Protein AF-0000000078835071 (afdb_homodimer)

Solvent-accessible surface area (backbone atoms only — not comparable to full-atom values): 35313 Å² total; per-residue (Å²): 102,64,73,74,51,55,56,71,63,41,28,41,23,29,45,36,22,46,55,59,24,26,50,36,29,52,35,33,34,38,57,11,30,38,27,34,25,37,20,60,59,74,89,27,37,14,36,37,34,20,53,32,68,43,72,27,51,78,72,34,66,69,48,48,51,53,48,50,72,63,23,49,33,32,34,51,47,59,63,83,61,56,66,65,33,55,52,50,34,43,73,72,41,24,51,54,36,50,36,69,60,42,39,58,29,61,46,23,52,58,52,32,53,52,51,32,44,74,48,70,31,44,52,68,58,68,37,68,23,67,44,43,70,39,30,29,53,34,34,62,70,64,33,61,53,22,39,37,27,42,28,51,91,49,53,81,66,43,52,52,47,76,28,69,43,51,87,43,24,36,58,53,38,51,72,65,68,57,52,51,27,28,38,27,36,71,78,80,50,77,43,41,33,32,38,40,34,35,22,21,73,85,64,51,70,46,63,37,63,44,21,33,49,42,66,57,94,68,36,76,40,36,32,36,29,61,37,94,65,54,72,67,48,50,48,50,52,49,51,34,49,50,35,52,41,58,73,42,66,41,26,19,27,33,25,36,35,29,30,30,32,85,87,59,48,70,28,47,72,50,62,40,73,17,76,42,79,84,40,55,42,26,67,78,14,22,82,42,19,55,43,42,37,24,47,26,10,61,37,40,37,59,70,58,60,40,61,71,68,23,31,23,43,25,36,54,22,40,11,71,52,53,75,46,47,66,63,49,55,58,36,80,57,42,46,69,38,31,38,48,64,89,73,73,39,88,80,36,77,42,27,36,33,33,39,53,41,74,63,128,101,64,74,75,52,55,57,70,64,42,27,40,22,28,44,36,22,45,54,58,26,26,51,35,31,52,36,34,35,40,58,10,30,38,27,34,24,39,20,60,59,72,89,27,37,14,36,36,35,19,53,32,66,44,71,29,54,76,72,33,65,68,48,46,49,54,46,49,72,63,23,48,34,31,34,50,47,60,63,83,62,56,66,64,34,55,52,50,35,45,73,72,40,23,51,52,36,48,36,69,59,40,40,58,30,60,47,23,51,56,52,32,52,51,51,32,45,75,46,70,32,45,52,66,60,67,38,69,21,67,43,43,68,39,30,29,51,33,33,63,71,63,34,60,55,22,38,37,27,41,28,52,92,48,53,80,64,44,50,52,47,76,30,70,44,51,88,43,25,36,59,53,38,52,73,66,67,56,53,52,26,29,37,28,35,70,76,81,52,75,42,41,33,32,36,38,33,33,23,22,72,86,64,51,70,45,64,38,63,45,22,33,49,42,65,56,93,67,36,74,39,36,33,35,29,61,39,94,66,54,70,65,48,51,49,50,52,48,51,35,48,51,33,51,41,59,73,44,66,40,27,20,27,32,25,35,35,30,31,30,32,84,87,58,50,70,29,46,72,51,64,40,74,18,76,42,79,85,40,57,44,26,67,78,13,22,84,42,20,54,43,43,38,24,48,24,10,60,36,40,38,58,69,56,60,38,60,73,68,22,30,23,44,25,37,55,23,40,11,71,52,54,76,46,47,68,63,50,55,60,36,80,55,43,47,68,40,31,40,50,65,90,72,73,39,87,80,35,77,40,28,37,34,33,39,52,40,74,65,127

Radius of gyration: 28.59 Å; Cα contacts (8 Å, |Δi|>4): 1853; chains: 2; bounding box: 47×95×67 Å

InterPro domains:
  IPR003135 ATP-grasp fold, ATP-dependent carboxylate-amine ligase-type [PF02222] (115-291)
  IPR005875 Phosphoribosylaminoimidazole carboxylase, ATPase subunit [MF_01928] (11-360)
  IPR005875 Phosphoribosylaminoimidazole carboxylase, ATPase subunit [TIGR01161] (12-357)
  IPR011054 Rudiment single hybrid motif [SSF51246] (312-356)
  IPR011761 ATP-grasp fold [PS50975] (113-299)
  IPR013815 ATP-grasp fold, subdomain 1 [G3DSA:3.30.1490.20] (113-186)
  IPR016185 Pre-ATP-grasp domain superfamily [SSF52440] (5-105)
  IPR040686 Phosphoribosylaminoimidazole carboxylase, C-terminal domain [PF17769] (314-356)
  IPR054350 PurT/PurK-like, preATP-grasp domain [PF22660] (12-107)

Organism: Phenylobacterium zucineum (strain HLK1) (NCBI:txid450851)

pLDDT: mean 96.42, std 4.7, range [59.44, 98.94]

Structure (mmCIF, N/CA/C/O backbone):
data_AF-0000000078835071-model_v1
#
loop_
_entity.id
_entity.type
_entity.pdbx_description
1 polymer 'N5-carboxyaminoimidazole ribonucleotide synthase'
#
loop_
_atom_site.group_PDB
_atom_site.id
_atom_site.type_symbol
_atom_site.label_atom_id
_atom_site.label_alt_id
_atom_site.label_comp_id
_atom_site.label_asym_id
_atom_site.label_entity_id
_atom_site.label_seq_id
_atom_site.pdbx_PDB_ins_code
_atom_site.Cartn_x
_atom_site.Cartn_y
_atom_site.Cartn_z
_atom_site.occupancy
_atom_site.B_iso_or_equiv
_atom_site.auth_seq_id
_atom_site.auth_comp_id
_atom_site.auth_asym_id
_atom_site.auth_atom_id
_atom_site.pdbx_PDB_model_num
ATOM 1 N N . MET A 1 1 ? 26.078 -9.898 -11.57 1 76.88 1 MET A N 1
ATOM 2 C CA . MET A 1 1 ? 24.969 -10.117 -10.648 1 76.88 1 MET A CA 1
ATOM 3 C C . MET A 1 1 ? 25.031 -9.125 -9.484 1 76.88 1 MET A C 1
ATOM 5 O O . MET A 1 1 ? 26.109 -8.781 -9.016 1 76.88 1 MET A O 1
ATOM 9 N N . ALA A 1 2 ? 23.812 -8.672 -9.203 1 83.5 2 ALA A N 1
ATOM 10 C CA . ALA A 1 2 ? 23.781 -7.656 -8.156 1 83.5 2 ALA A CA 1
ATOM 11 C C . ALA A 1 2 ? 24.156 -8.25 -6.805 1 83.5 2 ALA A C 1
ATOM 13 O O . ALA A 1 2 ? 23.938 -9.438 -6.551 1 83.5 2 ALA A O 1
ATOM 14 N N . GLU A 1 3 ? 24.766 -7.445 -6.008 1 91.94 3 GLU A N 1
ATOM 15 C CA . GLU A 1 3 ? 25.078 -7.848 -4.637 1 91.94 3 GLU A CA 1
ATOM 16 C C . GLU A 1 3 ? 23.812 -7.859 -3.771 1 91.94 3 GLU A C 1
ATOM 18 O O . GLU A 1 3 ? 23.094 -6.867 -3.717 1 91.94 3 GLU A O 1
ATOM 23 N N . LEU A 1 4 ? 23.547 -8.977 -3.072 1 94.94 4 LEU A N 1
ATOM 24 C CA . LEU A 1 4 ? 22.359 -9.148 -2.234 1 94.94 4 LEU A CA 1
ATOM 25 C C . LEU A 1 4 ? 22.734 -9.086 -0.756 1 94.94 4 LEU A C 1
ATOM 27 O O . LEU A 1 4 ? 23.844 -9.453 -0.374 1 94.94 4 LEU A O 1
ATOM 31 N N . PRO A 1 5 ? 21.828 -8.648 0.104 1 97.62 5 PRO A N 1
ATOM 32 C CA . PRO A 1 5 ? 20.484 -8.172 -0.227 1 97.62 5 PRO A CA 1
ATOM 33 C C . PRO A 1 5 ? 20.484 -6.797 -0.888 1 97.62 5 PRO A C 1
ATOM 35 O O . PRO A 1 5 ? 21.359 -5.977 -0.607 1 97.62 5 PRO A O 1
ATOM 38 N N . LEU A 1 6 ? 19.562 -6.531 -1.785 1 98.19 6 LEU A N 1
ATOM 39 C CA . LEU A 1 6 ? 19.453 -5.242 -2.465 1 98.19 6 LEU A CA 1
ATOM 40 C C . LEU A 1 6 ? 19.094 -4.137 -1.476 1 98.19 6 LEU A C 1
ATOM 42 O O . LEU A 1 6 ? 18.188 -4.285 -0.664 1 98.19 6 LEU A O 1
ATOM 46 N N . PRO A 1 7 ? 19.797 -3.076 -1.473 1 97.25 7 PRO A N 1
ATOM 47 C CA . PRO A 1 7 ? 19.406 -1.94 -0.637 1 97.25 7 PRO A CA 1
ATOM 48 C C . PRO A 1 7 ? 18.188 -1.199 -1.185 1 97.25 7 PRO A C 1
ATOM 50 O O . PRO A 1 7 ? 17.906 -1.261 -2.385 1 97.25 7 PRO A O 1
ATOM 53 N N . PRO A 1 8 ? 17.469 -0.457 -0.294 1 96.25 8 PRO A N 1
ATOM 54 C CA . PRO A 1 8 ? 16.438 0.452 -0.814 1 96.25 8 PRO A CA 1
ATOM 55 C C . PRO A 1 8 ? 16.969 1.383 -1.9 1 96.25 8 PRO A C 1
ATOM 57 O O . PRO A 1 8 ? 18.141 1.805 -1.844 1 96.25 8 PRO A O 1
ATOM 60 N N . GLY A 1 9 ? 16.125 1.683 -2.85 1 96.81 9 GLY A N 1
ATOM 61 C CA . GLY A 1 9 ? 16.547 2.49 -3.982 1 96.81 9 GLY A CA 1
ATOM 62 C C . GLY A 1 9 ? 16.891 1.664 -5.207 1 96.81 9 GLY A C 1
ATOM 63 O O . GLY A 1 9 ? 16.953 2.191 -6.316 1 96.81 9 GLY A O 1
ATOM 64 N N . SER A 1 10 ? 17.172 0.379 -5 1 98.19 10 SER A N 1
ATOM 65 C CA . SER A 1 10 ? 17.406 -0.513 -6.129 1 98.19 10 SER A CA 1
ATOM 66 C C . SER A 1 10 ? 16.156 -0.666 -6.984 1 98.19 10 SER A C 1
ATOM 68 O O . SER A 1 10 ? 15.047 -0.385 -6.523 1 98.19 10 SER A O 1
ATOM 70 N N . VAL A 1 11 ? 16.359 -1.074 -8.242 1 98.75 11 VAL A N 1
ATOM 71 C CA . VAL A 1 11 ? 15.258 -1.257 -9.172 1 98.75 11 VAL A CA 1
ATOM 72 C C . VAL A 1 11 ? 14.977 -2.746 -9.359 1 98.75 11 VAL A C 1
ATOM 74 O O . VAL A 1 11 ? 15.883 -3.52 -9.672 1 98.75 11 VAL A O 1
ATOM 77 N N . ILE A 1 12 ? 13.797 -3.148 -9.148 1 98.88 12 ILE A N 1
ATOM 78 C CA . ILE A 1 12 ? 13.328 -4.5 -9.43 1 98.88 12 ILE A CA 1
ATOM 79 C C . ILE A 1 12 ? 12.531 -4.508 -10.734 1 98.88 12 ILE A C 1
ATOM 81 O O . ILE A 1 12 ? 11.57 -3.746 -10.883 1 98.88 12 ILE A O 1
ATOM 85 N N . GLY A 1 13 ? 12.961 -5.293 -11.68 1 98.88 13 GLY A N 1
ATOM 86 C CA . GLY A 1 13 ? 12.227 -5.457 -12.922 1 98.88 13 GLY A CA 1
ATOM 87 C C . GLY A 1 13 ? 11.102 -6.473 -12.82 1 98.88 13 GLY A C 1
ATOM 88 O O . GLY A 1 13 ? 11.234 -7.484 -12.125 1 98.88 13 GLY A O 1
ATOM 89 N N . VAL A 1 14 ? 10.023 -6.223 -13.523 1 98.88 14 VAL A N 1
ATOM 90 C CA . VAL A 1 14 ? 8.898 -7.152 -13.578 1 98.88 14 VAL A CA 1
ATOM 91 C C . VAL A 1 14 ? 8.5 -7.395 -15.031 1 98.88 14 VAL A C 1
ATOM 93 O O . VAL A 1 14 ? 8.195 -6.453 -15.766 1 98.88 14 VAL A O 1
ATOM 96 N N . LEU A 1 15 ? 8.594 -8.625 -15.492 1 98.56 15 LEU A N 1
ATOM 97 C CA . LEU A 1 15 ? 7.965 -9.016 -16.75 1 98.56 15 LEU A CA 1
ATOM 98 C C . LEU A 1 15 ? 6.461 -9.195 -16.578 1 98.56 15 LEU A C 1
ATOM 100 O O . LEU A 1 15 ? 6.016 -10.094 -15.852 1 98.56 15 LEU A O 1
ATOM 104 N N . GLY A 1 16 ? 5.688 -8.367 -17.25 1 98 16 GLY A N 1
ATOM 105 C CA . GLY A 1 16 ? 4.242 -8.367 -17.078 1 98 16 GLY A CA 1
ATOM 106 C C . GLY A 1 16 ? 3.721 -7.125 -16.375 1 98 16 GLY A C 1
ATOM 107 O O . GLY A 1 16 ? 4.227 -6.742 -15.328 1 98 16 GLY A O 1
ATOM 108 N N . GLY A 1 17 ? 2.75 -6.484 -16.953 1 98.12 17 GLY A N 1
ATOM 109 C CA . GLY A 1 17 ? 2.221 -5.23 -16.453 1 98.12 17 GLY A CA 1
ATOM 110 C C . GLY A 1 17 ? 0.78 -5.332 -15.984 1 98.12 17 GLY A C 1
ATOM 111 O O . GLY A 1 17 ? 0.068 -4.328 -15.93 1 98.12 17 GLY A O 1
ATOM 112 N N . GLY A 1 18 ? 0.286 -6.555 -15.672 1 97.5 18 GLY A N 1
ATOM 113 C CA . GLY A 1 18 ? -1.085 -6.77 -15.234 1 97.5 18 GLY A CA 1
ATOM 114 C C . GLY A 1 18 ? -1.287 -6.516 -13.758 1 97.5 18 GLY A C 1
ATOM 115 O O . GLY A 1 18 ? -0.564 -5.719 -13.156 1 97.5 18 GLY A O 1
ATOM 116 N N . GLN A 1 19 ? -2.363 -7.168 -13.172 1 97.94 19 GLN A N 1
ATOM 117 C CA . GLN A 1 19 ? -2.773 -6.91 -11.797 1 97.94 19 GLN A CA 1
ATOM 118 C C . GLN A 1 19 ? -1.708 -7.379 -10.805 1 97.94 19 GLN A C 1
ATOM 120 O O . GLN A 1 19 ? -1.478 -6.73 -9.781 1 97.94 19 GLN A O 1
ATOM 125 N N . LEU A 1 20 ? -1.124 -8.531 -11.055 1 98.56 20 LEU A N 1
ATOM 126 C CA . LEU A 1 20 ? -0.13 -9.031 -10.117 1 98.56 20 LEU A CA 1
ATOM 127 C C . LEU A 1 20 ? 1.126 -8.172 -10.133 1 98.56 20 LEU A C 1
ATOM 129 O O . LEU A 1 20 ? 1.708 -7.887 -9.086 1 98.56 20 LEU A O 1
ATOM 133 N N . GLY A 1 21 ? 1.541 -7.754 -11.398 1 98.69 21 GLY A N 1
ATOM 134 C CA . GLY A 1 21 ? 2.631 -6.793 -11.492 1 98.69 21 GLY A CA 1
ATOM 135 C C . GLY A 1 21 ? 2.361 -5.508 -10.734 1 98.69 21 GLY A C 1
ATOM 136 O O . GLY A 1 21 ? 3.256 -4.969 -10.078 1 98.69 21 GLY A O 1
ATOM 137 N N . ARG A 1 22 ? 1.139 -5.051 -10.836 1 98.81 22 ARG A N 1
ATOM 138 C CA . ARG A 1 22 ? 0.72 -3.84 -10.133 1 98.81 22 ARG A CA 1
ATOM 139 C C . ARG A 1 22 ? 0.863 -4 -8.625 1 98.81 22 ARG A C 1
ATOM 141 O O . ARG A 1 22 ? 1.429 -3.135 -7.953 1 98.81 22 ARG A O 1
ATOM 148 N N . MET A 1 23 ? 0.367 -5.098 -8.047 1 98.81 23 MET A N 1
ATOM 149 C CA . MET A 1 23 ? 0.412 -5.32 -6.605 1 98.81 23 MET A CA 1
ATOM 150 C C . MET A 1 23 ? 1.845 -5.551 -6.137 1 98.81 23 MET A C 1
ATOM 152 O O . MET A 1 23 ? 2.213 -5.141 -5.035 1 98.81 23 MET A O 1
ATOM 156 N N . LEU A 1 24 ? 2.703 -6.156 -7.008 1 98.94 24 LEU A N 1
ATOM 157 C CA . LEU A 1 24 ? 4.129 -6.273 -6.711 1 98.94 24 LEU A CA 1
ATOM 158 C C . LEU A 1 24 ? 4.789 -4.898 -6.668 1 98.94 24 LEU A C 1
ATOM 160 O O . LEU A 1 24 ? 5.594 -4.621 -5.777 1 98.94 24 LEU A O 1
ATOM 164 N N . ALA A 1 25 ? 4.449 -4.066 -7.637 1 98.94 25 ALA A N 1
ATOM 165 C CA . ALA A 1 25 ? 5.027 -2.727 -7.695 1 98.94 25 ALA A CA 1
ATOM 166 C C . ALA A 1 25 ? 4.668 -1.922 -6.449 1 98.94 25 ALA A C 1
ATOM 168 O O . ALA A 1 25 ? 5.516 -1.223 -5.891 1 98.94 25 ALA A O 1
ATOM 169 N N . LEU A 1 26 ? 3.445 -2.02 -6.035 1 98.88 26 LEU A N 1
ATOM 170 C CA . LEU A 1 26 ? 2.998 -1.293 -4.852 1 98.88 26 LEU A CA 1
ATOM 171 C C . LEU A 1 26 ? 3.732 -1.777 -3.607 1 98.88 26 LEU A C 1
ATOM 173 O O . LEU A 1 26 ? 4.152 -0.97 -2.775 1 98.88 26 LEU A O 1
ATOM 177 N N . ALA A 1 27 ? 3.885 -3.094 -3.443 1 98.81 27 ALA A N 1
ATOM 178 C CA . ALA A 1 27 ? 4.609 -3.654 -2.307 1 98.81 27 ALA A CA 1
ATOM 179 C C . ALA A 1 27 ? 6.074 -3.225 -2.326 1 98.81 27 ALA A C 1
ATOM 181 O O . ALA A 1 27 ? 6.633 -2.852 -1.291 1 98.81 27 ALA A O 1
ATOM 182 N N . ALA A 1 28 ? 6.695 -3.268 -3.512 1 98.88 28 ALA A N 1
ATOM 183 C CA . ALA A 1 28 ? 8.094 -2.863 -3.662 1 98.88 28 ALA A CA 1
ATOM 184 C C . ALA A 1 28 ? 8.281 -1.397 -3.287 1 98.88 28 ALA A C 1
ATOM 186 O O . ALA A 1 28 ? 9.25 -1.045 -2.607 1 98.88 28 ALA A O 1
ATOM 187 N N . ALA A 1 29 ? 7.355 -0.582 -3.73 1 98.81 29 ALA A N 1
ATOM 188 C CA . ALA A 1 29 ? 7.434 0.851 -3.461 1 98.81 29 ALA A CA 1
ATOM 189 C C . ALA A 1 29 ? 7.422 1.127 -1.96 1 98.81 29 ALA A C 1
ATOM 191 O O . ALA A 1 29 ? 8.172 1.98 -1.475 1 98.81 29 ALA A O 1
ATOM 192 N N . ARG A 1 30 ? 6.594 0.456 -1.236 1 98.38 30 ARG A N 1
ATOM 193 C CA . ARG A 1 30 ? 6.516 0.64 0.209 1 98.38 30 ARG A CA 1
ATOM 194 C C . ARG A 1 30 ? 7.855 0.337 0.874 1 98.38 30 ARG A C 1
ATOM 196 O O . ARG A 1 30 ? 8.219 0.972 1.866 1 98.38 30 ARG A O 1
ATOM 203 N N . LEU A 1 31 ? 8.617 -0.591 0.312 1 98.38 31 LEU A N 1
ATOM 204 C CA . LEU A 1 31 ? 9.898 -1.013 0.874 1 98.38 31 LEU A CA 1
ATOM 205 C C . LEU A 1 31 ? 11.031 -0.134 0.358 1 98.38 31 LEU A C 1
ATOM 207 O O . LEU A 1 31 ? 12.195 -0.353 0.701 1 98.38 31 LEU A O 1
ATOM 211 N N . GLY A 1 32 ? 10.711 0.806 -0.501 1 98.19 32 GLY A N 1
ATOM 212 C CA . GLY A 1 32 ? 11.703 1.772 -0.954 1 98.19 32 GLY A CA 1
ATOM 213 C C . GLY A 1 32 ? 12.352 1.39 -2.27 1 98.19 32 GLY A C 1
ATOM 214 O O . GLY A 1 32 ? 13.32 2.023 -2.697 1 98.19 32 GLY A O 1
ATOM 215 N N . PHE A 1 33 ? 11.828 0.346 -2.943 1 98.75 33 PHE A N 1
ATOM 216 C CA . PHE A 1 33 ? 12.359 -0.049 -4.242 1 98.75 33 PHE A CA 1
ATOM 217 C C . PHE A 1 33 ? 11.648 0.701 -5.367 1 98.75 33 PHE A C 1
ATOM 219 O O . PHE A 1 33 ? 10.492 1.103 -5.223 1 98.75 33 PHE A O 1
ATOM 226 N N . ASP A 1 34 ? 12.367 0.908 -6.398 1 98.81 34 ASP A N 1
ATOM 227 C CA . ASP A 1 34 ? 11.742 1.272 -7.664 1 98.81 34 ASP A CA 1
ATOM 228 C C . ASP A 1 34 ? 11.43 0.033 -8.5 1 98.81 34 ASP A C 1
ATOM 230 O O . ASP A 1 34 ? 12.031 -1.024 -8.297 1 98.81 34 ASP A O 1
ATOM 234 N N . VAL A 1 35 ? 10.469 0.168 -9.383 1 98.88 35 VAL A N 1
ATOM 235 C CA . VAL A 1 35 ? 10.078 -0.964 -10.219 1 98.88 35 VAL A CA 1
ATOM 236 C C . VAL A 1 35 ? 10.117 -0.559 -11.688 1 98.88 35 VAL A C 1
ATOM 238 O O . VAL A 1 35 ? 9.719 0.552 -12.047 1 98.88 35 VAL A O 1
ATOM 241 N N . ALA A 1 36 ? 10.633 -1.41 -12.531 1 98.94 36 ALA A N 1
ATOM 242 C CA . ALA A 1 36 ? 10.586 -1.285 -13.984 1 98.94 36 ALA A CA 1
ATOM 243 C C . ALA A 1 36 ? 9.703 -2.369 -14.602 1 98.94 36 ALA A C 1
ATOM 245 O O . ALA A 1 36 ? 9.984 -3.562 -14.453 1 98.94 36 ALA A O 1
ATOM 246 N N . ILE A 1 37 ? 8.688 -1.948 -15.336 1 98.88 37 ILE A N 1
ATOM 247 C CA . ILE A 1 37 ? 7.73 -2.877 -15.93 1 98.88 37 ILE A CA 1
ATOM 248 C C . ILE A 1 37 ? 8.039 -3.061 -17.406 1 98.88 37 ILE A C 1
ATOM 250 O O . ILE A 1 37 ? 8.172 -2.082 -18.156 1 98.88 37 ILE A O 1
ATOM 254 N N . LEU A 1 38 ? 8.211 -4.246 -17.828 1 98.81 38 LEU A N 1
ATOM 255 C CA . LEU A 1 38 ? 8.203 -4.566 -19.25 1 98.81 38 LEU A CA 1
ATOM 256 C C . LEU A 1 38 ? 6.875 -5.199 -19.656 1 98.81 38 LEU A C 1
ATOM 258 O O . LEU A 1 38 ? 6.504 -6.254 -19.141 1 98.81 38 LEU A O 1
ATOM 262 N N . GLU A 1 39 ? 6.191 -4.594 -20.516 1 98.38 39 GLU A N 1
ATOM 263 C CA . GLU A 1 39 ? 4.859 -4.996 -20.953 1 98.38 39 GLU A CA 1
ATOM 264 C C . GLU A 1 39 ? 4.582 -4.531 -22.375 1 98.38 39 GLU A C 1
ATOM 266 O O . GLU A 1 39 ? 4.887 -3.395 -22.734 1 98.38 39 GLU A O 1
ATOM 271 N N . PRO A 1 40 ? 4.09 -5.5 -23.219 1 97.75 40 PRO A N 1
ATOM 272 C CA . PRO A 1 40 ? 3.811 -5.125 -24.609 1 97.75 40 PRO A CA 1
ATOM 273 C C . PRO A 1 40 ? 2.764 -4.02 -24.719 1 97.75 40 PRO A C 1
ATOM 275 O O . PRO A 1 40 ? 2.854 -3.166 -25.609 1 97.75 40 PRO A O 1
ATOM 278 N N . GLU A 1 41 ? 1.784 -4.016 -23.906 1 96 41 GLU A N 1
ATOM 279 C CA . GLU A 1 41 ? 0.702 -3.037 -23.984 1 96 41 GLU A CA 1
ATOM 280 C C . GLU A 1 41 ? 1.045 -1.773 -23.188 1 96 41 GLU A C 1
ATOM 282 O O . GLU A 1 41 ? 1.447 -1.847 -22.031 1 96 41 GLU A O 1
ATOM 287 N N . PRO A 1 42 ? 0.86 -0.63 -23.875 1 97 42 PRO A N 1
ATOM 288 C CA . PRO A 1 42 ? 1.062 0.613 -23.125 1 97 42 PRO A CA 1
ATOM 289 C C . PRO A 1 42 ? -0.026 0.856 -22.078 1 97 42 PRO A C 1
ATOM 291 O O . PRO A 1 42 ? -1.094 0.241 -22.141 1 97 42 PRO A O 1
ATOM 294 N N . ASP A 1 43 ? 0.172 1.688 -21.125 1 96.94 43 ASP A N 1
ATOM 295 C CA . ASP A 1 43 ? -0.804 2.117 -20.125 1 96.94 43 ASP A CA 1
ATOM 296 C C . ASP A 1 43 ? -1.333 0.928 -19.328 1 96.94 43 ASP A C 1
ATOM 298 O O . ASP A 1 43 ? -2.521 0.868 -19 1 96.94 43 ASP A O 1
ATOM 302 N N . SER A 1 44 ? -0.429 -0.028 -19.109 1 97.94 44 SER A N 1
ATOM 303 C CA . SER A 1 44 ? -0.83 -1.208 -18.359 1 97.94 44 SER A CA 1
ATOM 304 C C . SER A 1 44 ? -1.083 -0.864 -16.891 1 97.94 44 SER A C 1
ATOM 306 O O . SER A 1 44 ? -0.602 0.157 -16.391 1 97.94 44 SER A O 1
ATOM 308 N N . PRO A 1 45 ? -1.864 -1.677 -16.156 1 98.44 45 PRO A N 1
ATOM 309 C CA . PRO A 1 45 ? -2.146 -1.441 -14.742 1 98.44 45 PRO A CA 1
ATOM 310 C C . PRO A 1 45 ? -0.88 -1.248 -13.914 1 98.44 45 PRO A C 1
ATOM 312 O O . PRO A 1 45 ? -0.806 -0.325 -13.094 1 98.44 45 PRO A O 1
ATOM 315 N N . ALA A 1 46 ? 0.118 -2.008 -14.117 1 98.75 46 ALA A N 1
ATOM 316 C CA . ALA A 1 46 ? 1.342 -1.951 -13.328 1 98.75 46 ALA A CA 1
ATOM 317 C C . ALA A 1 46 ? 2.189 -0.741 -13.703 1 98.75 46 ALA A C 1
ATOM 319 O O . ALA A 1 46 ? 2.805 -0.109 -12.844 1 98.75 46 ALA A O 1
ATOM 320 N N . ALA A 1 47 ? 2.227 -0.383 -15 1 98.62 47 ALA A N 1
ATOM 321 C CA . ALA A 1 47 ? 3.049 0.725 -15.477 1 98.62 47 ALA A CA 1
ATOM 322 C C . ALA A 1 47 ? 2.629 2.041 -14.828 1 98.62 47 ALA A C 1
ATOM 324 O O . ALA A 1 47 ? 3.461 2.924 -14.609 1 98.62 47 ALA A O 1
ATOM 325 N N . ARG A 1 48 ? 1.392 2.146 -14.438 1 98.81 48 ARG A N 1
ATOM 326 C CA . ARG A 1 48 ? 0.833 3.404 -13.953 1 98.81 48 ARG A CA 1
ATOM 327 C C . ARG A 1 48 ? 1.172 3.621 -12.484 1 98.81 48 ARG A C 1
ATOM 329 O O . ARG A 1 48 ? 0.825 4.656 -11.906 1 98.81 48 ARG A O 1
ATOM 336 N N . VAL A 1 49 ? 1.874 2.664 -11.828 1 98.81 49 VAL A N 1
ATOM 337 C CA . VAL A 1 49 ? 2.271 2.811 -10.438 1 98.81 49 VAL A CA 1
ATOM 338 C C . VAL A 1 49 ? 3.746 2.445 -10.273 1 98.81 49 VAL A C 1
ATOM 340 O O . VAL A 1 49 ? 4.184 2.057 -9.188 1 98.81 49 VAL A O 1
ATOM 343 N N . ALA A 1 50 ? 4.512 2.434 -11.359 1 98.81 50 ALA A N 1
ATOM 344 C CA . ALA A 1 50 ? 5.918 2.039 -11.352 1 98.81 50 ALA A CA 1
ATOM 345 C C . ALA A 1 50 ? 6.809 3.182 -11.828 1 98.81 50 ALA A C 1
ATOM 347 O O . ALA A 1 50 ? 6.367 4.043 -12.594 1 98.81 50 ALA A O 1
ATOM 348 N N . ALA A 1 51 ? 8.078 3.133 -11.43 1 98.69 51 ALA A N 1
ATOM 349 C CA . ALA A 1 51 ? 9.039 4.191 -11.742 1 98.69 51 ALA A CA 1
ATOM 350 C C . ALA A 1 51 ? 9.391 4.191 -13.227 1 98.69 51 ALA A C 1
ATOM 352 O O . ALA A 1 51 ? 9.656 5.246 -13.805 1 98.69 51 ALA A O 1
ATOM 353 N N . HIS A 1 52 ? 9.453 3.008 -13.781 1 98.56 52 HIS A N 1
ATOM 354 C CA . HIS A 1 52 ? 9.812 2.848 -15.188 1 98.56 52 HIS A CA 1
ATOM 355 C C . HIS A 1 52 ? 8.844 1.914 -15.898 1 98.56 52 HIS A C 1
ATOM 357 O O . HIS A 1 52 ? 8.336 0.959 -15.305 1 98.56 52 HIS A O 1
ATOM 363 N N . ALA A 1 53 ? 8.555 2.242 -17.156 1 98.62 53 ALA A N 1
ATOM 364 C CA . ALA A 1 53 ? 7.738 1.395 -18.016 1 98.62 53 ALA A CA 1
ATOM 365 C C . ALA A 1 53 ? 8.375 1.24 -19.406 1 98.62 53 ALA A C 1
ATOM 367 O O . ALA A 1 53 ? 8.688 2.232 -20.062 1 98.62 53 ALA A O 1
ATOM 368 N N . ILE A 1 54 ? 8.656 0.072 -19.766 1 98.75 54 ILE A N 1
ATOM 369 C CA . ILE A 1 54 ? 9.18 -0.287 -21.078 1 98.75 54 ILE A CA 1
ATOM 370 C C . ILE A 1 54 ? 8.086 -0.983 -21.891 1 98.75 54 ILE A C 1
ATOM 372 O O . ILE A 1 54 ? 7.594 -2.043 -21.5 1 98.75 54 ILE A O 1
ATOM 376 N N . VAL A 1 55 ? 7.68 -0.393 -23.016 1 98.69 55 VAL A N 1
ATOM 377 C CA . VAL A 1 55 ? 6.676 -1.002 -23.875 1 98.69 55 VAL A CA 1
A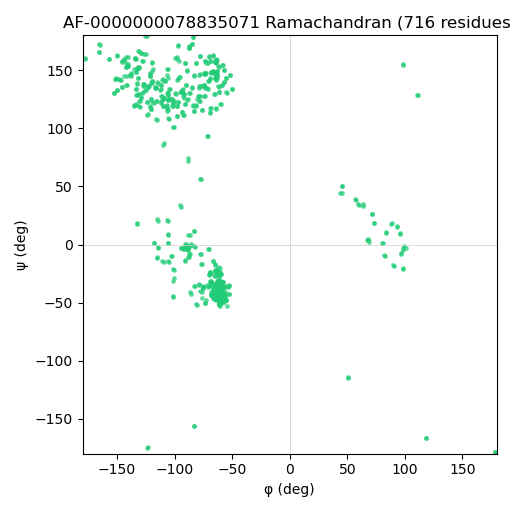TOM 378 C C . VAL A 1 55 ? 7.363 -1.847 -24.953 1 98.69 55 VAL A C 1
ATOM 380 O O . VAL A 1 55 ? 8.086 -1.318 -25.797 1 98.69 55 VAL A O 1
ATOM 383 N N . GLY A 1 56 ? 7.203 -3.16 -24.875 1 98.19 56 GLY A N 1
ATOM 384 C CA . GLY A 1 56 ? 7.809 -4.094 -25.812 1 98.19 56 GLY A CA 1
ATOM 385 C C . GLY A 1 56 ? 7.434 -5.539 -25.547 1 98.19 56 GLY A C 1
ATOM 386 O O . GLY A 1 56 ? 6.969 -5.867 -24.453 1 98.19 56 GLY A O 1
ATOM 387 N N . ALA A 1 57 ? 7.613 -6.328 -26.578 1 97.5 57 ALA A N 1
ATOM 388 C CA . ALA A 1 57 ? 7.379 -7.762 -26.422 1 97.5 57 ALA A CA 1
ATOM 389 C C . ALA A 1 57 ? 8.344 -8.367 -25.391 1 97.5 57 ALA A C 1
ATOM 391 O O . ALA A 1 57 ? 9.461 -7.879 -25.234 1 97.5 57 ALA A O 1
ATOM 392 N N . TYR A 1 58 ? 7.965 -9.422 -24.766 1 96.56 58 TYR A N 1
ATOM 393 C CA . TYR A 1 58 ? 8.742 -10.031 -23.688 1 96.56 58 TYR A CA 1
ATOM 394 C C . TYR A 1 58 ? 10.023 -10.648 -24.234 1 96.56 58 TYR A C 1
ATOM 396 O O . TYR A 1 58 ? 10.977 -10.883 -23.484 1 96.56 58 TYR A O 1
ATOM 404 N N . ASP A 1 59 ? 10.008 -10.977 -25.516 1 94.62 59 ASP A N 1
ATOM 405 C CA . ASP A 1 59 ? 11.211 -11.57 -26.094 1 94.62 59 ASP A CA 1
ATOM 406 C C . ASP A 1 59 ? 11.945 -10.562 -26.969 1 94.62 59 ASP A C 1
ATOM 408 O O . ASP A 1 59 ? 12.836 -10.938 -27.734 1 94.62 59 ASP A O 1
ATOM 412 N N . ASP A 1 60 ? 11.539 -9.289 -26.969 1 97.12 60 ASP A N 1
ATOM 413 C CA . ASP A 1 60 ? 12.219 -8.242 -27.719 1 97.12 60 ASP A CA 1
ATOM 414 C C . ASP A 1 60 ? 13.594 -7.941 -27.125 1 97.12 60 ASP A C 1
ATOM 416 O O . ASP A 1 60 ? 13.688 -7.445 -26 1 97.12 60 ASP A O 1
ATOM 420 N N . PRO A 1 61 ? 14.633 -8.188 -27.938 1 97.12 61 PRO A N 1
ATOM 421 C CA . PRO A 1 61 ? 15.984 -8.023 -27.406 1 97.12 61 PRO A CA 1
ATOM 422 C C . PRO A 1 61 ? 16.25 -6.602 -26.906 1 97.12 61 PRO A C 1
ATOM 424 O O . PRO A 1 61 ? 16.922 -6.414 -25.891 1 97.12 61 PRO A O 1
ATOM 427 N N . ALA A 1 62 ? 15.773 -5.664 -27.609 1 98.12 62 ALA A N 1
ATOM 428 C CA . ALA A 1 62 ? 16 -4.273 -27.219 1 98.12 62 ALA A CA 1
ATOM 429 C C . ALA A 1 62 ? 15.297 -3.947 -25.906 1 98.12 62 ALA A C 1
ATOM 431 O O . ALA A 1 62 ? 15.859 -3.26 -25.047 1 98.12 62 ALA A O 1
ATOM 432 N N . ALA A 1 63 ? 14.055 -4.375 -25.781 1 98.5 63 ALA A N 1
ATOM 433 C CA . ALA A 1 63 ? 13.289 -4.16 -24.562 1 98.5 63 ALA A CA 1
ATOM 434 C C . ALA A 1 63 ? 13.953 -4.852 -23.375 1 98.5 63 ALA A C 1
ATOM 436 O O . ALA A 1 63 ? 14.055 -4.273 -22.281 1 98.5 63 ALA A O 1
ATOM 437 N N . LEU A 1 64 ? 14.398 -6.035 -23.594 1 98.62 64 LEU A N 1
ATOM 438 C CA . LEU A 1 64 ? 15.062 -6.793 -22.547 1 98.62 64 LEU A CA 1
ATOM 439 C C . LEU A 1 64 ? 16.375 -6.129 -22.141 1 98.62 64 LEU A C 1
ATOM 441 O O . LEU A 1 64 ? 16.734 -6.109 -20.953 1 98.62 64 LEU A O 1
ATOM 445 N N . ALA A 1 65 ? 17.078 -5.625 -23.094 1 98.56 65 ALA A N 1
ATOM 446 C CA . ALA A 1 65 ? 18.328 -4.922 -22.797 1 98.56 65 ALA A CA 1
ATOM 447 C C . ALA A 1 65 ? 18.062 -3.682 -21.953 1 98.56 65 ALA A C 1
ATOM 449 O O . ALA A 1 65 ? 18.828 -3.383 -21.031 1 98.56 65 ALA A O 1
ATOM 450 N N . GLU A 1 66 ? 17.047 -2.982 -22.297 1 98.75 66 GLU A N 1
ATOM 451 C CA . GLU A 1 66 ? 16.672 -1.811 -21.516 1 98.75 66 GLU A CA 1
ATOM 452 C C . GLU A 1 66 ? 16.312 -2.197 -20.078 1 98.75 66 GLU A C 1
ATOM 454 O O . GLU A 1 66 ? 16.734 -1.54 -19.125 1 98.75 66 GLU A O 1
ATOM 459 N N . LEU A 1 67 ? 15.555 -3.219 -19.938 1 98.75 67 LEU A N 1
ATOM 460 C CA . LEU A 1 67 ? 15.188 -3.713 -18.609 1 98.75 67 LEU A CA 1
ATOM 461 C C . LEU A 1 67 ? 16.422 -4.121 -17.812 1 98.75 67 LEU A C 1
ATOM 463 O O . LEU A 1 67 ? 16.531 -3.797 -16.641 1 98.75 67 LEU A O 1
ATOM 467 N N . ALA A 1 68 ? 17.297 -4.805 -18.484 1 98.44 68 ALA A N 1
ATOM 468 C CA . ALA A 1 68 ? 18.516 -5.297 -17.828 1 98.44 68 ALA A CA 1
ATOM 469 C C . ALA A 1 68 ? 19.375 -4.141 -17.359 1 98.44 68 ALA A C 1
ATOM 471 O O . ALA A 1 68 ? 20.062 -4.25 -16.328 1 98.44 68 ALA A O 1
ATOM 472 N N . LYS A 1 69 ? 19.391 -3.076 -18.078 1 98.25 69 LYS A N 1
ATOM 473 C CA . LYS A 1 69 ? 20.172 -1.897 -17.703 1 98.25 69 LYS A CA 1
ATOM 474 C C . LYS A 1 69 ? 19.609 -1.234 -16.453 1 98.25 69 LYS A C 1
ATOM 476 O O . LYS A 1 69 ? 20.359 -0.678 -15.648 1 98.25 69 LYS A O 1
ATOM 481 N N . LEU A 1 70 ? 18.344 -1.289 -16.281 1 98.38 70 LEU A N 1
ATOM 482 C CA . LEU A 1 70 ? 17.672 -0.6 -15.188 1 98.38 70 LEU A CA 1
ATOM 483 C C . LEU A 1 70 ? 17.656 -1.459 -13.93 1 98.38 70 LEU A C 1
ATOM 485 O O . LEU A 1 70 ? 17.859 -0.952 -12.828 1 98.38 70 LEU A O 1
ATOM 489 N N . ALA A 1 71 ? 17.422 -2.725 -14.031 1 98.62 71 ALA A N 1
ATOM 490 C CA . ALA A 1 71 ? 16.984 -3.568 -12.922 1 98.62 71 ALA A CA 1
ATOM 491 C C . ALA A 1 71 ? 18.172 -4.316 -12.305 1 98.62 71 ALA A C 1
ATOM 493 O O . ALA A 1 71 ? 19.062 -4.785 -13.023 1 98.62 71 ALA A O 1
ATOM 494 N N . SER A 1 72 ? 18.109 -4.414 -11.008 1 98.56 72 SER A N 1
ATOM 495 C CA . SER A 1 72 ? 19.094 -5.215 -10.289 1 98.56 72 SER A CA 1
ATOM 496 C C . SER A 1 72 ? 18.719 -6.691 -10.305 1 98.56 72 SER A C 1
ATOM 498 O O . SER A 1 72 ? 19.594 -7.562 -10.297 1 98.56 72 SER A O 1
ATOM 500 N N . VAL A 1 73 ? 17.469 -7.023 -10.234 1 98.62 73 VAL A N 1
ATOM 501 C CA . VAL A 1 73 ? 16.859 -8.344 -10.375 1 98.62 73 VAL A CA 1
ATOM 502 C C . VAL A 1 73 ? 15.555 -8.234 -11.156 1 98.62 73 VAL A C 1
ATOM 504 O O . VAL A 1 73 ? 14.953 -7.16 -11.219 1 98.62 73 VAL A O 1
ATOM 507 N N . VAL A 1 74 ? 15.203 -9.281 -11.781 1 98.69 74 VAL A N 1
ATOM 508 C CA . VAL A 1 74 ? 13.953 -9.297 -12.531 1 98.69 74 VAL A CA 1
ATOM 509 C C . VAL A 1 74 ? 13.062 -10.43 -12.039 1 98.69 74 VAL A C 1
ATOM 511 O O . VAL A 1 74 ? 13.555 -11.516 -11.711 1 98.69 74 VAL A O 1
ATOM 514 N N . THR A 1 75 ? 11.867 -10.172 -11.859 1 98.69 75 THR A N 1
ATOM 515 C CA . THR A 1 75 ? 10.844 -11.172 -11.586 1 98.69 75 THR A CA 1
ATOM 516 C C . THR A 1 75 ? 9.719 -11.102 -12.609 1 98.69 75 THR A C 1
ATOM 518 O O . THR A 1 75 ? 9.867 -10.453 -13.648 1 98.69 75 THR A O 1
ATOM 521 N N . TYR A 1 76 ? 8.648 -11.883 -12.422 1 97.94 76 TYR A N 1
ATOM 522 C CA . TYR A 1 76 ? 7.555 -11.883 -13.391 1 97.94 76 TYR A CA 1
ATOM 523 C C . TYR A 1 76 ? 6.211 -12.094 -12.695 1 97.94 76 TYR A C 1
ATOM 525 O O . TYR A 1 76 ? 6.156 -12.648 -11.602 1 97.94 76 TYR A O 1
ATOM 533 N N . GLU A 1 77 ? 5.164 -11.656 -13.383 1 95.12 77 GLU A N 1
ATOM 534 C CA . GLU A 1 77 ? 3.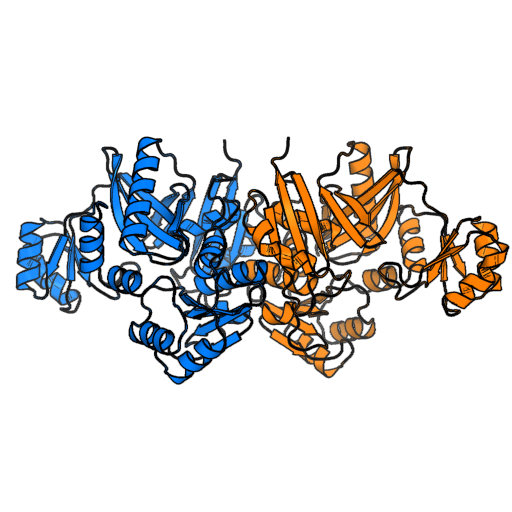848 -11.797 -12.766 1 95.12 77 GLU A CA 1
ATOM 535 C C . GLU A 1 77 ? 3.078 -12.969 -13.375 1 95.12 77 GLU A C 1
ATOM 537 O O . GLU A 1 77 ? 2 -13.32 -12.898 1 95.12 77 GLU A O 1
ATOM 542 N N . PHE A 1 78 ? 3.58 -13.57 -14.492 1 90.5 78 PHE A N 1
ATOM 543 C CA . PHE A 1 78 ? 2.893 -14.672 -15.148 1 90.5 78 PHE A CA 1
ATOM 544 C C . PHE A 1 78 ? 3.867 -15.797 -15.477 1 90.5 78 PHE A C 1
ATOM 546 O O . PHE A 1 78 ? 5.074 -15.562 -15.602 1 90.5 78 PHE A O 1
ATOM 553 N N . GLU A 1 79 ? 3.357 -17 -15.68 1 88.25 79 GLU A N 1
ATOM 554 C CA . GLU A 1 79 ? 4.199 -18.188 -15.758 1 88.25 79 GLU A CA 1
ATOM 555 C C . GLU A 1 79 ? 4.621 -18.453 -17.203 1 88.25 79 GLU A C 1
ATOM 557 O O . GLU A 1 79 ? 5.52 -19.266 -17.438 1 88.25 79 GLU A O 1
ATOM 562 N N . ASN A 1 80 ? 4.02 -17.844 -18.188 1 87.31 80 ASN A N 1
ATOM 563 C CA . ASN A 1 80 ? 4.34 -18.156 -19.578 1 87.31 80 ASN A CA 1
ATOM 564 C C . ASN A 1 80 ? 5.387 -17.188 -20.141 1 87.31 80 ASN A C 1
ATOM 566 O O . ASN A 1 80 ? 5.332 -16.812 -21.312 1 87.31 80 ASN A O 1
ATOM 570 N N . VAL A 1 81 ? 6.293 -16.766 -19.281 1 90.5 81 VAL A N 1
ATOM 571 C CA . VAL A 1 81 ? 7.441 -15.977 -19.688 1 90.5 81 VAL A CA 1
ATOM 572 C C . VAL A 1 81 ? 8.305 -16.781 -20.656 1 90.5 81 VAL A C 1
ATOM 574 O O . VAL A 1 81 ? 8.648 -17.922 -20.375 1 90.5 81 VAL A O 1
ATOM 577 N N . PRO A 1 82 ? 8.672 -16.219 -21.75 1 91.94 82 PRO A N 1
ATOM 578 C CA . PRO A 1 82 ? 9.516 -16.953 -22.688 1 91.94 82 PRO A CA 1
ATOM 579 C C . PRO A 1 82 ? 10.875 -17.328 -22.094 1 91.94 82 PRO A C 1
ATOM 581 O O . PRO A 1 82 ? 11.539 -16.484 -21.484 1 91.94 82 PRO A O 1
ATOM 584 N N . ALA A 1 83 ? 11.211 -18.516 -22.359 1 90 83 ALA A N 1
ATOM 585 C CA . ALA A 1 83 ? 12.508 -19 -21.875 1 90 83 ALA A CA 1
ATOM 586 C C . ALA A 1 83 ? 13.648 -18.141 -22.422 1 90 83 ALA A C 1
ATOM 588 O O . ALA A 1 83 ? 14.641 -17.906 -21.734 1 90 83 ALA A O 1
ATOM 589 N N . ALA A 1 84 ? 13.469 -17.719 -23.594 1 91.25 84 ALA A N 1
ATOM 590 C CA . ALA A 1 84 ? 14.484 -16.891 -24.234 1 91.25 84 ALA A CA 1
ATOM 591 C C . ALA A 1 84 ? 14.695 -15.586 -23.469 1 91.25 84 ALA A C 1
ATOM 593 O O . ALA A 1 84 ? 15.812 -15.07 -23.422 1 91.25 84 ALA A O 1
ATOM 594 N N . ALA A 1 85 ? 13.625 -15.031 -22.938 1 95.31 85 ALA A N 1
ATOM 595 C CA . ALA A 1 85 ? 13.719 -13.797 -22.172 1 95.31 85 ALA A CA 1
ATOM 596 C C . ALA A 1 85 ? 14.586 -14 -20.922 1 95.31 85 ALA A C 1
ATOM 598 O O . ALA A 1 85 ? 15.477 -13.188 -20.641 1 95.31 85 ALA A O 1
ATOM 599 N N . VAL A 1 86 ? 14.359 -15.086 -20.25 1 94.44 86 VAL A N 1
ATOM 600 C CA . VAL A 1 86 ? 15.102 -15.406 -19.031 1 94.44 86 VAL A CA 1
ATOM 601 C C . VAL A 1 86 ? 16.578 -15.633 -19.375 1 94.44 86 VAL A C 1
ATOM 603 O O . VAL A 1 86 ? 17.453 -15.117 -18.688 1 94.44 86 VAL A O 1
ATOM 606 N N . ALA A 1 87 ? 16.812 -16.406 -20.406 1 93.81 87 ALA A N 1
ATOM 607 C CA . ALA A 1 87 ? 18.172 -16.688 -20.828 1 93.81 87 ALA A CA 1
ATOM 608 C C . ALA A 1 87 ? 18.922 -15.414 -21.203 1 93.81 87 ALA A C 1
ATOM 610 O O . ALA A 1 87 ? 20.078 -15.227 -20.828 1 93.81 87 ALA A O 1
ATOM 611 N N . ARG A 1 88 ? 18.266 -14.578 -21.938 1 96 88 ARG A N 1
ATOM 612 C CA . ARG A 1 88 ? 18.875 -13.328 -22.391 1 96 88 ARG A CA 1
ATOM 613 C C . ARG A 1 88 ? 19.203 -12.438 -21.203 1 96 88 ARG A C 1
ATOM 615 O O . ARG A 1 88 ? 20.281 -11.828 -21.156 1 96 88 ARG A O 1
ATOM 622 N N . LEU A 1 89 ? 18.297 -12.281 -20.266 1 97.44 89 LEU A N 1
ATOM 623 C CA . LEU A 1 89 ? 18.531 -11.477 -19.078 1 97.44 89 LEU A CA 1
ATOM 624 C C . LEU A 1 89 ? 19.719 -12.023 -18.281 1 97.44 89 LEU A C 1
ATOM 626 O O . LEU A 1 89 ? 20.578 -11.258 -17.828 1 97.44 89 LEU A O 1
ATOM 630 N N . ALA A 1 90 ? 19.797 -13.336 -18.188 1 94.44 90 ALA A N 1
ATOM 631 C CA . ALA A 1 90 ? 20.922 -13.969 -17.5 1 94.44 90 ALA A CA 1
ATOM 632 C C . ALA A 1 90 ? 22.234 -13.648 -18.188 1 94.44 90 ALA A C 1
ATOM 634 O O . ALA A 1 90 ? 23.25 -13.383 -17.531 1 94.44 90 ALA A O 1
ATOM 635 N N . GLU A 1 91 ? 22.172 -13.766 -19.469 1 95.81 91 GLU A N 1
ATOM 636 C CA . GLU A 1 91 ? 23.359 -13.453 -20.25 1 95.81 91 GLU A CA 1
ATOM 637 C C . GLU A 1 91 ? 23.828 -12.023 -20.016 1 95.81 91 GLU A C 1
ATOM 639 O O . GLU A 1 91 ? 25.031 -11.742 -20.062 1 95.81 91 GLU A O 1
ATOM 644 N N . MET A 1 92 ? 22.938 -11.172 -19.781 1 97 92 MET A N 1
ATOM 645 C CA . MET A 1 92 ? 23.25 -9.766 -19.547 1 97 92 MET A CA 1
ATOM 646 C C . MET A 1 92 ? 23.594 -9.516 -18.078 1 97 92 MET A C 1
ATOM 648 O O . MET A 1 92 ? 23.828 -8.375 -17.688 1 97 92 MET A O 1
ATOM 652 N N . GLY A 1 93 ? 23.578 -10.531 -17.297 1 96.06 93 GLY A N 1
ATOM 653 C CA . GLY A 1 93 ? 24.047 -10.438 -15.93 1 96.06 93 GLY A CA 1
ATOM 654 C C . GLY A 1 93 ? 22.938 -10.125 -14.938 1 96.06 93 GLY A C 1
ATOM 655 O O . GLY A 1 93 ? 23.203 -9.688 -13.812 1 96.06 93 GLY A O 1
ATOM 656 N N . VAL A 1 94 ? 21.719 -10.266 -15.328 1 97.44 94 VAL A N 1
ATOM 657 C CA . VAL A 1 94 ? 20.609 -9.977 -14.438 1 97.44 94 VAL A CA 1
ATOM 658 C C . VAL A 1 94 ? 19.922 -11.281 -14.023 1 97.44 94 VAL A C 1
ATOM 660 O O . VAL A 1 94 ? 19.531 -12.086 -14.875 1 97.44 94 VAL A O 1
ATOM 663 N N . ASP A 1 95 ? 19.812 -11.438 -12.734 1 95.62 95 ASP A N 1
ATOM 664 C CA . ASP A 1 95 ? 19.156 -12.633 -12.188 1 95.62 95 ASP A CA 1
ATOM 665 C C . ASP A 1 95 ? 17.641 -12.531 -12.305 1 95.62 95 ASP A C 1
ATOM 667 O O . ASP A 1 95 ? 17.062 -11.469 -12.062 1 95.62 95 ASP A O 1
ATOM 671 N N . VAL A 1 96 ? 17.062 -13.609 -12.711 1 97.25 96 VAL A N 1
ATOM 672 C CA . VAL A 1 96 ? 15.609 -13.688 -12.75 1 97.25 96 VAL A CA 1
ATOM 673 C C . VAL A 1 96 ? 15.117 -14.672 -11.695 1 97.25 96 VAL A C 1
ATOM 675 O O . VAL A 1 96 ? 15.633 -15.789 -11.586 1 97.25 96 VAL A O 1
ATOM 678 N N . ALA A 1 97 ? 14.211 -14.289 -10.875 1 97.38 97 ALA A N 1
ATOM 679 C CA . ALA A 1 97 ? 13.594 -15.133 -9.859 1 97.38 97 ALA A CA 1
ATOM 680 C C . ALA A 1 97 ? 12.078 -14.969 -9.867 1 97.38 97 ALA A C 1
ATOM 682 O O . ALA A 1 97 ? 11.562 -13.852 -9.938 1 97.38 97 ALA A O 1
ATOM 683 N N . PRO A 1 98 ? 11.398 -16.047 -9.828 1 96.94 98 PRO A N 1
ATOM 684 C CA . PRO A 1 98 ? 11.836 -17.438 -9.727 1 96.94 98 PRO A CA 1
ATOM 685 C C . PRO A 1 98 ? 12.656 -17.891 -10.93 1 96.94 98 PRO A C 1
ATOM 687 O O . PRO A 1 98 ? 12.539 -17.312 -12.016 1 96.94 98 PRO A O 1
ATOM 690 N N . GLY A 1 99 ? 13.422 -18.891 -10.828 1 94.69 99 GLY A N 1
ATOM 691 C CA . GLY A 1 99 ? 14.43 -19.281 -11.797 1 94.69 99 GLY A CA 1
ATOM 692 C C . GLY A 1 99 ? 13.875 -20.109 -12.938 1 94.69 99 GLY A C 1
ATOM 693 O O . GLY A 1 99 ? 12.68 -20.422 -12.969 1 94.69 99 GLY A O 1
ATOM 694 N N . PRO A 1 100 ? 14.75 -20.469 -13.883 1 93.38 100 PRO A N 1
ATOM 695 C CA . PRO A 1 100 ? 14.312 -21.141 -15.109 1 93.38 100 PRO A CA 1
ATOM 696 C C . PRO A 1 100 ? 13.695 -22.516 -14.844 1 93.38 100 PRO A C 1
ATOM 698 O O . PRO A 1 100 ? 12.797 -22.938 -15.578 1 93.38 100 PRO A O 1
ATOM 701 N N . LEU A 1 101 ? 14.164 -23.219 -13.852 1 94.81 101 LEU A N 1
ATOM 702 C CA . LEU A 1 101 ? 13.594 -24.531 -13.555 1 94.81 101 LEU A CA 1
ATOM 703 C C . LEU A 1 101 ? 12.117 -24.406 -13.188 1 94.81 101 LEU A C 1
ATOM 705 O O . LEU A 1 101 ? 11.289 -25.203 -13.656 1 94.81 101 LEU A O 1
ATOM 709 N N . ALA A 1 102 ? 11.812 -23.453 -12.336 1 95.69 102 ALA A N 1
ATOM 710 C CA . ALA A 1 102 ? 10.43 -23.219 -11.938 1 95.69 102 ALA A CA 1
ATOM 711 C C . ALA A 1 102 ? 9.547 -22.953 -13.148 1 95.69 102 ALA A C 1
ATOM 713 O O . ALA A 1 102 ? 8.438 -23.469 -13.25 1 95.69 102 ALA A O 1
ATOM 714 N N . LEU A 1 103 ? 10.039 -22.125 -14.094 1 93.44 103 LEU A N 1
ATOM 715 C CA . LEU A 1 103 ? 9.297 -21.797 -15.305 1 93.44 103 LEU A CA 1
ATOM 716 C C . LEU A 1 103 ? 9.109 -23.016 -16.188 1 93.44 103 LEU A C 1
ATOM 718 O O . LEU A 1 103 ? 8.008 -23.281 -16.672 1 93.44 103 LEU A O 1
ATOM 722 N N . ALA A 1 104 ? 10.164 -23.75 -16.391 1 93.56 104 ALA A N 1
ATOM 723 C CA . ALA A 1 104 ? 10.125 -24.938 -17.234 1 93.56 104 ALA A CA 1
ATOM 724 C C . ALA A 1 104 ? 9.117 -25.953 -16.719 1 93.56 104 ALA A C 1
ATOM 726 O O . ALA A 1 104 ? 8.328 -26.516 -17.484 1 93.56 104 ALA A O 1
ATOM 727 N N . VAL A 1 105 ? 9.141 -26.156 -15.477 1 95.56 105 VAL A N 1
ATOM 728 C CA . VAL A 1 105 ? 8.281 -27.156 -14.844 1 95.56 105 VAL A CA 1
ATOM 729 C C . VAL A 1 105 ? 6.824 -26.703 -14.922 1 95.56 105 VAL A C 1
ATOM 731 O O . VAL A 1 105 ? 5.945 -27.484 -15.289 1 95.56 105 VAL A O 1
ATOM 734 N N . ALA A 1 106 ? 6.594 -25.453 -14.656 1 93.38 106 ALA A N 1
ATOM 735 C CA . ALA A 1 106 ? 5.227 -24.953 -14.539 1 93.38 106 ALA A CA 1
ATOM 736 C C . ALA A 1 106 ? 4.59 -24.781 -15.914 1 93.38 106 ALA A C 1
ATOM 738 O O . ALA A 1 106 ? 3.363 -24.719 -16.031 1 93.38 106 ALA A O 1
ATOM 739 N N . GLN A 1 107 ? 5.383 -24.75 -17 1 94.19 107 GLN A N 1
ATOM 740 C CA . GLN A 1 107 ? 4.863 -24.422 -18.328 1 94.19 107 GLN A CA 1
ATOM 741 C C . GLN A 1 107 ? 4.418 -25.688 -19.062 1 94.19 107 GLN A C 1
ATOM 743 O O . GLN A 1 107 ? 3.871 -25.594 -20.172 1 94.19 107 GLN A O 1
ATOM 748 N N . ASP A 1 108 ? 4.598 -26.844 -18.516 1 95.19 108 ASP A N 1
ATOM 749 C CA . ASP A 1 108 ? 4.168 -28.125 -19.078 1 95.19 108 ASP A CA 1
ATOM 750 C C . ASP A 1 108 ? 3.51 -29 -18.016 1 95.19 108 ASP A C 1
ATOM 752 O O . ASP A 1 108 ? 4.18 -29.484 -17.109 1 95.19 108 ASP A O 1
ATOM 756 N N . ARG A 1 109 ? 2.256 -29.328 -18.266 1 96.5 109 ARG A N 1
ATOM 757 C CA . ARG A 1 109 ? 1.471 -30 -17.25 1 96.5 109 ARG A CA 1
ATOM 758 C C . ARG A 1 109 ? 2.039 -31.391 -16.938 1 96.5 109 ARG A C 1
ATOM 760 O O . ARG A 1 109 ? 1.971 -31.859 -15.805 1 96.5 109 ARG A O 1
ATOM 767 N N . PHE A 1 110 ? 2.533 -32.031 -18 1 97.19 110 PHE A N 1
ATOM 768 C CA . PHE A 1 110 ? 3.119 -33.344 -17.781 1 97.19 110 PHE A CA 1
ATOM 769 C C . PHE A 1 110 ? 4.406 -33.25 -16.969 1 97.19 110 PHE A C 1
ATOM 771 O O . PHE A 1 110 ? 4.621 -34 -16.031 1 97.19 110 PHE A O 1
ATOM 778 N N . GLU A 1 111 ? 5.277 -32.281 -17.281 1 97.12 111 GLU A N 1
ATOM 779 C CA . GLU A 1 111 ? 6.516 -32.062 -16.547 1 97.12 111 GLU A CA 1
ATOM 780 C C . GLU A 1 111 ? 6.227 -31.641 -15.102 1 97.12 111 GLU A C 1
ATOM 782 O O . GLU A 1 111 ? 6.93 -32.031 -14.18 1 97.12 111 GLU A O 1
ATOM 787 N N . GLU A 1 112 ? 5.219 -30.828 -14.945 1 97.81 112 GLU A N 1
ATOM 788 C CA . GLU A 1 112 ? 4.836 -30.344 -13.617 1 97.81 112 GLU A CA 1
ATOM 789 C C . GLU A 1 112 ? 4.434 -31.5 -12.703 1 97.81 112 GLU A C 1
ATOM 791 O O . GLU A 1 112 ? 4.957 -31.625 -11.594 1 97.81 112 GLU A O 1
ATOM 796 N N . LYS A 1 113 ? 3.553 -32.344 -13.195 1 98.25 113 LYS A N 1
ATOM 797 C CA . LYS A 1 113 ? 3.066 -33.438 -12.352 1 98.25 113 LYS A CA 1
ATOM 798 C C . LYS A 1 113 ? 4.148 -34.5 -12.141 1 98.25 113 LYS A C 1
ATOM 800 O O . LYS A 1 113 ? 4.223 -35.094 -11.07 1 98.25 113 LYS A O 1
ATOM 805 N N . THR A 1 114 ? 4.961 -34.719 -13.18 1 98.44 114 THR A N 1
ATOM 806 C CA . THR A 1 114 ? 6.102 -35.625 -13.023 1 98.44 114 THR A CA 1
ATOM 807 C C . THR A 1 114 ? 7.051 -35.125 -11.945 1 98.44 114 THR A C 1
ATOM 809 O O . THR A 1 114 ? 7.457 -35.875 -11.055 1 98.44 114 THR A O 1
ATOM 812 N N . PHE A 1 115 ? 7.418 -33.875 -12.016 1 98.44 115 PHE A N 1
ATOM 813 C CA . PHE A 1 115 ? 8.273 -33.219 -11.023 1 98.44 115 PHE A CA 1
ATOM 814 C C . PHE A 1 115 ? 7.676 -33.375 -9.625 1 98.44 115 PHE A C 1
ATOM 816 O O . PHE A 1 115 ? 8.375 -33.719 -8.672 1 98.44 115 PHE A O 1
ATOM 823 N N . LEU A 1 116 ? 6.367 -32.969 -9.516 1 98.81 116 LEU A N 1
ATOM 824 C CA . LEU A 1 116 ? 5.68 -33 -8.234 1 98.81 116 LEU A CA 1
ATOM 825 C C . LEU A 1 116 ? 5.742 -34.406 -7.609 1 98.81 116 LEU A C 1
ATOM 827 O O . LEU A 1 116 ? 6.133 -34.562 -6.449 1 98.81 116 LEU A O 1
ATOM 831 N N . ASN A 1 117 ? 5.43 -35.406 -8.406 1 98.56 117 ASN A N 1
ATOM 832 C CA . ASN A 1 117 ? 5.469 -36.781 -7.898 1 98.56 117 ASN A CA 1
ATOM 833 C C . ASN A 1 117 ? 6.883 -37.188 -7.5 1 98.56 117 ASN A C 1
ATOM 835 O O . ASN A 1 117 ? 7.078 -37.844 -6.477 1 98.56 117 ASN A O 1
ATOM 839 N N . ALA A 1 118 ? 7.824 -36.75 -8.266 1 98.38 118 ALA A N 1
ATOM 840 C CA . ALA A 1 118 ? 9.219 -37.062 -7.965 1 98.38 118 ALA A CA 1
ATOM 841 C C . ALA A 1 118 ? 9.656 -36.438 -6.652 1 98.38 118 ALA A C 1
ATOM 843 O O . ALA A 1 118 ? 10.609 -36.875 -6.016 1 98.38 118 ALA A O 1
ATOM 844 N N . ASN A 1 119 ? 9.023 -35.406 -6.242 1 98.12 119 ASN A N 1
ATOM 845 C CA . ASN A 1 119 ? 9.367 -34.688 -5.016 1 98.12 119 ASN A CA 1
ATOM 846 C C . ASN A 1 119 ? 8.352 -34.938 -3.91 1 98.12 119 ASN A C 1
ATOM 848 O O . ASN A 1 119 ? 8.164 -34.125 -3.018 1 98.12 119 ASN A O 1
ATOM 852 N N . GLN A 1 120 ? 7.648 -35.969 -4.004 1 97.38 120 GLN A N 1
ATOM 853 C CA . GLN A 1 120 ? 6.738 -36.469 -2.979 1 97.38 120 GLN A CA 1
ATOM 854 C C . GLN A 1 120 ? 5.605 -35.5 -2.715 1 97.38 120 GLN A C 1
ATOM 856 O O . GLN A 1 120 ? 5.227 -35.25 -1.562 1 97.38 120 GLN A O 1
ATOM 861 N N . ALA A 1 121 ? 5.199 -34.844 -3.641 1 98.5 121 ALA A N 1
ATOM 862 C CA . ALA A 1 121 ? 3.969 -34.062 -3.699 1 98.5 121 ALA A CA 1
ATOM 863 C C . ALA A 1 121 ? 2.947 -34.719 -4.625 1 98.5 121 ALA A C 1
ATOM 865 O O . ALA A 1 121 ? 2.852 -34.375 -5.801 1 98.5 121 ALA A O 1
ATOM 866 N N . PRO A 1 122 ? 2.191 -35.594 -4.074 1 98.06 122 PRO A N 1
ATOM 867 C CA . PRO A 1 122 ? 1.378 -36.5 -4.914 1 98.06 122 PRO A CA 1
ATOM 868 C C . PRO A 1 122 ? 0.314 -35.75 -5.707 1 98.06 122 PRO A C 1
ATOM 870 O O . PRO A 1 122 ? -0.254 -34.75 -5.215 1 98.06 122 PRO A O 1
ATOM 873 N N . THR A 1 123 ? 0.017 -36.219 -6.887 1 98.5 123 THR A N 1
ATOM 874 C CA . THR A 1 123 ? -1.027 -35.719 -7.773 1 98.5 123 THR A CA 1
ATOM 875 C C . THR A 1 123 ? -1.995 -36.844 -8.156 1 98.5 123 THR A C 1
ATOM 877 O O . THR A 1 123 ? -1.86 -37.969 -7.691 1 98.5 123 THR A O 1
ATOM 880 N N . VAL A 1 124 ? -2.977 -36.5 -8.945 1 98.06 124 VAL A N 1
ATOM 881 C CA . VAL A 1 124 ? -3.814 -37.562 -9.539 1 98.06 124 VAL A CA 1
ATOM 882 C C . VAL A 1 124 ? -2.988 -38.375 -10.516 1 98.06 124 VAL A C 1
ATOM 884 O O . VAL A 1 124 ? -1.91 -37.969 -10.945 1 98.06 124 VAL A O 1
ATOM 887 N N . ALA A 1 125 ? -3.537 -39.531 -10.812 1 98.06 125 ALA A N 1
ATOM 888 C CA . ALA A 1 125 ? -2.908 -40.312 -11.875 1 98.06 125 ALA A CA 1
ATOM 889 C C . ALA A 1 125 ? -2.994 -39.594 -13.211 1 98.06 125 ALA A C 1
ATOM 891 O O . ALA A 1 125 ? -4 -38.938 -13.516 1 98.06 125 ALA A O 1
ATOM 892 N N . PHE A 1 126 ? -1.96 -39.688 -14.008 1 98.38 126 PHE A N 1
ATOM 893 C CA . PHE A 1 126 ? -1.946 -39 -15.289 1 98.38 126 PHE A CA 1
ATOM 894 C C . PHE A 1 126 ? -1.1 -39.781 -16.312 1 98.38 126 PHE A C 1
ATOM 896 O O . PHE A 1 126 ? -0.326 -40.656 -15.938 1 98.38 126 PHE A O 1
ATOM 903 N N . ALA A 1 127 ? -1.312 -39.438 -17.578 1 98.19 127 ALA A N 1
ATOM 904 C CA . ALA A 1 127 ? -0.535 -40.031 -18.688 1 98.19 127 ALA A CA 1
ATOM 905 C C . ALA A 1 127 ? -0.441 -39.031 -19.844 1 98.19 127 ALA A C 1
ATOM 907 O O . ALA A 1 127 ? -1.394 -38.312 -20.141 1 98.19 127 ALA A O 1
ATOM 908 N N . PRO A 1 128 ? 0.715 -39 -20.516 1 97.94 128 PRO A N 1
ATOM 909 C CA . PRO A 1 128 ? 0.854 -38.156 -21.703 1 97.94 128 PRO A CA 1
ATOM 910 C C . PRO A 1 128 ? 0.287 -38.781 -22.969 1 97.94 128 PRO A C 1
ATOM 912 O O . PRO A 1 128 ? 0.11 -40 -23.016 1 97.94 128 PRO A O 1
ATOM 915 N N . ALA A 1 129 ? -0.073 -38 -23.938 1 98.25 129 ALA A N 1
ATOM 916 C CA . ALA A 1 129 ? -0.457 -38.469 -25.266 1 98.25 129 ALA A CA 1
ATOM 917 C C . ALA A 1 129 ? -0.111 -37.438 -26.328 1 98.25 129 ALA A C 1
ATOM 919 O O . ALA A 1 129 ? -0.432 -36.25 -26.188 1 98.25 129 ALA A O 1
ATOM 920 N N . ASP A 1 130 ? 0.496 -37.906 -27.375 1 97.81 130 ASP A N 1
ATOM 921 C CA . ASP A 1 130 ? 0.868 -37 -28.469 1 97.81 130 ASP A CA 1
ATOM 922 C C . ASP A 1 130 ? 0.022 -37.281 -29.719 1 97.81 130 ASP A C 1
ATOM 924 O O . ASP A 1 130 ? 0.027 -36.469 -30.656 1 97.81 130 ASP A O 1
ATOM 928 N N . THR A 1 131 ? -0.652 -38.438 -29.688 1 97.5 131 THR A N 1
ATOM 929 C CA . THR A 1 131 ? -1.516 -38.812 -30.797 1 97.5 131 THR A CA 1
ATOM 930 C C . THR A 1 131 ? -2.883 -39.25 -30.297 1 97.5 131 THR A C 1
ATOM 932 O O . THR A 1 131 ? -3.057 -39.5 -29.094 1 97.5 131 THR A O 1
ATOM 935 N N . ALA A 1 132 ? -3.738 -39.312 -31.25 1 97.38 132 ALA A N 1
ATOM 936 C CA . ALA A 1 132 ? -5.074 -39.812 -30.906 1 97.38 132 ALA A CA 1
ATOM 937 C C . ALA A 1 132 ? -5.016 -41.219 -30.328 1 97.38 132 ALA A C 1
ATOM 939 O O . ALA A 1 132 ? -5.715 -41.531 -29.359 1 97.38 132 ALA A O 1
ATOM 940 N N . ALA A 1 133 ? -4.195 -42.031 -30.922 1 97.5 133 ALA A N 1
ATOM 941 C CA . ALA A 1 133 ? -4.059 -43.406 -30.469 1 97.5 133 ALA A CA 1
ATOM 942 C C . ALA A 1 133 ? -3.49 -43.469 -29.047 1 97.5 133 ALA A C 1
ATOM 944 O O . ALA A 1 133 ? -3.936 -44.25 -28.219 1 97.5 133 ALA A O 1
ATOM 945 N N . GLU A 1 134 ? -2.568 -42.656 -28.797 1 97.88 134 GLU A N 1
ATOM 946 C CA . GLU A 1 134 ? -1.984 -42.562 -27.453 1 97.88 134 GLU A CA 1
ATOM 947 C C . GLU A 1 134 ? -2.994 -42.031 -26.438 1 97.88 134 GLU A C 1
ATOM 949 O O . GLU A 1 134 ? -2.994 -42.469 -25.281 1 97.88 134 GLU A O 1
ATOM 954 N N . ALA A 1 135 ? -3.771 -41.094 -26.891 1 98.12 135 ALA A N 1
ATOM 955 C CA . ALA A 1 135 ? -4.82 -40.562 -26.016 1 98.12 135 ALA A CA 1
ATOM 956 C C . ALA A 1 135 ? -5.809 -41.656 -25.625 1 98.12 135 ALA A C 1
ATOM 958 O O . ALA A 1 135 ? -6.227 -41.75 -24.469 1 98.12 135 ALA A O 1
ATOM 959 N N . GLU A 1 136 ? -6.164 -42.406 -26.594 1 97.56 136 GLU A N 1
ATOM 960 C CA . GLU A 1 136 ? -7.059 -43.531 -26.344 1 97.56 136 GLU A CA 1
ATOM 961 C C . GLU A 1 136 ? -6.445 -44.5 -25.344 1 97.56 136 GLU A C 1
ATOM 963 O O . GLU A 1 136 ? -7.109 -44.969 -24.406 1 97.56 136 GLU A O 1
ATOM 968 N N . ALA A 1 137 ? -5.211 -44.844 -25.594 1 97.69 137 ALA A N 1
ATOM 969 C CA . ALA A 1 137 ? -4.504 -45.75 -24.688 1 97.69 137 ALA A CA 1
ATOM 970 C C . ALA A 1 137 ? -4.414 -45.156 -23.281 1 97.69 137 ALA A C 1
ATOM 972 O O . ALA A 1 137 ? -4.551 -45.875 -22.297 1 97.69 137 ALA A O 1
ATOM 973 N N . ALA A 1 138 ? -4.125 -43.906 -23.203 1 97.94 138 ALA A N 1
ATOM 974 C CA . ALA A 1 138 ? -4.012 -43.219 -21.922 1 97.94 138 ALA A CA 1
ATOM 975 C C . ALA A 1 138 ? -5.332 -43.281 -21.156 1 97.94 138 ALA A C 1
ATOM 977 O O . ALA A 1 138 ? -5.352 -43.562 -19.953 1 97.94 138 ALA A O 1
ATOM 978 N N . VAL A 1 139 ? -6.391 -42.969 -21.781 1 98.06 139 VAL A N 1
ATOM 979 C CA . VAL A 1 139 ? -7.703 -42.969 -21.156 1 98.06 139 VAL A CA 1
ATOM 980 C C . VAL A 1 139 ? -8.047 -44.406 -20.719 1 98.06 139 VAL A C 1
ATOM 982 O O . VAL A 1 139 ? -8.664 -44.625 -19.672 1 98.06 139 VAL A O 1
ATOM 985 N N . ALA A 1 140 ? -7.676 -45.344 -21.578 1 96.44 140 ALA A N 1
ATOM 986 C CA . ALA A 1 140 ? -7.91 -46.719 -21.234 1 96.44 140 ALA A CA 1
ATOM 987 C C . ALA A 1 140 ? -7.172 -47.125 -19.953 1 96.44 140 ALA A C 1
ATOM 989 O O . ALA A 1 140 ? -7.672 -47.906 -19.141 1 96.44 140 ALA A O 1
ATOM 990 N N . ARG A 1 141 ? -6.051 -46.625 -19.797 1 96.12 141 ARG A N 1
ATOM 991 C CA . ARG A 1 141 ? -5.219 -46.938 -18.625 1 96.12 141 ARG A CA 1
ATOM 992 C C . ARG A 1 141 ? -5.738 -46.188 -17.391 1 96.12 141 ARG A C 1
ATOM 994 O O . ARG A 1 141 ? -5.809 -46.781 -16.312 1 96.12 141 ARG A O 1
ATOM 1001 N N . ILE A 1 142 ? -6.039 -44.938 -17.5 1 97.19 142 ILE A N 1
ATOM 1002 C CA . ILE A 1 142 ? -6.438 -44.062 -16.406 1 97.19 142 ILE A CA 1
ATOM 1003 C C . ILE A 1 142 ? -7.879 -44.375 -16 1 97.19 142 ILE A C 1
ATOM 1005 O O . ILE A 1 142 ? -8.227 -44.312 -14.82 1 97.19 142 ILE A O 1
ATOM 1009 N N . GLY A 1 143 ? -8.633 -44.688 -17 1 96.12 143 GLY A N 1
ATOM 1010 C CA . GLY A 1 143 ? -10.062 -44.875 -16.812 1 96.12 143 GLY A CA 1
ATOM 1011 C C . GLY A 1 143 ? -10.883 -43.656 -17.188 1 96.12 143 GLY A C 1
ATOM 1012 O O . GLY A 1 143 ? -10.383 -42.531 -17.141 1 96.12 143 GLY A O 1
ATOM 1013 N N . ALA A 1 144 ? -12.18 -43.875 -17.547 1 96.31 144 ALA A N 1
ATOM 1014 C CA . ALA A 1 144 ? -13.133 -42.781 -17.812 1 96.31 144 ALA A CA 1
ATOM 1015 C C . ALA A 1 144 ? -14.141 -42.656 -16.688 1 96.31 144 ALA A C 1
ATOM 1017 O O . ALA A 1 144 ? -14.531 -43.656 -16.062 1 96.31 144 ALA A O 1
ATOM 1018 N N . PRO A 1 145 ? -14.609 -41.594 -16.328 1 96.88 145 PRO A N 1
ATOM 1019 C CA . PRO A 1 145 ? -14.281 -40.312 -16.984 1 96.88 145 PRO A CA 1
ATOM 1020 C C . PRO A 1 145 ? -12.867 -39.844 -16.656 1 96.88 145 PRO A C 1
ATOM 1022 O O . PRO A 1 145 ? -12.32 -40.156 -15.609 1 96.88 145 PRO A O 1
ATOM 1025 N N . ALA A 1 146 ? -12.219 -39.156 -17.594 1 97.75 146 ALA A N 1
ATOM 1026 C CA . ALA A 1 146 ? -10.891 -38.594 -17.438 1 97.75 146 ALA A CA 1
ATOM 1027 C C . ALA A 1 146 ? -10.859 -37.156 -17.984 1 97.75 146 ALA A C 1
ATOM 1029 O O . ALA A 1 146 ? -11.711 -36.781 -18.781 1 97.75 146 ALA A O 1
ATOM 1030 N N . LEU A 1 147 ? -10.008 -36.406 -17.422 1 96.31 147 LEU A N 1
ATOM 1031 C CA . LEU A 1 147 ? -9.836 -35.031 -17.891 1 96.31 147 LEU A CA 1
ATOM 1032 C C . LEU A 1 147 ? -8.641 -34.938 -18.844 1 96.31 147 LEU A C 1
ATOM 1034 O O . LEU A 1 147 ? -7.523 -35.281 -18.469 1 96.31 147 LEU A O 1
ATOM 1038 N N . MET A 1 148 ? -8.883 -34.531 -20.062 1 97.38 148 MET A N 1
ATOM 1039 C CA . MET A 1 148 ? -7.832 -34.312 -21.047 1 97.38 148 MET A CA 1
ATOM 1040 C C . MET A 1 148 ? -7.512 -32.812 -21.188 1 97.38 148 MET A C 1
ATOM 1042 O O . MET A 1 148 ? -8.414 -32 -21.391 1 97.38 148 MET A O 1
ATOM 1046 N N . LYS A 1 149 ? -6.215 -32.469 -20.969 1 96.31 149 LYS A N 1
ATOM 1047 C CA . LYS A 1 149 ? -5.754 -31.078 -21.031 1 96.31 149 LYS A CA 1
ATOM 1048 C C . LYS A 1 149 ? -4.566 -30.922 -21.984 1 96.31 149 LYS A C 1
ATOM 1050 O O . LYS A 1 149 ? -3.707 -31.812 -22.047 1 96.31 149 LYS A O 1
ATOM 1055 N N . THR A 1 150 ? -4.609 -29.859 -22.75 1 96 150 THR A N 1
ATOM 1056 C CA . THR A 1 150 ? -3.365 -29.562 -23.453 1 96 150 THR A CA 1
ATOM 1057 C C . THR A 1 150 ? -2.207 -29.438 -22.469 1 96 150 THR A C 1
ATOM 1059 O O . THR A 1 150 ? -2.379 -28.938 -21.359 1 96 150 THR A O 1
ATOM 1062 N N . ARG A 1 151 ? -1.063 -29.891 -22.859 1 95.19 151 ARG A N 1
ATOM 1063 C CA . ARG A 1 151 ? 0.076 -29.891 -21.938 1 95.19 151 ARG A CA 1
ATOM 1064 C C . ARG A 1 151 ? 0.549 -28.469 -21.656 1 95.19 151 ARG A C 1
ATOM 1066 O O . ARG A 1 151 ? 1.028 -28.172 -20.562 1 95.19 151 ARG A O 1
ATOM 1073 N N . ARG A 1 152 ? 0.406 -27.562 -22.672 1 91.19 152 ARG A N 1
ATOM 1074 C CA . ARG A 1 152 ? 0.885 -26.203 -22.531 1 91.19 152 ARG A CA 1
ATOM 1075 C C . ARG A 1 152 ? -0.21 -25.203 -22.891 1 91.19 152 ARG A C 1
ATOM 1077 O O . ARG A 1 152 ? -1.17 -25.531 -23.594 1 91.19 152 ARG A O 1
ATOM 1084 N N . GLU A 1 153 ? -0.076 -23.891 -22.359 1 78.88 153 GLU A N 1
ATOM 1085 C CA . GLU A 1 153 ? -0.84 -22.703 -22.719 1 78.88 153 GLU A CA 1
ATOM 1086 C C . GLU A 1 153 ? -2.293 -22.812 -22.266 1 78.88 153 GLU A C 1
ATOM 1088 O O . GLU A 1 153 ? -3.115 -21.953 -22.562 1 78.88 153 GLU A O 1
ATOM 1093 N N . GLY A 1 154 ? -2.686 -23.844 -21.609 1 70.44 154 GLY A N 1
ATOM 1094 C CA . GLY A 1 154 ? -4.043 -23.922 -21.109 1 70.44 154 GLY A CA 1
ATOM 1095 C C . GLY A 1 154 ? -4.254 -23.141 -19.828 1 70.44 154 GLY A C 1
ATOM 1096 O O . GLY A 1 154 ? -3.367 -23.078 -18.969 1 70.44 154 GLY A O 1
ATOM 1097 N N . TYR A 1 155 ? -5.297 -22.25 -19.828 1 65.31 155 TYR A N 1
ATOM 1098 C CA . TYR A 1 155 ? -5.652 -21.516 -18.625 1 65.31 155 TYR A CA 1
ATOM 1099 C C . TYR A 1 155 ? -7.164 -21.375 -18.5 1 65.31 155 TYR A C 1
ATOM 1101 O O . TYR A 1 155 ? -7.887 -21.453 -19.5 1 65.31 155 TYR A O 1
ATOM 1109 N N . ASP A 1 156 ? -7.625 -21.188 -17.266 1 59.81 156 ASP A N 1
ATOM 1110 C CA . ASP A 1 156 ? -9.008 -20.891 -16.922 1 59.81 156 ASP A CA 1
ATOM 1111 C C . ASP A 1 156 ? -9.984 -21.766 -17.703 1 59.81 156 ASP A C 1
ATOM 1113 O O . ASP A 1 156 ? -10.938 -21.266 -18.297 1 59.81 156 ASP A O 1
ATOM 1117 N N . GLY A 1 157 ? -9.648 -23.062 -17.766 1 65.94 157 GLY A N 1
ATOM 1118 C CA . GLY A 1 157 ? -10.555 -24.016 -18.375 1 65.94 157 GLY A CA 1
ATOM 1119 C C . GLY A 1 157 ? -10.32 -24.188 -19.859 1 65.94 157 GLY A C 1
ATOM 1120 O O . GLY A 1 157 ? -10.812 -25.156 -20.469 1 65.94 157 GLY A O 1
ATOM 1121 N N . LYS A 1 158 ? -9.617 -23.219 -20.391 1 76.75 158 LYS A N 1
ATOM 1122 C CA . LYS A 1 158 ? -9.281 -23.359 -21.797 1 76.75 158 LYS A CA 1
ATOM 1123 C C . LYS A 1 158 ? -8.234 -24.453 -22.016 1 76.75 158 LYS A C 1
ATOM 1125 O O . LYS A 1 158 ? -7.305 -24.594 -21.219 1 76.75 158 LYS A O 1
ATOM 1130 N N . GLY A 1 159 ? -8.469 -25.297 -23 1 86.81 159 GLY A N 1
ATOM 1131 C CA . GLY A 1 159 ? -7.527 -26.359 -23.328 1 86.81 159 GLY A CA 1
ATOM 1132 C C . GLY A 1 159 ? -7.762 -27.641 -22.547 1 86.81 159 GLY A C 1
ATOM 1133 O O . GLY A 1 159 ? -6.828 -28.406 -22.312 1 86.81 159 GLY A O 1
ATOM 1134 N N . GLN A 1 160 ? -8.961 -27.75 -21.984 1 92.19 160 GLN A N 1
ATOM 1135 C CA . GLN A 1 160 ? -9.25 -28.984 -21.25 1 92.19 160 GLN A CA 1
ATOM 1136 C C . GLN A 1 160 ? -10.656 -29.484 -21.547 1 92.19 160 GLN A C 1
ATOM 1138 O O . GLN A 1 160 ? -11.562 -28.688 -21.812 1 92.19 160 GLN A O 1
ATOM 1143 N N . ARG A 1 161 ? -10.867 -30.766 -21.594 1 94.38 161 ARG A N 1
ATOM 1144 C CA . ARG A 1 161 ? -12.148 -31.422 -21.875 1 94.38 161 ARG A CA 1
ATOM 1145 C C . ARG A 1 161 ? -12.258 -32.75 -21.141 1 94.38 161 ARG A C 1
ATOM 1147 O O . ARG A 1 161 ? -11.281 -33.5 -21.078 1 94.38 161 ARG A O 1
ATOM 1154 N N . TRP A 1 162 ? -13.43 -33 -20.703 1 95.88 162 TRP A N 1
ATOM 1155 C CA . TRP A 1 162 ? -13.695 -34.281 -20.094 1 95.88 162 TRP A CA 1
ATOM 1156 C C . TRP A 1 162 ? -13.898 -35.375 -21.172 1 95.88 162 TRP A C 1
ATOM 1158 O O . TRP A 1 162 ? -14.555 -35.125 -22.188 1 95.88 162 TRP A O 1
ATOM 1168 N N . VAL A 1 163 ? -13.289 -36.438 -20.953 1 97.62 163 VAL A N 1
ATOM 1169 C CA . VAL A 1 163 ? -13.555 -37.656 -21.734 1 97.62 163 VAL A CA 1
ATOM 1170 C C . VAL A 1 163 ? -14.461 -38.594 -20.938 1 97.62 163 VAL A C 1
ATOM 1172 O O . VAL A 1 163 ? -13.984 -39.406 -20.125 1 97.62 163 VAL A O 1
ATOM 1175 N N . GLU A 1 164 ? -15.648 -38.594 -21.25 1 96.62 164 GLU A N 1
ATOM 1176 C CA . GLU A 1 164 ? -16.625 -39.344 -20.484 1 96.62 164 GLU A CA 1
ATOM 1177 C C . GLU A 1 164 ? -16.547 -40.844 -20.797 1 96.62 164 GLU A C 1
ATOM 1179 O O . GLU A 1 164 ? -16.75 -41.688 -19.906 1 96.62 164 GLU A O 1
ATOM 1184 N N . HIS A 1 165 ? -16.359 -41.094 -22.094 1 95.12 165 HIS A N 1
ATOM 1185 C CA . HIS A 1 165 ? -16.234 -42.469 -22.562 1 95.12 165 HIS A CA 1
ATOM 1186 C C . HIS A 1 165 ? -14.906 -42.688 -23.281 1 95.12 165 HIS A C 1
ATOM 1188 O O . HIS A 1 165 ? -14.484 -41.844 -24.078 1 95.12 165 HIS A O 1
ATOM 1194 N N . ALA A 1 166 ? -14.32 -43.781 -22.953 1 94.06 166 ALA A N 1
ATOM 1195 C CA . ALA A 1 166 ? -13 -44.094 -23.5 1 94.06 166 ALA A CA 1
ATOM 1196 C C . ALA A 1 166 ? -13.016 -44 -25.031 1 94.06 166 ALA A C 1
ATOM 1198 O O . ALA A 1 166 ? -12.031 -43.562 -25.641 1 94.06 166 ALA A O 1
ATOM 1199 N N . ALA A 1 167 ? -14.086 -44.375 -25.594 1 94.44 167 ALA A N 1
ATOM 1200 C CA . ALA A 1 167 ? -14.219 -44.406 -27.047 1 94.44 167 ALA A CA 1
ATOM 1201 C C . ALA A 1 167 ? -14.141 -43 -27.641 1 94.44 167 ALA A C 1
ATOM 1203 O O . ALA A 1 167 ? -13.875 -42.812 -28.828 1 94.44 167 ALA A O 1
ATOM 1204 N N . ASP A 1 168 ? -14.32 -42.031 -26.812 1 97.06 168 ASP A N 1
ATOM 1205 C CA . ASP A 1 168 ? -14.359 -40.656 -27.281 1 97.06 168 ASP A CA 1
ATOM 1206 C C . ASP A 1 168 ? -12.984 -40 -27.219 1 97.06 168 ASP A C 1
ATOM 1208 O O . ASP A 1 168 ? -12.805 -38.875 -27.656 1 97.06 168 ASP A O 1
ATOM 1212 N N . ALA A 1 169 ? -11.984 -40.656 -26.719 1 97.69 169 ALA A N 1
ATOM 1213 C CA . ALA A 1 169 ? -10.68 -40.062 -26.406 1 97.69 169 ALA A CA 1
ATOM 1214 C C . ALA A 1 169 ? -10.031 -39.5 -27.672 1 97.69 169 ALA A C 1
ATOM 1216 O O . ALA A 1 169 ? -9.477 -38.406 -27.641 1 97.69 169 ALA A O 1
ATOM 1217 N N . GLY A 1 170 ? -10.086 -40.25 -28.703 1 97.31 170 GLY A N 1
ATOM 1218 C CA . GLY A 1 170 ? -9.516 -39.781 -29.953 1 97.31 170 GLY A CA 1
ATOM 1219 C C . GLY A 1 170 ? -10.18 -38.5 -30.469 1 97.31 170 GLY A C 1
ATOM 1220 O O . GLY A 1 170 ? -9.508 -37.594 -30.922 1 97.31 170 GLY A O 1
ATOM 1221 N N . ARG A 1 171 ? -11.445 -38.469 -30.422 1 97.38 171 ARG A N 1
ATOM 1222 C CA . ARG A 1 171 ? -12.211 -37.312 -30.859 1 97.38 171 ARG A CA 1
ATOM 1223 C C . ARG A 1 171 ? -11.883 -36.094 -30 1 97.38 171 ARG A C 1
ATOM 1225 O O . ARG A 1 171 ? -11.68 -34.969 -30.531 1 97.38 171 ARG A O 1
ATOM 1232 N N . VAL A 1 172 ? -11.852 -36.281 -28.719 1 97.5 172 VAL A N 1
ATOM 1233 C CA . VAL A 1 172 ? -11.562 -35.188 -27.781 1 97.5 172 VAL A CA 1
ATOM 1234 C C . VAL A 1 172 ? -10.156 -34.656 -28.031 1 97.5 172 VAL A C 1
ATOM 1236 O O . VAL A 1 172 ? -9.93 -33.438 -28.016 1 97.5 172 VAL A O 1
ATOM 1239 N N . PHE A 1 173 ? -9.234 -35.531 -28.297 1 97.69 173 PHE A N 1
ATOM 1240 C CA . PHE A 1 173 ? -7.867 -35.156 -28.625 1 97.69 173 PHE A CA 1
ATOM 1241 C C . PHE A 1 173 ? -7.844 -34.25 -29.844 1 97.69 173 PHE A C 1
ATOM 1243 O O . PHE A 1 173 ? -7.184 -33.188 -29.812 1 97.69 173 PHE A O 1
ATOM 1250 N N . ALA A 1 174 ? -8.602 -34.594 -30.828 1 96.88 174 ALA A N 1
ATOM 1251 C CA . ALA A 1 174 ? -8.672 -33.812 -32.062 1 96.88 174 ALA A CA 1
ATOM 1252 C C . ALA A 1 174 ? -9.328 -32.469 -31.781 1 96.88 174 ALA A C 1
ATOM 1254 O O . ALA A 1 174 ? -8.914 -31.438 -32.344 1 96.88 174 ALA A O 1
ATOM 1255 N N . GLU A 1 175 ? -10.25 -32.469 -30.922 1 96.19 175 GLU A N 1
ATOM 1256 C CA . GLU A 1 175 ? -10.969 -31.266 -30.594 1 96.19 175 GLU A CA 1
ATOM 1257 C C . GLU A 1 175 ? -10.062 -30.281 -29.844 1 96.19 175 GLU A C 1
ATOM 1259 O O . GLU A 1 175 ? -10.273 -29.062 -29.906 1 96.19 175 GLU A O 1
ATOM 1264 N N . LEU A 1 176 ? -9.055 -30.797 -29.203 1 96 176 LEU A N 1
ATOM 1265 C CA . LEU A 1 176 ? -8.117 -29.969 -28.469 1 96 176 LEU A CA 1
ATOM 1266 C C . LEU A 1 176 ? -6.98 -29.5 -29.359 1 96 176 LEU A C 1
ATOM 1268 O O . LEU A 1 176 ? -5.992 -28.938 -28.891 1 96 176 LEU A O 1
ATOM 1272 N N . GLY A 1 177 ? -7.125 -29.781 -30.688 1 94.31 177 GLY A N 1
ATOM 1273 C CA . GLY A 1 177 ? -6.199 -29.25 -31.672 1 94.31 177 GLY A CA 1
ATOM 1274 C C . GLY A 1 177 ? -5.145 -30.25 -32.094 1 94.31 177 GLY A C 1
ATOM 1275 O O . GLY A 1 177 ? -4.27 -29.938 -32.906 1 94.31 177 GLY A O 1
ATOM 1276 N N . GLY A 1 178 ? -5.191 -31.422 -31.5 1 94.56 178 GLY A N 1
ATOM 1277 C CA . GLY A 1 178 ? -4.223 -32.438 -31.891 1 94.56 178 GLY A CA 1
ATOM 1278 C C . GLY A 1 178 ? -2.814 -32.125 -31.406 1 94.56 178 GLY A C 1
ATOM 1279 O O . GLY A 1 178 ? -1.838 -32.438 -32.094 1 94.56 178 GLY A O 1
ATOM 1280 N N . VAL A 1 179 ? -2.721 -31.391 -30.344 1 95.25 179 VAL A N 1
ATOM 1281 C CA . VAL A 1 179 ? -1.443 -31.062 -29.719 1 95.25 179 VAL A CA 1
ATOM 1282 C C . VAL A 1 179 ? -1.199 -31.984 -28.516 1 95.25 179 VAL A C 1
ATOM 1284 O O . VAL A 1 179 ? -2.113 -32.656 -28.062 1 95.25 179 VAL A O 1
ATOM 1287 N N . PRO A 1 180 ? 0.055 -32.094 -28.078 1 96.81 180 PRO A N 1
ATOM 1288 C CA . PRO A 1 180 ? 0.332 -32.938 -26.938 1 96.81 180 PRO A CA 1
ATOM 1289 C C . PRO A 1 180 ? -0.59 -32.656 -25.75 1 96.81 180 PRO A C 1
ATOM 1291 O O . PRO A 1 180 ? -0.83 -31.5 -25.422 1 96.81 180 PRO A O 1
ATOM 1294 N N . VAL A 1 181 ? -1.097 -33.688 -25.172 1 97.81 181 VAL A N 1
ATOM 1295 C CA . VAL A 1 181 ? -2.061 -33.531 -24.078 1 97.81 181 VAL A CA 1
ATOM 1296 C C . VAL A 1 181 ? -1.615 -34.375 -22.891 1 97.81 181 VAL A C 1
ATOM 1298 O O . VAL A 1 181 ? -0.691 -35.188 -23 1 97.81 181 VAL A O 1
ATOM 1301 N N . ILE A 1 182 ? -2.16 -34.125 -21.797 1 97.88 182 ILE A N 1
ATOM 1302 C CA . ILE A 1 182 ? -2.111 -34.938 -20.594 1 97.88 182 ILE A CA 1
ATOM 1303 C C . ILE A 1 182 ? -3.516 -35.438 -20.25 1 97.88 182 ILE A C 1
ATOM 1305 O O . ILE A 1 182 ? -4.488 -34.688 -20.375 1 97.88 182 ILE A O 1
ATOM 1309 N N . VAL A 1 183 ? -3.635 -36.656 -19.938 1 98 183 VAL A N 1
ATOM 1310 C CA . VAL A 1 183 ? -4.883 -37.25 -19.469 1 98 183 VAL A CA 1
ATOM 1311 C C . VAL A 1 183 ? -4.805 -37.5 -17.953 1 98 183 VAL A C 1
ATOM 1313 O O . VAL A 1 183 ? -3.885 -38.156 -17.469 1 98 183 VAL A O 1
ATOM 1316 N N . GLU A 1 184 ? -5.742 -36.969 -17.234 1 97.88 184 GLU A N 1
ATOM 1317 C CA . GLU A 1 184 ? -5.711 -37.031 -15.781 1 97.88 184 GLU A CA 1
ATOM 1318 C C . GLU A 1 184 ? -6.938 -37.75 -15.234 1 97.88 184 GLU A C 1
ATOM 1320 O O . GLU A 1 184 ? -8.047 -37.562 -15.75 1 97.88 184 GLU A O 1
ATOM 1325 N N . ALA A 1 185 ? -6.711 -38.562 -14.234 1 97.56 185 ALA A N 1
ATOM 1326 C CA . ALA A 1 185 ? -7.836 -39.094 -13.477 1 97.56 185 ALA A CA 1
ATOM 1327 C C . ALA A 1 185 ? -8.586 -37.969 -12.742 1 97.56 185 ALA A C 1
ATOM 1329 O O . ALA A 1 185 ? -8 -36.969 -12.391 1 97.56 185 ALA A O 1
ATOM 1330 N N . PRO A 1 186 ? -9.914 -38.188 -12.609 1 95.25 186 PRO A N 1
ATOM 1331 C CA . PRO A 1 186 ? -10.625 -37.219 -11.773 1 95.25 186 PRO A CA 1
ATOM 1332 C C . PRO A 1 186 ? -10.195 -37.25 -10.312 1 95.25 186 PRO A C 1
ATOM 1334 O O . PRO A 1 186 ? -9.844 -38.344 -9.812 1 95.25 186 PRO A O 1
ATOM 1337 N N . ALA A 1 187 ? -10.164 -36.156 -9.742 1 92.69 187 ALA A N 1
ATOM 1338 C CA . ALA A 1 187 ? -9.938 -36.094 -8.297 1 92.69 187 ALA A CA 1
ATOM 1339 C C . ALA A 1 187 ? -11.266 -36.125 -7.539 1 92.69 187 ALA A C 1
ATOM 1341 O O . ALA A 1 187 ? -12.117 -35.25 -7.758 1 92.69 187 ALA A O 1
ATOM 1342 N N . GLU A 1 188 ? -11.578 -37.031 -6.664 1 93.44 188 GLU A N 1
ATOM 1343 C CA . GLU A 1 188 ? -12.75 -37.062 -5.793 1 93.44 188 GLU A CA 1
ATOM 1344 C C . GLU A 1 188 ? -12.469 -36.312 -4.484 1 93.44 188 GLU A C 1
ATOM 1346 O O . GLU A 1 188 ? -12.453 -36.938 -3.416 1 93.44 188 GLU A O 1
ATOM 1351 N N . PHE A 1 189 ? -12.398 -35.031 -4.613 1 96.56 189 PHE A N 1
ATOM 1352 C CA . PHE A 1 189 ? -11.992 -34.219 -3.459 1 96.56 189 PHE A CA 1
ATOM 1353 C C . PHE A 1 189 ? -13.203 -33.688 -2.725 1 96.56 189 PHE A C 1
ATOM 1355 O O . PHE A 1 189 ? -14.297 -33.594 -3.295 1 96.56 189 PHE A O 1
ATOM 1362 N N . VAL A 1 190 ? -13.086 -33.312 -1.446 1 97.06 190 VAL A N 1
ATOM 1363 C CA . VAL A 1 190 ? -14.148 -32.75 -0.623 1 97.06 190 VAL A CA 1
ATOM 1364 C C . VAL A 1 190 ? -13.992 -31.219 -0.542 1 97.06 190 VAL A C 1
ATOM 1366 O O . VAL A 1 190 ? -14.977 -30.5 -0.33 1 97.06 190 VAL A O 1
ATOM 1369 N N . ARG A 1 191 ? -12.734 -30.734 -0.648 1 97.25 191 ARG A N 1
ATOM 1370 C CA . ARG A 1 191 ? -12.438 -29.312 -0.647 1 97.25 191 ARG A CA 1
ATOM 1371 C C . ARG A 1 191 ? -11.281 -28.984 -1.593 1 97.25 191 ARG A C 1
ATOM 1373 O O . ARG A 1 191 ? -10.391 -29.812 -1.788 1 97.25 191 ARG A O 1
ATOM 1380 N N . GLU A 1 192 ? -11.352 -27.859 -2.203 1 98.19 192 GLU A N 1
ATOM 1381 C CA . GLU A 1 192 ? -10.188 -27.25 -2.848 1 98.19 192 GLU A CA 1
ATOM 1382 C C . GLU A 1 192 ? -9.461 -26.312 -1.899 1 98.19 192 GLU A C 1
ATOM 1384 O O . GLU A 1 192 ? -10.07 -25.438 -1.288 1 98.19 192 GLU A O 1
ATOM 1389 N N . LEU A 1 193 ? -8.203 -26.516 -1.736 1 98.81 193 LEU A N 1
ATOM 1390 C CA . LEU A 1 193 ? -7.355 -25.719 -0.851 1 98.81 193 LEU A CA 1
ATOM 1391 C C . LEU A 1 193 ? -6.164 -25.141 -1.609 1 98.81 193 LEU A C 1
ATOM 1393 O O . LEU A 1 193 ? -5.922 -25.5 -2.762 1 98.81 193 LEU A O 1
ATOM 1397 N N . SER A 1 194 ? -5.559 -24.234 -1.065 1 98.81 194 SER A N 1
ATOM 1398 C CA . SER A 1 194 ? -4.277 -23.734 -1.562 1 98.81 194 SER A CA 1
ATOM 1399 C C . SER A 1 194 ? -3.342 -23.375 -0.414 1 98.81 194 SER A C 1
ATOM 1401 O O . SER A 1 194 ? -3.797 -23.109 0.703 1 98.81 194 SER A O 1
ATOM 1403 N N . VAL A 1 195 ? -2.137 -23.453 -0.656 1 98.88 195 VAL A N 1
ATOM 1404 C CA . VAL A 1 195 ? -1.108 -22.969 0.256 1 98.88 195 VAL A CA 1
ATOM 1405 C C . VAL A 1 195 ? -0.136 -22.062 -0.499 1 98.88 195 VAL A C 1
ATOM 1407 O O . VAL A 1 195 ? 0.296 -22.391 -1.605 1 98.88 195 VAL A O 1
ATOM 1410 N N . ILE A 1 196 ? 0.035 -20.859 0.033 1 98.94 196 ILE A N 1
ATOM 1411 C CA . ILE A 1 196 ? 1.038 -19.922 -0.46 1 98.94 196 ILE A CA 1
ATOM 1412 C C . ILE A 1 196 ? 2.332 -20.094 0.334 1 98.94 196 ILE A C 1
ATOM 1414 O O . ILE A 1 196 ? 2.305 -20.188 1.563 1 98.94 196 ILE A O 1
ATOM 1418 N N . ALA A 1 197 ? 3.428 -20.156 -0.338 1 98.94 197 ALA A N 1
ATOM 1419 C CA . ALA A 1 197 ? 4.719 -20.328 0.327 1 98.94 197 ALA A CA 1
ATOM 1420 C C . ALA A 1 197 ? 5.801 -19.5 -0.366 1 98.94 197 ALA A C 1
ATOM 1422 O O . ALA A 1 197 ? 5.609 -19.031 -1.493 1 98.94 197 ALA A O 1
ATOM 1423 N N . ALA A 1 198 ? 6.863 -19.281 0.334 1 98.94 198 ALA A N 1
ATOM 1424 C CA . ALA A 1 198 ? 7.984 -18.5 -0.185 1 98.94 198 ALA A CA 1
ATOM 1425 C C . ALA A 1 198 ? 9.32 -19.125 0.197 1 98.94 198 ALA A C 1
ATOM 1427 O O . ALA A 1 198 ? 9.422 -19.797 1.233 1 98.94 198 ALA A O 1
ATOM 1428 N N . ARG A 1 199 ? 10.242 -19.016 -0.618 1 98.88 199 ARG A N 1
ATOM 1429 C CA . ARG A 1 199 ? 11.633 -19.359 -0.345 1 98.88 199 ARG A CA 1
ATOM 1430 C C . ARG A 1 199 ? 12.562 -18.203 -0.685 1 98.88 199 ARG A C 1
ATOM 1432 O O . ARG A 1 199 ? 12.43 -17.578 -1.736 1 98.88 199 ARG A O 1
ATOM 1439 N N . GLY A 1 200 ? 13.422 -17.906 0.261 1 98.44 200 GLY A N 1
ATOM 1440 C CA . GLY A 1 200 ? 14.383 -16.828 0.064 1 98.44 200 GLY A CA 1
ATOM 1441 C C . GLY A 1 200 ? 15.664 -17.281 -0.603 1 98.44 200 GLY A C 1
ATOM 1442 O O . GLY A 1 200 ? 15.859 -18.484 -0.823 1 98.44 200 GLY A O 1
ATOM 1443 N N . ARG A 1 201 ? 16.5 -16.328 -0.98 1 97.12 201 ARG A N 1
ATOM 1444 C CA . ARG A 1 201 ? 17.797 -16.594 -1.605 1 97.12 201 ARG A CA 1
ATOM 1445 C C . ARG A 1 201 ? 18.703 -17.391 -0.676 1 97.12 201 ARG A C 1
ATOM 1447 O O . ARG A 1 201 ? 19.578 -18.125 -1.136 1 97.12 201 ARG A O 1
ATOM 1454 N N . ASP A 1 202 ? 18.469 -17.312 0.574 1 96.31 202 ASP A N 1
ATOM 1455 C CA . ASP A 1 202 ? 19.266 -18.016 1.557 1 96.31 202 ASP A CA 1
ATOM 1456 C C . ASP A 1 202 ? 18.703 -19.422 1.812 1 96.31 202 ASP A C 1
ATOM 1458 O O . ASP A 1 202 ? 19.25 -20.172 2.633 1 96.31 202 ASP A O 1
ATOM 1462 N N . GLY A 1 203 ? 17.609 -19.75 1.228 1 97.44 203 GLY A N 1
ATOM 1463 C CA . GLY A 1 203 ? 17.031 -21.078 1.368 1 97.44 203 GLY A CA 1
ATOM 1464 C C . GLY A 1 203 ? 15.961 -21.156 2.436 1 97.44 203 GLY A C 1
ATOM 1465 O O . GLY A 1 203 ? 15.266 -22.156 2.553 1 97.44 203 GLY A O 1
ATOM 1466 N N . ALA A 1 204 ? 15.812 -20.078 3.193 1 97.81 204 ALA A N 1
ATOM 1467 C CA . ALA A 1 204 ? 14.734 -20.062 4.184 1 97.81 204 ALA A CA 1
ATOM 1468 C C . ALA A 1 204 ? 13.367 -20.141 3.516 1 97.81 204 ALA A C 1
ATOM 1470 O O . ALA A 1 204 ? 13.172 -19.609 2.418 1 97.81 204 ALA A O 1
ATOM 1471 N N . THR A 1 205 ? 12.469 -20.812 4.195 1 98.56 205 THR A N 1
ATOM 1472 C CA . THR A 1 205 ? 11.117 -20.953 3.654 1 98.56 205 THR A CA 1
ATOM 1473 C C . THR A 1 205 ? 10.094 -20.375 4.625 1 98.56 205 THR A C 1
ATOM 1475 O O . THR A 1 205 ? 10.352 -20.281 5.828 1 98.56 205 THR A O 1
ATOM 1478 N N . ALA A 1 206 ? 9.039 -19.844 4.152 1 98.62 206 ALA A N 1
ATOM 1479 C CA . ALA A 1 206 ? 7.879 -19.359 4.891 1 98.62 206 ALA A CA 1
ATOM 1480 C C . ALA A 1 206 ? 6.582 -19.844 4.25 1 98.62 206 ALA A C 1
ATOM 1482 O O . ALA A 1 206 ? 6.395 -19.703 3.039 1 98.62 206 ALA A O 1
ATOM 1483 N N . VAL A 1 207 ? 5.719 -20.422 5.039 1 98.88 207 VAL A N 1
ATOM 1484 C CA . VAL A 1 207 ? 4.484 -21.016 4.527 1 98.88 207 VAL A CA 1
ATOM 1485 C C . VAL A 1 207 ? 3.281 -20.344 5.188 1 98.88 207 VAL A C 1
ATOM 1487 O O . VAL A 1 207 ? 3.221 -20.234 6.418 1 98.88 207 VAL A O 1
ATOM 1490 N N . TYR A 1 208 ? 2.359 -19.812 4.391 1 98.88 208 TYR A N 1
ATOM 1491 C CA . TYR A 1 208 ? 1.122 -19.234 4.898 1 98.88 208 TYR A CA 1
ATOM 1492 C C . TYR A 1 208 ? 0.118 -20.312 5.266 1 98.88 208 TYR A C 1
ATOM 1494 O O . TYR A 1 208 ? 0.222 -21.453 4.793 1 98.88 208 TYR A O 1
ATOM 1502 N N . PRO A 1 209 ? -0.893 -19.969 6.07 1 98.31 209 PRO A N 1
ATOM 1503 C CA . PRO A 1 209 ? -1.959 -20.938 6.363 1 98.31 209 PRO A CA 1
ATOM 1504 C C . PRO A 1 209 ? -2.754 -21.328 5.121 1 98.31 209 PRO A C 1
ATOM 1506 O O . PRO A 1 209 ? -2.814 -20.562 4.152 1 98.31 209 PRO A O 1
ATOM 1509 N N . LEU A 1 210 ? -3.377 -22.469 5.238 1 98.81 210 LEU A N 1
ATOM 1510 C CA . LEU A 1 210 ? -4.215 -22.969 4.152 1 98.81 210 LEU A CA 1
ATOM 1511 C C . LEU A 1 210 ? -5.398 -22.031 3.91 1 98.81 210 LEU A C 1
ATOM 1513 O O . LEU A 1 210 ? -5.965 -21.484 4.859 1 98.81 210 LEU A O 1
ATOM 1517 N N . ALA A 1 211 ? -5.727 -21.906 2.691 1 98.88 211 ALA A N 1
ATOM 1518 C CA . ALA A 1 211 ? -6.969 -21.234 2.293 1 98.88 211 ALA A CA 1
ATOM 1519 C C . ALA A 1 211 ? -7.914 -22.219 1.607 1 98.88 211 ALA A C 1
ATOM 1521 O O . ALA A 1 211 ? -7.477 -23.094 0.842 1 98.88 211 ALA A O 1
ATOM 1522 N N . GLU A 1 212 ? -9.172 -22.109 1.915 1 98.88 212 GLU A N 1
ATOM 1523 C CA . GLU A 1 212 ? -10.203 -22.859 1.207 1 98.88 212 GLU A CA 1
ATOM 1524 C C . GLU A 1 212 ? -10.766 -22.062 0.036 1 98.88 212 GLU A C 1
ATOM 1526 O O . GLU A 1 212 ? -11.148 -20.906 0.202 1 98.88 212 GLU A O 1
ATOM 1531 N N . ASN A 1 213 ? -10.805 -22.688 -1.111 1 98.62 213 ASN A N 1
ATOM 1532 C CA . ASN A 1 213 ? -11.141 -21.969 -2.334 1 98.62 213 ASN A CA 1
ATOM 1533 C C . ASN A 1 213 ? -12.422 -22.5 -2.967 1 98.62 213 ASN A C 1
ATOM 1535 O O . ASN A 1 213 ? -12.633 -23.719 -3.025 1 98.62 213 ASN A O 1
ATOM 1539 N N . HIS A 1 214 ? -13.227 -21.578 -3.348 1 98 214 HIS A N 1
ATOM 1540 C CA . HIS A 1 214 ? -14.453 -21.875 -4.07 1 98 214 HIS A CA 1
ATOM 1541 C C . HIS A 1 214 ? -14.422 -21.297 -5.48 1 98 214 HIS A C 1
ATOM 1543 O O . HIS A 1 214 ? -14.25 -20.094 -5.66 1 98 214 HIS A O 1
ATOM 1549 N N . HIS A 1 215 ? -14.602 -22.188 -6.426 1 93.88 215 HIS A N 1
ATOM 1550 C CA . HIS A 1 215 ? -14.578 -21.797 -7.832 1 93.88 215 HIS A CA 1
ATOM 1551 C C . HIS A 1 215 ? -15.969 -21.844 -8.438 1 93.88 215 HIS A C 1
ATOM 1553 O O . HIS A 1 215 ? -16.797 -22.672 -8.055 1 93.88 215 HIS A O 1
ATOM 1559 N N . GLU A 1 216 ? -16.266 -20.875 -9.281 1 90.88 216 GLU A N 1
ATOM 1560 C CA . GLU A 1 216 ? -17.469 -20.844 -10.117 1 90.88 216 GLU A CA 1
ATOM 1561 C C . GLU A 1 216 ? -17.109 -20.766 -11.602 1 90.88 216 GLU A C 1
ATOM 1563 O O . GLU A 1 216 ? -16.453 -19.812 -12.031 1 90.88 216 GLU A O 1
ATOM 1568 N N . ASN A 1 217 ? -17.5 -21.766 -12.359 1 84.12 217 ASN A N 1
ATOM 1569 C CA . ASN A 1 217 ? -17.203 -21.828 -13.789 1 84.12 217 ASN A CA 1
ATOM 1570 C C . ASN A 1 217 ? -15.695 -21.766 -14.047 1 84.12 217 ASN A C 1
ATOM 1572 O O . ASN A 1 217 ? -15.242 -21.031 -14.914 1 84.12 217 ASN A O 1
ATOM 1576 N N . GLY A 1 218 ? -14.977 -22.422 -13.195 1 83.62 218 GLY A N 1
ATOM 1577 C CA . GLY A 1 218 ? -13.539 -22.547 -13.391 1 83.62 218 GLY A CA 1
ATOM 1578 C C . GLY A 1 218 ? -12.766 -21.328 -12.93 1 83.62 218 GLY A C 1
ATOM 1579 O O . GLY A 1 218 ? -11.539 -21.281 -13.055 1 83.62 218 GLY A O 1
ATOM 1580 N N . ILE A 1 219 ? -13.469 -20.344 -12.391 1 90.38 219 ILE A N 1
ATOM 1581 C CA . ILE A 1 219 ? -12.828 -19.109 -11.938 1 90.38 219 ILE A CA 1
ATOM 1582 C C . ILE A 1 219 ? -12.906 -19 -10.422 1 90.38 219 ILE A C 1
ATOM 1584 O O . ILE A 1 219 ? -13.953 -19.281 -9.828 1 90.38 219 ILE A O 1
ATOM 1588 N N . LEU A 1 220 ? -11.844 -18.688 -9.781 1 95.25 220 LEU A N 1
ATOM 1589 C CA . LEU A 1 220 ? -11.844 -18.5 -8.328 1 95.25 220 LEU A CA 1
ATOM 1590 C C . LEU A 1 220 ? -12.797 -17.391 -7.918 1 95.25 220 LEU A C 1
ATOM 1592 O O . LEU A 1 220 ? -12.609 -16.234 -8.312 1 95.25 220 LEU A O 1
ATOM 1596 N N . ARG A 1 221 ? -13.734 -17.703 -7.125 1 96.88 221 ARG A N 1
ATOM 1597 C CA . ARG A 1 221 ? -14.727 -16.734 -6.676 1 96.88 221 ARG A CA 1
ATOM 1598 C C . ARG A 1 221 ? -14.414 -16.25 -5.266 1 96.88 221 ARG A C 1
ATOM 1600 O O . ARG A 1 221 ? -14.477 -15.047 -4.992 1 96.88 221 ARG A O 1
ATOM 1607 N N . ARG A 1 222 ? -14.086 -17.188 -4.469 1 97.94 222 ARG A N 1
ATOM 1608 C CA . ARG A 1 222 ? -13.945 -16.875 -3.055 1 97.94 222 ARG A CA 1
ATOM 1609 C C . ARG A 1 222 ? -12.867 -17.734 -2.402 1 97.94 222 ARG A C 1
ATOM 1611 O O . ARG A 1 222 ? -12.711 -18.906 -2.748 1 97.94 222 ARG A O 1
ATOM 1618 N N . SER A 1 223 ? -12.125 -17.141 -1.514 1 98.75 223 SER A N 1
ATOM 1619 C CA . SER A 1 223 ? -11.211 -17.859 -0.635 1 98.75 223 SER A CA 1
ATOM 1620 C C . SER A 1 223 ? -11.484 -17.547 0.831 1 98.75 223 SER A C 1
ATOM 1622 O O . SER A 1 223 ? -11.727 -16.391 1.188 1 98.75 223 SER A O 1
ATOM 1624 N N . LEU A 1 224 ? -11.555 -18.547 1.694 1 98.69 224 LEU A N 1
ATOM 1625 C CA . LEU A 1 224 ? -11.641 -18.406 3.145 1 98.69 224 LEU A CA 1
ATOM 1626 C C . LEU A 1 224 ? -10.32 -18.781 3.807 1 98.69 224 LEU A C 1
ATOM 1628 O O . LEU A 1 224 ? -9.836 -19.906 3.643 1 98.69 224 LEU A O 1
ATOM 1632 N N . ALA A 1 225 ? -9.742 -17.922 4.473 1 98.62 225 ALA A N 1
ATOM 1633 C CA . ALA A 1 225 ? -8.414 -18.156 5.039 1 98.62 225 ALA A CA 1
ATOM 1634 C C . ALA A 1 225 ? -8.297 -17.531 6.426 1 98.62 225 ALA A C 1
ATOM 1636 O O . ALA A 1 225 ? -8.836 -16.438 6.672 1 98.62 225 ALA A O 1
ATOM 1637 N N . PRO A 1 226 ? -7.707 -18.172 7.422 1 98.31 226 PRO A N 1
ATOM 1638 C CA . PRO A 1 226 ? -7.23 -19.562 7.301 1 98.31 226 PRO A CA 1
ATOM 1639 C C . PRO A 1 226 ? -8.375 -20.562 7.188 1 98.31 226 PRO A C 1
ATOM 1641 O O . PRO A 1 226 ? -9.43 -20.375 7.789 1 98.31 226 PRO A O 1
ATOM 1644 N N . ALA A 1 227 ? -8.133 -21.531 6.387 1 98.44 227 ALA A N 1
ATOM 1645 C CA . ALA A 1 227 ? -9.094 -22.625 6.312 1 98.44 227 ALA A CA 1
ATOM 1646 C C . ALA A 1 227 ? -9.141 -23.406 7.625 1 98.44 227 ALA A C 1
ATOM 1648 O O . ALA A 1 227 ? -8.148 -23.453 8.359 1 98.44 227 ALA A O 1
ATOM 1649 N N . PHE A 1 228 ? -10.328 -23.953 7.934 1 96.5 228 PHE A N 1
ATOM 1650 C CA . PHE A 1 228 ? -10.359 -24.938 9.008 1 96.5 228 PHE A CA 1
ATOM 1651 C C . PHE A 1 228 ? -9.539 -26.172 8.641 1 96.5 228 PHE A C 1
ATOM 1653 O O . PHE A 1 228 ? -9.797 -26.812 7.629 1 96.5 228 PHE A O 1
ATOM 1660 N N . ALA A 1 229 ? -8.516 -26.422 9.375 1 96.5 229 ALA A N 1
ATOM 1661 C CA . ALA A 1 229 ? -7.621 -27.531 9.078 1 96.5 229 ALA A CA 1
ATOM 1662 C C . ALA A 1 229 ? -7.082 -28.156 10.359 1 96.5 229 ALA A C 1
ATOM 1664 O O . ALA A 1 229 ? -6.727 -27.453 11.305 1 96.5 229 ALA A O 1
ATOM 1665 N N . SER A 1 230 ? -7.062 -29.484 10.453 1 96.5 230 SER A N 1
ATOM 1666 C CA . SER A 1 230 ? -6.355 -30.172 11.539 1 96.5 230 SER A CA 1
ATOM 1667 C C . SER A 1 230 ? -4.855 -29.906 11.469 1 96.5 230 SER A C 1
ATOM 1669 O O . SER A 1 230 ? -4.324 -29.578 10.406 1 96.5 230 SER A O 1
ATOM 1671 N N . PRO A 1 231 ? -4.25 -30.047 12.586 1 97.12 231 PRO A N 1
ATOM 1672 C CA . PRO A 1 231 ? -2.793 -29.922 12.547 1 97.12 231 PRO A CA 1
ATOM 1673 C C . PRO A 1 231 ? -2.137 -30.844 11.531 1 97.12 231 PRO A C 1
ATOM 1675 O O . PRO A 1 231 ? -1.178 -30.469 10.867 1 97.12 231 PRO A O 1
ATOM 1678 N N . ALA A 1 232 ? -2.686 -31.969 11.406 1 97.62 232 ALA A N 1
ATOM 1679 C CA . ALA A 1 232 ? -2.133 -32.969 10.477 1 97.62 232 ALA A CA 1
ATOM 1680 C C . ALA A 1 232 ? -2.262 -32.469 9.031 1 97.62 232 ALA A C 1
ATOM 1682 O O . ALA A 1 232 ? -1.332 -32.625 8.234 1 97.62 232 ALA A O 1
ATOM 1683 N N . LEU A 1 233 ? -3.41 -31.969 8.727 1 97.75 233 LEU A N 1
ATOM 1684 C CA . LEU A 1 233 ? -3.645 -31.453 7.387 1 97.75 233 LEU A CA 1
ATOM 1685 C C . LEU A 1 233 ? -2.709 -30.281 7.086 1 97.75 233 LEU A C 1
ATOM 1687 O O . LEU A 1 233 ? -2.125 -30.203 6.004 1 97.75 233 LEU A O 1
ATOM 1691 N N . ALA A 1 234 ? -2.58 -29.391 8.031 1 97.88 234 ALA A N 1
ATOM 1692 C CA . ALA A 1 234 ? -1.687 -28.25 7.887 1 97.88 234 ALA A CA 1
ATOM 1693 C C . ALA A 1 234 ? -0.24 -28.688 7.707 1 97.88 234 ALA A C 1
ATOM 1695 O O . ALA A 1 234 ? 0.487 -28.156 6.871 1 97.88 234 ALA A O 1
ATOM 1696 N N . ASP A 1 235 ? 0.111 -29.656 8.492 1 98.19 235 ASP A N 1
ATOM 1697 C CA . ASP A 1 235 ? 1.465 -30.203 8.406 1 98.19 235 ASP A CA 1
ATOM 1698 C C . ASP A 1 235 ? 1.731 -30.797 7.023 1 98.19 235 ASP A C 1
ATOM 1700 O O . ASP A 1 235 ? 2.828 -30.656 6.48 1 98.19 235 ASP A O 1
ATOM 1704 N N . GLN A 1 236 ? 0.77 -31.516 6.5 1 98.31 236 GLN A N 1
ATOM 1705 C CA . GLN A 1 236 ? 0.896 -32.094 5.164 1 98.31 236 GLN A CA 1
ATOM 1706 C C . GLN A 1 236 ? 1.15 -31 4.121 1 98.31 236 GLN A C 1
ATOM 1708 O O . GLN A 1 236 ? 2.025 -31.156 3.266 1 98.31 236 GLN A O 1
ATOM 1713 N N . ALA A 1 237 ? 0.357 -29.953 4.18 1 98.56 237 ALA A N 1
ATOM 1714 C CA . ALA A 1 237 ? 0.499 -28.859 3.229 1 98.56 237 ALA A CA 1
ATOM 1715 C C . ALA A 1 237 ? 1.877 -28.203 3.34 1 98.56 237 ALA A C 1
ATOM 1717 O O . ALA A 1 237 ? 2.498 -27.875 2.326 1 98.56 237 ALA A O 1
ATOM 1718 N N . GLU A 1 238 ? 2.35 -28.031 4.535 1 98.44 238 GLU A N 1
ATOM 1719 C CA . GLU A 1 238 ? 3.666 -27.438 4.762 1 98.44 238 GLU A CA 1
ATOM 1720 C C . GLU A 1 238 ? 4.77 -28.312 4.184 1 98.44 238 GLU A C 1
ATOM 1722 O O . GLU A 1 238 ? 5.723 -27.812 3.586 1 98.44 238 GLU A O 1
ATOM 1727 N N . ARG A 1 239 ? 4.652 -29.594 4.402 1 98.5 239 ARG A N 1
ATOM 1728 C CA . ARG A 1 239 ? 5.637 -30.516 3.869 1 98.5 239 ARG A CA 1
ATOM 1729 C C . ARG A 1 239 ? 5.652 -30.484 2.344 1 98.5 239 ARG A C 1
ATOM 1731 O O . ARG A 1 239 ? 6.723 -30.484 1.73 1 98.5 239 ARG A O 1
ATOM 1738 N N . ILE A 1 240 ? 4.484 -30.484 1.771 1 98.75 240 ILE A N 1
ATOM 1739 C CA . ILE A 1 240 ? 4.375 -30.391 0.319 1 98.75 240 ILE A CA 1
ATOM 1740 C C . ILE A 1 240 ? 5.055 -29.125 -0.181 1 98.75 240 ILE A C 1
ATOM 1742 O O . ILE A 1 240 ? 5.871 -29.172 -1.104 1 98.75 240 ILE A O 1
ATOM 1746 N N . ALA A 1 241 ? 4.746 -28.031 0.449 1 98.81 241 ALA A N 1
ATOM 1747 C CA . ALA A 1 241 ? 5.324 -26.75 0.052 1 98.81 241 ALA A CA 1
ATOM 1748 C C . ALA A 1 241 ? 6.848 -26.781 0.154 1 98.81 241 ALA A C 1
ATOM 1750 O O . ALA A 1 241 ? 7.543 -26.344 -0.769 1 98.81 241 ALA A O 1
ATOM 1751 N N . ALA A 1 242 ? 7.328 -27.281 1.247 1 98.25 242 ALA A N 1
ATOM 1752 C CA . ALA A 1 242 ? 8.766 -27.344 1.475 1 98.25 242 ALA A CA 1
ATOM 1753 C C . ALA A 1 242 ? 9.453 -28.188 0.405 1 98.25 242 ALA A C 1
ATOM 1755 O O . ALA A 1 242 ? 10.516 -27.797 -0.108 1 98.25 242 ALA A O 1
ATOM 1756 N N . ARG A 1 243 ? 8.914 -29.281 0.082 1 98.44 243 ARG A N 1
ATOM 1757 C CA . ARG A 1 243 ? 9.484 -30.188 -0.903 1 98.44 243 ARG A CA 1
ATOM 1758 C C . ARG A 1 243 ? 9.484 -29.562 -2.293 1 98.44 243 ARG A C 1
ATOM 1760 O O . ARG A 1 243 ? 10.469 -29.672 -3.029 1 98.44 243 ARG A O 1
ATOM 1767 N N . VAL A 1 244 ? 8.359 -28.938 -2.604 1 98.81 244 VAL A N 1
ATOM 1768 C CA . VAL A 1 244 ? 8.242 -28.297 -3.91 1 98.81 244 VAL A CA 1
ATOM 1769 C C . VAL A 1 244 ? 9.266 -27.172 -4.031 1 98.81 244 VAL A C 1
ATOM 1771 O O . VAL A 1 244 ? 9.992 -27.094 -5.023 1 98.81 244 VAL A O 1
ATOM 1774 N N . LEU A 1 245 ? 9.352 -26.344 -3.021 1 98.81 245 LEU A N 1
ATOM 1775 C CA . LEU A 1 245 ? 10.273 -25.203 -3.033 1 98.81 245 LEU A CA 1
ATOM 1776 C C . LEU A 1 245 ? 11.719 -25.688 -3.125 1 98.81 245 LEU A C 1
ATOM 1778 O O . LEU A 1 245 ? 12.5 -25.156 -3.92 1 98.81 245 LEU A O 1
ATOM 1782 N N . LYS A 1 246 ? 12.023 -26.656 -2.344 1 98.19 246 LYS A N 1
ATOM 1783 C CA . LYS A 1 246 ? 13.383 -27.188 -2.346 1 98.19 246 LYS A CA 1
ATOM 1784 C C . LYS A 1 246 ? 13.719 -27.828 -3.691 1 98.19 246 LYS A C 1
ATOM 1786 O O . LYS A 1 246 ? 14.781 -27.578 -4.254 1 98.19 246 LYS A O 1
ATOM 1791 N N . GLY A 1 247 ? 12.836 -28.609 -4.188 1 98.38 247 GLY A N 1
ATOM 1792 C CA . GLY A 1 247 ? 13.062 -29.297 -5.445 1 98.38 247 GLY A CA 1
ATOM 1793 C C . GLY A 1 247 ? 13.266 -28.359 -6.617 1 98.38 247 GLY A C 1
ATOM 1794 O O . GLY A 1 247 ? 14 -28.672 -7.555 1 98.38 247 GLY A O 1
ATOM 1795 N N . LEU A 1 248 ? 12.648 -27.234 -6.57 1 98.31 248 LEU A N 1
ATOM 1796 C CA . LEU A 1 248 ? 12.719 -26.266 -7.664 1 98.31 248 LEU A CA 1
ATOM 1797 C C . LEU A 1 248 ? 13.898 -25.312 -7.465 1 98.31 248 LEU A C 1
ATOM 1799 O O . LEU A 1 248 ? 14.141 -24.438 -8.305 1 98.31 248 LEU A O 1
ATOM 1803 N N . ASP A 1 249 ? 14.594 -25.484 -6.316 1 97.5 249 ASP A N 1
ATOM 1804 C CA . ASP A 1 249 ? 15.555 -24.453 -5.949 1 97.5 249 ASP A CA 1
ATOM 1805 C C . ASP A 1 249 ? 14.961 -23.062 -6.113 1 97.5 249 ASP A C 1
ATOM 1807 O O . ASP A 1 249 ? 15.539 -22.203 -6.785 1 97.5 249 ASP A O 1
ATOM 1811 N N . TYR A 1 250 ? 13.852 -22.906 -5.574 1 98.38 250 TYR A N 1
ATOM 1812 C CA . TYR A 1 250 ? 12.938 -21.812 -5.844 1 98.38 250 TYR A CA 1
ATOM 1813 C C . TYR A 1 250 ? 13.375 -20.547 -5.117 1 98.38 250 TYR A C 1
ATOM 1815 O O . TYR A 1 250 ? 13.953 -20.609 -4.031 1 98.38 250 TYR A O 1
ATOM 1823 N N . VAL A 1 251 ? 13.18 -19.391 -5.645 1 98.69 251 VAL A N 1
ATOM 1824 C CA . VAL A 1 251 ? 13.273 -18.078 -4.996 1 98.69 251 VAL A CA 1
ATOM 1825 C C . VAL A 1 251 ? 12.023 -17.266 -5.293 1 98.69 251 VAL A C 1
ATOM 1827 O O . VAL A 1 251 ? 11.703 -17.016 -6.457 1 98.69 251 VAL A O 1
ATOM 1830 N N . GLY A 1 252 ? 11.336 -16.828 -4.289 1 98.81 252 GLY A N 1
ATOM 1831 C CA . GLY A 1 252 ? 10.109 -16.078 -4.465 1 98.81 252 GLY A CA 1
ATOM 1832 C C . GLY A 1 252 ? 8.898 -16.766 -3.863 1 98.81 252 GLY A C 1
ATOM 1833 O O . GLY A 1 252 ? 9.039 -17.641 -3.012 1 98.81 252 GLY A O 1
ATOM 1834 N N . VAL A 1 253 ? 7.75 -16.328 -4.18 1 98.94 253 VAL A N 1
ATOM 1835 C CA . VAL A 1 253 ? 6.477 -16.875 -3.717 1 98.94 253 VAL A CA 1
ATOM 1836 C C . VAL A 1 253 ? 5.93 -17.844 -4.754 1 98.94 253 VAL A C 1
ATOM 1838 O O . VAL A 1 253 ? 6.059 -17.625 -5.961 1 98.94 253 VAL A O 1
ATOM 1841 N N . ILE A 1 254 ? 5.293 -18.891 -4.277 1 98.81 254 ILE A N 1
ATOM 1842 C CA . ILE A 1 254 ? 4.641 -19.875 -5.125 1 98.81 254 ILE A CA 1
ATOM 1843 C C . ILE A 1 254 ? 3.234 -20.172 -4.598 1 98.81 254 ILE A C 1
ATOM 1845 O O . ILE A 1 254 ? 3.006 -20.156 -3.385 1 98.81 254 ILE A O 1
ATOM 1849 N N . GLY A 1 255 ? 2.301 -20.281 -5.5 1 98.62 255 GLY A N 1
ATOM 1850 C CA . GLY A 1 255 ? 0.996 -20.828 -5.156 1 98.62 255 GLY A CA 1
ATOM 1851 C C . GLY A 1 255 ? 0.874 -22.312 -5.434 1 98.62 255 GLY A C 1
ATOM 1852 O O . GLY A 1 255 ? 1.253 -22.781 -6.508 1 98.62 255 GLY A O 1
ATOM 1853 N N . ILE A 1 256 ? 0.392 -23.047 -4.492 1 98.81 256 ILE A N 1
ATOM 1854 C CA . ILE A 1 256 ? 0.148 -24.469 -4.66 1 98.81 256 ILE A CA 1
ATOM 1855 C C . ILE A 1 256 ? -1.332 -24.766 -4.434 1 98.81 256 ILE A C 1
ATOM 1857 O O . ILE A 1 256 ? -1.854 -24.562 -3.334 1 98.81 256 ILE A O 1
ATOM 1861 N N . GLU A 1 257 ? -1.966 -25.234 -5.449 1 98.25 257 GLU A N 1
ATOM 1862 C CA . GLU A 1 257 ? -3.371 -25.625 -5.352 1 98.25 257 GLU A CA 1
ATOM 1863 C C . GLU A 1 257 ? -3.512 -27.094 -4.961 1 98.25 257 GLU A C 1
ATOM 1865 O O . GLU A 1 257 ? -2.816 -27.953 -5.5 1 98.25 257 GLU A O 1
ATOM 1870 N N . LEU A 1 258 ? -4.418 -27.328 -4.078 1 98.75 258 LEU A N 1
ATOM 1871 C CA . LEU A 1 258 ? -4.535 -28.656 -3.486 1 98.75 258 LEU A CA 1
ATOM 1872 C C . LEU A 1 258 ? -5.977 -29.141 -3.535 1 98.75 258 LEU A C 1
ATOM 1874 O O . LEU A 1 258 ? -6.914 -28.344 -3.518 1 98.75 258 LEU A O 1
ATOM 1878 N N . PHE A 1 259 ? -6.137 -30.453 -3.58 1 98.38 259 PHE A N 1
ATOM 1879 C CA . PHE A 1 259 ? -7.387 -31.156 -3.322 1 98.38 259 PHE A CA 1
ATOM 1880 C C . PHE A 1 259 ? -7.316 -31.922 -2.006 1 98.38 259 PHE A C 1
ATOM 1882 O O . PHE A 1 259 ? -6.367 -32.656 -1.765 1 98.38 259 PHE A O 1
ATOM 1889 N N . GLU A 1 260 ? -8.211 -31.656 -1.213 1 98.56 260 GLU A N 1
ATOM 1890 C CA . GLU A 1 260 ? -8.367 -32.5 -0.04 1 98.56 260 GLU A CA 1
ATOM 1891 C C . GLU A 1 260 ? -9.297 -33.688 -0.33 1 98.56 260 GLU A C 1
ATOM 1893 O O . GLU A 1 260 ? -10.43 -33.5 -0.765 1 98.56 260 GLU A O 1
ATOM 1898 N N . LEU A 1 261 ? -8.789 -34.844 -0.081 1 97.62 261 LEU A N 1
ATOM 1899 C CA . LEU A 1 261 ? -9.594 -36.062 -0.271 1 97.62 261 LEU A CA 1
ATOM 1900 C C . LEU A 1 261 ? -10.383 -36.375 0.993 1 97.62 261 LEU A C 1
ATOM 1902 O O . LEU A 1 261 ? -10.117 -35.812 2.059 1 97.62 261 LEU A O 1
ATOM 1906 N N . LYS A 1 262 ? -11.305 -37.312 0.878 1 96.19 262 LYS A N 1
ATOM 1907 C CA . LYS A 1 262 ? -12.195 -37.688 1.975 1 96.19 262 LYS A CA 1
ATOM 1908 C C . LYS A 1 262 ? -11.406 -38.25 3.158 1 96.19 262 LYS A C 1
ATOM 1910 O O . LYS A 1 262 ? -11.789 -38.031 4.312 1 96.19 262 LYS A O 1
ATOM 1915 N N . ASP A 1 263 ? -10.344 -38.844 2.928 1 95.25 263 ASP A N 1
ATOM 1916 C CA . ASP A 1 263 ? -9.57 -39.469 3.992 1 95.25 263 ASP A CA 1
ATOM 1917 C C . ASP A 1 263 ? -8.539 -38.5 4.574 1 95.25 263 ASP A C 1
ATOM 1919 O O . ASP A 1 263 ? -7.707 -38.906 5.395 1 95.25 263 ASP A O 1
ATOM 1923 N N . GLY A 1 264 ? -8.508 -37.312 4.062 1 95.19 264 GLY A N 1
ATOM 1924 C CA . GLY A 1 264 ? -7.645 -36.281 4.637 1 95.19 264 GLY A CA 1
ATOM 1925 C C . GLY A 1 264 ? -6.344 -36.125 3.879 1 95.19 264 GLY A C 1
ATOM 1926 O O . GLY A 1 264 ? -5.555 -35.219 4.191 1 95.19 264 GLY A O 1
ATOM 1927 N N . ARG A 1 265 ? -6.145 -36.906 2.924 1 96.56 265 ARG A N 1
ATOM 1928 C CA . ARG A 1 265 ? -4.938 -36.75 2.119 1 96.56 265 ARG A CA 1
ATOM 1929 C C . ARG A 1 265 ? -5.035 -35.562 1.199 1 96.56 265 ARG A C 1
ATOM 1931 O O . ARG A 1 265 ? -6.125 -35.188 0.754 1 96.56 265 ARG A O 1
ATOM 1938 N N . LEU A 1 266 ? -3.861 -34.938 0.963 1 98.5 266 LEU A N 1
ATOM 1939 C CA . LEU A 1 266 ? -3.781 -33.844 0.027 1 98.5 266 LEU A CA 1
ATOM 1940 C C . LEU A 1 266 ? -3.15 -34.281 -1.29 1 98.5 266 LEU A C 1
ATOM 1942 O O . LEU A 1 266 ? -2.18 -35.031 -1.294 1 98.5 266 LEU A O 1
ATOM 1946 N N . LEU A 1 267 ? -3.779 -33.875 -2.381 1 98.62 267 LEU A N 1
ATOM 1947 C CA . LEU A 1 267 ? -3.182 -33.969 -3.707 1 98.62 267 LEU A CA 1
ATOM 1948 C C . LEU A 1 267 ? -2.881 -32.594 -4.27 1 98.62 267 LEU A C 1
ATOM 1950 O O . LEU A 1 267 ? -3.672 -31.656 -4.098 1 98.62 267 LEU A O 1
ATOM 1954 N N . VAL A 1 268 ? -1.725 -32.469 -4.871 1 98.75 268 VAL A N 1
ATOM 1955 C CA . VAL A 1 268 ? -1.416 -31.219 -5.555 1 98.75 268 VAL A CA 1
ATOM 1956 C C . VAL A 1 268 ? -2.115 -31.188 -6.914 1 98.75 268 VAL A C 1
ATOM 1958 O O . VAL A 1 268 ? -2 -32.125 -7.703 1 98.75 268 VAL A O 1
ATOM 1961 N N . ASN A 1 269 ? -2.906 -30.156 -7.121 1 96.81 269 ASN A N 1
ATOM 1962 C CA . ASN A 1 269 ? -3.533 -29.938 -8.414 1 96.81 269 ASN A CA 1
ATOM 1963 C C . ASN A 1 269 ? -2.57 -29.266 -9.398 1 96.81 269 ASN A C 1
ATOM 1965 O O . ASN A 1 269 ? -2.373 -29.766 -10.508 1 96.81 269 ASN A O 1
ATOM 1969 N N . GLU A 1 270 ? -2.006 -28.281 -9.039 1 95.44 270 GLU A N 1
ATOM 1970 C CA . GLU A 1 270 ? -1.046 -27.531 -9.844 1 95.44 270 GLU A CA 1
ATOM 1971 C C . GLU A 1 270 ? -0.264 -26.547 -8.984 1 95.44 270 GLU A C 1
ATOM 1973 O O . GLU A 1 270 ? -0.616 -26.312 -7.824 1 95.44 270 GLU A O 1
ATOM 1978 N N . ILE A 1 271 ? 0.798 -26.031 -9.516 1 97.75 271 ILE A N 1
ATOM 1979 C CA . ILE A 1 271 ? 1.58 -24.984 -8.867 1 97.75 271 ILE A CA 1
ATOM 1980 C C . ILE A 1 271 ? 1.639 -23.75 -9.773 1 97.75 271 ILE A C 1
ATOM 1982 O O . ILE A 1 271 ? 1.592 -23.875 -11 1 97.75 271 ILE A O 1
ATOM 1986 N N . ALA A 1 272 ? 1.643 -22.609 -9.242 1 96.88 272 ALA A N 1
ATOM 1987 C CA . ALA A 1 272 ? 1.87 -21.328 -9.906 1 96.88 272 ALA A CA 1
ATOM 1988 C C . ALA A 1 272 ? 3.143 -20.672 -9.383 1 96.88 272 ALA A C 1
ATOM 1990 O O . ALA A 1 272 ? 3.174 -20.172 -8.25 1 96.88 272 ALA A O 1
ATOM 1991 N N . PRO A 1 273 ? 4.199 -20.641 -10.195 1 97.56 273 PRO A N 1
ATOM 1992 C CA . PRO A 1 273 ? 5.469 -20.078 -9.727 1 97.56 273 PRO A CA 1
ATOM 1993 C C . PRO A 1 273 ? 5.469 -18.547 -9.727 1 97.56 273 PRO A C 1
ATOM 1995 O O . PRO A 1 273 ? 6.324 -17.938 -10.367 1 97.56 273 PRO A O 1
ATOM 1998 N N . ARG A 1 274 ? 4.594 -17.984 -9.078 1 97.94 274 ARG A N 1
ATOM 1999 C CA . ARG A 1 274 ? 4.352 -16.562 -8.898 1 97.94 274 ARG A CA 1
ATOM 2000 C C . ARG A 1 274 ? 3.404 -16.297 -7.734 1 97.94 274 ARG A C 1
ATOM 2002 O O . ARG A 1 274 ? 2.855 -17.234 -7.156 1 97.94 274 ARG A O 1
ATOM 2009 N N . VAL A 1 275 ? 3.24 -15.047 -7.379 1 98.62 275 VAL A N 1
ATOM 2010 C CA . VAL A 1 275 ? 2.148 -14.695 -6.477 1 98.62 275 VAL A CA 1
ATOM 2011 C C . VAL A 1 275 ? 0.818 -15.148 -7.078 1 98.62 275 VAL A C 1
ATOM 2013 O O . VAL A 1 275 ? 0.697 -15.289 -8.297 1 98.62 275 VAL A O 1
ATOM 2016 N N . HIS A 1 276 ? -0.107 -15.461 -6.219 1 98.25 276 HIS A N 1
ATOM 2017 C CA . HIS A 1 276 ? -1.274 -16.188 -6.688 1 98.25 276 HIS A CA 1
ATOM 2018 C C . HIS A 1 276 ? -2.564 -15.586 -6.145 1 98.25 276 HIS A C 1
ATOM 2020 O O . HIS A 1 276 ? -2.588 -15.07 -5.027 1 98.25 276 HIS A O 1
ATOM 2026 N N . ASN A 1 277 ? -3.641 -15.656 -6.867 1 97.25 277 ASN A N 1
ATOM 2027 C CA . ASN A 1 277 ? -4.934 -15.086 -6.508 1 97.25 277 ASN A CA 1
ATOM 2028 C C . ASN A 1 277 ? -5.453 -15.648 -5.188 1 97.25 277 ASN A C 1
ATOM 2030 O O . ASN A 1 277 ? -6.066 -14.93 -4.398 1 97.25 277 ASN A O 1
ATOM 2034 N N . THR A 1 278 ? -5.203 -16.906 -4.969 1 98.44 278 THR A N 1
ATOM 2035 C CA . THR A 1 278 ? -5.699 -17.531 -3.752 1 98.44 278 THR A CA 1
ATOM 2036 C C . THR A 1 278 ? -4.934 -17.031 -2.531 1 98.44 278 THR A C 1
ATOM 2038 O O . THR A 1 278 ? -5.254 -17.391 -1.397 1 98.44 278 THR A O 1
ATOM 2041 N N . GLY A 1 279 ? -3.918 -16.203 -2.721 1 98.75 279 GLY A N 1
ATOM 2042 C CA . GLY A 1 279 ? -3.154 -15.633 -1.622 1 98.75 279 GLY A CA 1
ATOM 2043 C C . GLY A 1 279 ? -3.459 -14.172 -1.378 1 98.75 279 GLY A C 1
ATOM 2044 O O . GLY A 1 279 ? -2.871 -13.547 -0.491 1 98.75 279 GLY A O 1
ATOM 2045 N N . HIS A 1 280 ? -4.398 -13.562 -2.148 1 98.81 280 HIS A N 1
ATOM 2046 C CA . HIS A 1 280 ? -4.688 -12.141 -2.045 1 98.81 280 HIS A CA 1
ATOM 2047 C C . HIS A 1 280 ? -5.152 -11.766 -0.64 1 98.81 280 HIS A C 1
ATOM 2049 O O . HIS A 1 280 ? -4.918 -10.648 -0.18 1 98.81 280 HIS A O 1
ATOM 2055 N N . TRP A 1 281 ? -5.723 -12.766 0.068 1 98.75 281 TRP A N 1
ATOM 2056 C CA . TRP A 1 281 ? -6.223 -12.531 1.418 1 98.75 281 TRP A CA 1
ATOM 2057 C C . TRP A 1 281 ? -5.094 -12.125 2.355 1 98.75 281 TRP A C 1
ATOM 2059 O O . TRP A 1 281 ? -5.324 -11.445 3.357 1 98.75 281 TRP A O 1
ATOM 2069 N N . THR A 1 282 ? -3.859 -12.508 2.072 1 98.81 282 THR A N 1
ATOM 2070 C CA . THR A 1 282 ? -2.729 -12.242 2.955 1 98.81 282 THR A CA 1
ATOM 2071 C C . THR A 1 282 ? -2.496 -10.742 3.096 1 98.81 282 THR A C 1
ATOM 2073 O O . THR A 1 282 ? -1.878 -10.289 4.062 1 98.81 282 THR A O 1
ATOM 2076 N N . GLN A 1 283 ? -2.959 -9.914 2.158 1 98.5 283 GLN A N 1
ATOM 2077 C CA . GLN A 1 283 ? -2.762 -8.469 2.195 1 98.5 283 GLN A CA 1
ATOM 2078 C C . GLN A 1 283 ? -3.406 -7.852 3.436 1 98.5 283 GLN A C 1
ATOM 2080 O O . GLN A 1 283 ? -2.906 -6.863 3.977 1 98.5 283 GLN A O 1
ATOM 2085 N N . ASP A 1 284 ? -4.516 -8.438 3.834 1 97.81 284 ASP A N 1
ATOM 2086 C CA . ASP A 1 284 ? -5.242 -7.902 4.98 1 97.81 284 ASP A CA 1
ATOM 2087 C C . ASP A 1 284 ? -5.309 -8.922 6.113 1 97.81 284 ASP A C 1
ATOM 2089 O O . ASP A 1 284 ? -5.867 -8.641 7.176 1 97.81 284 ASP A O 1
ATOM 2093 N N . GLY A 1 285 ? -4.684 -10.094 5.879 1 97.44 285 GLY A N 1
ATOM 2094 C CA . GLY A 1 285 ? -4.84 -11.172 6.848 1 97.44 285 GLY A CA 1
ATOM 2095 C C . GLY A 1 285 ? -3.541 -11.539 7.535 1 97.44 285 GLY A C 1
ATOM 2096 O O . GLY A 1 285 ? -3.537 -12.344 8.477 1 97.44 285 GLY A O 1
ATOM 2097 N N . CYS A 1 286 ? -2.396 -11.039 7.047 1 97.06 286 CYS A N 1
ATOM 2098 C CA . CYS A 1 286 ? -1.096 -11.367 7.617 1 97.06 286 CYS A CA 1
ATOM 2099 C C . CYS A 1 286 ? -0.238 -10.117 7.785 1 97.06 286 CYS A C 1
ATOM 2101 O O . CYS A 1 286 ? -0.515 -9.086 7.176 1 97.06 286 CYS A O 1
ATOM 2103 N N . GLU A 1 287 ? 0.794 -10.242 8.656 1 95.06 287 GLU A N 1
ATOM 2104 C CA . GLU A 1 287 ? 1.736 -9.141 8.836 1 95.06 287 GLU A CA 1
ATOM 2105 C C . GLU A 1 287 ? 2.459 -8.812 7.535 1 95.06 287 GLU A C 1
ATOM 2107 O O . GLU A 1 287 ? 2.516 -7.648 7.129 1 95.06 287 GLU A O 1
ATOM 2112 N N . VAL A 1 288 ? 3.02 -9.828 6.961 1 97.69 288 VAL A N 1
ATOM 2113 C CA . VAL A 1 288 ? 3.656 -9.703 5.652 1 97.69 288 VAL A CA 1
ATOM 2114 C C . VAL A 1 288 ? 2.834 -10.453 4.609 1 97.69 288 VAL A C 1
ATOM 2116 O O . VAL A 1 288 ? 2.596 -11.656 4.742 1 97.69 288 VAL A O 1
ATOM 2119 N N . ASP A 1 289 ? 2.342 -9.742 3.6 1 98.5 289 ASP A N 1
ATOM 2120 C CA . ASP A 1 289 ? 1.501 -10.383 2.594 1 98.5 289 ASP A CA 1
ATOM 2121 C C . ASP A 1 289 ? 2.35 -11.031 1.497 1 98.5 289 ASP A C 1
ATOM 2123 O O . ASP A 1 289 ? 3.572 -10.883 1.483 1 98.5 289 ASP A O 1
ATOM 2127 N N . GLN A 1 290 ? 1.733 -11.766 0.608 1 98.94 290 GLN A N 1
ATOM 2128 C CA . GLN A 1 290 ? 2.473 -12.547 -0.382 1 98.94 290 GLN A CA 1
ATOM 2129 C C . GLN A 1 290 ? 3.279 -11.641 -1.304 1 98.94 290 GLN A C 1
ATOM 2131 O O . GLN A 1 290 ? 4.348 -12.023 -1.786 1 98.94 290 GLN A O 1
ATOM 2136 N N . PHE A 1 291 ? 2.836 -10.422 -1.593 1 98.94 291 PHE A N 1
ATOM 2137 C CA . PHE A 1 291 ? 3.523 -9.539 -2.525 1 98.94 291 PHE A CA 1
ATOM 2138 C C . PHE A 1 291 ? 4.797 -8.977 -1.902 1 98.94 291 PHE A C 1
ATOM 2140 O O . PHE A 1 291 ? 5.859 -8.992 -2.527 1 98.94 291 PHE A O 1
ATOM 2147 N N . GLU A 1 292 ? 4.621 -8.445 -0.703 1 98.81 292 GLU A N 1
ATOM 2148 C CA . GLU A 1 292 ? 5.824 -8.031 0.008 1 98.81 292 GLU A CA 1
ATOM 2149 C C . GLU A 1 292 ? 6.793 -9.203 0.183 1 98.81 292 GLU A C 1
ATOM 2151 O O . GLU A 1 292 ? 8 -9.039 0.017 1 98.81 292 GLU A O 1
ATOM 2156 N N . GLN A 1 293 ? 6.273 -10.328 0.553 1 98.88 293 GLN A N 1
ATOM 2157 C CA . GLN A 1 293 ? 7.098 -11.516 0.752 1 98.88 293 GLN A CA 1
ATOM 2158 C C . GLN A 1 293 ? 7.898 -11.852 -0.506 1 98.88 293 GLN A C 1
ATOM 2160 O O . GLN A 1 293 ? 9.078 -12.188 -0.427 1 98.88 293 GLN A O 1
ATOM 2165 N N . HIS A 1 294 ? 7.223 -11.805 -1.644 1 98.94 294 HIS A N 1
ATOM 2166 C CA . HIS A 1 294 ? 7.887 -12.07 -2.914 1 98.94 294 HIS A CA 1
ATOM 2167 C C . HIS A 1 294 ? 9.008 -11.07 -3.174 1 98.94 294 HIS A C 1
ATOM 2169 O O . HIS A 1 294 ? 10.109 -11.461 -3.568 1 98.94 294 HIS A O 1
ATOM 2175 N N . ILE A 1 295 ? 8.75 -9.789 -2.955 1 98.94 295 ILE A N 1
ATOM 2176 C CA . ILE A 1 295 ? 9.75 -8.75 -3.162 1 98.94 295 ILE A CA 1
ATOM 2177 C C . ILE A 1 295 ? 10.938 -8.977 -2.232 1 98.94 295 ILE A C 1
ATOM 2179 O O . ILE A 1 295 ? 12.094 -8.867 -2.652 1 98.94 295 ILE A O 1
ATOM 2183 N N . ARG A 1 296 ? 10.625 -9.273 -0.94 1 98.81 296 ARG A N 1
ATOM 2184 C CA . ARG A 1 296 ? 11.695 -9.594 -0 1 98.81 296 ARG A CA 1
ATOM 2185 C C . ARG A 1 296 ? 12.555 -10.742 -0.514 1 98.81 296 ARG A C 1
ATOM 2187 O O . ARG A 1 296 ? 13.781 -10.641 -0.538 1 98.81 296 ARG A O 1
ATOM 2194 N N . ALA A 1 297 ? 11.922 -11.781 -0.961 1 98.81 297 ALA A N 1
ATOM 2195 C CA . ALA A 1 297 ? 12.633 -12.977 -1.413 1 98.81 297 ALA A CA 1
ATOM 2196 C C . ALA A 1 297 ? 13.539 -12.656 -2.6 1 98.81 297 ALA A C 1
ATOM 2198 O O . ALA A 1 297 ? 14.727 -12.977 -2.582 1 98.81 297 ALA A O 1
ATOM 2199 N N . VAL A 1 298 ? 13.008 -12.016 -3.615 1 98.62 298 VAL A N 1
ATOM 2200 C CA . VAL A 1 298 ? 13.773 -11.789 -4.832 1 98.62 298 VAL A CA 1
ATOM 2201 C C . VAL A 1 298 ? 14.875 -10.758 -4.566 1 98.62 298 VAL A C 1
ATOM 2203 O O . VAL A 1 298 ? 15.938 -10.797 -5.199 1 98.62 298 VAL A O 1
ATOM 2206 N N . ALA A 1 299 ? 14.695 -9.883 -3.592 1 98.62 299 ALA A N 1
ATOM 2207 C CA . ALA A 1 299 ? 15.664 -8.844 -3.256 1 98.62 299 ALA A CA 1
ATOM 2208 C C . ALA A 1 299 ? 16.703 -9.367 -2.27 1 98.62 299 ALA A C 1
ATOM 2210 O O . ALA A 1 299 ? 17.656 -8.656 -1.935 1 98.62 299 ALA A O 1
ATOM 2211 N N . GLY A 1 300 ? 16.484 -10.562 -1.758 1 98.5 300 GLY A N 1
ATOM 2212 C CA . GLY A 1 300 ? 17.422 -11.148 -0.804 1 98.5 300 GLY A CA 1
ATOM 2213 C C . GLY A 1 300 ? 17.188 -10.68 0.62 1 98.5 300 GLY A C 1
ATOM 2214 O O . GLY A 1 300 ? 18.062 -10.812 1.475 1 98.5 300 GLY A O 1
ATOM 2215 N N . TRP A 1 301 ? 16.094 -10.008 0.882 1 98.5 301 TRP A N 1
ATOM 2216 C CA . TRP A 1 301 ? 15.727 -9.602 2.234 1 98.5 301 TRP A CA 1
ATOM 2217 C C . TRP A 1 301 ? 15.273 -10.797 3.059 1 98.5 301 TRP A C 1
ATOM 2219 O O . TRP A 1 301 ? 14.898 -11.836 2.506 1 98.5 301 TRP A O 1
ATOM 2229 N N . PRO A 1 302 ? 15.367 -10.727 4.441 1 97.88 302 PRO A N 1
ATOM 2230 C CA . PRO A 1 302 ? 14.773 -11.797 5.238 1 97.88 302 PRO A CA 1
ATOM 2231 C C . PRO A 1 302 ? 13.273 -11.961 4.988 1 97.88 302 PRO A C 1
ATOM 2233 O O . PRO A 1 302 ? 12.57 -10.969 4.793 1 97.88 302 PRO A O 1
ATOM 2236 N N . LEU A 1 303 ? 12.836 -13.211 4.887 1 98.38 303 LEU A N 1
ATOM 2237 C CA . LEU A 1 303 ? 11.398 -13.438 4.789 1 98.38 303 LEU A CA 1
ATOM 2238 C C . LEU A 1 303 ? 10.68 -12.961 6.047 1 98.38 303 LEU A C 1
ATOM 2240 O O . LEU A 1 303 ? 11.281 -12.914 7.125 1 98.38 303 LEU A O 1
ATOM 2244 N N . GLY A 1 304 ? 9.445 -12.516 5.906 1 97.56 304 GLY A N 1
ATOM 2245 C CA . GLY A 1 304 ? 8.648 -12.062 7.031 1 97.56 304 GLY A CA 1
ATOM 2246 C C . GLY A 1 304 ? 7.703 -13.125 7.559 1 97.56 304 GLY A C 1
ATOM 2247 O O . GLY A 1 304 ? 7.574 -14.195 6.961 1 97.56 304 GLY A O 1
ATOM 2248 N N . PRO A 1 305 ? 7.078 -12.867 8.68 1 97.25 305 PRO A N 1
ATOM 2249 C CA .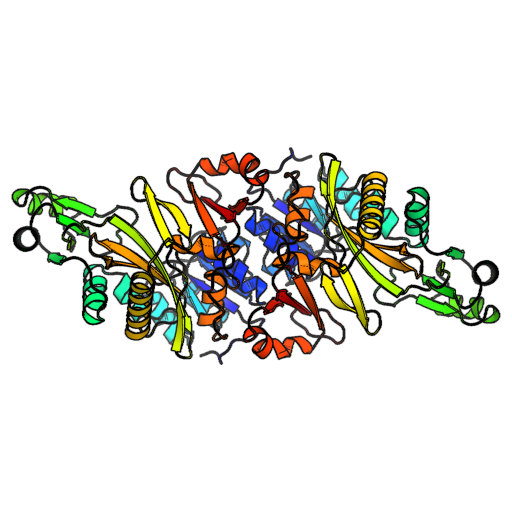 PRO A 1 305 ? 6.172 -13.852 9.289 1 97.25 305 PRO A CA 1
ATOM 2250 C C . PRO A 1 305 ? 4.906 -14.07 8.461 1 97.25 305 PRO A C 1
ATOM 2252 O O . PRO A 1 305 ? 4.395 -13.133 7.844 1 97.25 305 PRO A O 1
ATOM 2255 N N . THR A 1 306 ? 4.398 -15.289 8.523 1 98.19 306 THR A N 1
ATOM 2256 C CA . THR A 1 306 ? 3.242 -15.656 7.715 1 98.19 306 THR A CA 1
ATOM 2257 C C . THR A 1 306 ? 2.035 -15.961 8.602 1 98.19 306 THR A C 1
ATOM 2259 O O . THR A 1 306 ? 0.945 -16.25 8.094 1 98.19 306 THR A O 1
ATOM 2262 N N . ALA A 1 307 ? 2.184 -15.898 9.906 1 96.75 307 ALA A N 1
ATOM 2263 C CA . ALA A 1 307 ? 1.078 -16.203 10.805 1 96.75 307 ALA A CA 1
ATOM 2264 C C . ALA A 1 307 ? -0.127 -15.312 10.523 1 96.75 307 ALA A C 1
ATOM 2266 O O . ALA A 1 307 ? 0.026 -14.125 10.242 1 96.75 307 ALA A O 1
ATOM 2267 N N . PRO A 1 308 ? -1.308 -15.883 10.586 1 96.88 308 PRO A N 1
ATOM 2268 C CA . PRO A 1 308 ? -2.492 -15.055 10.336 1 96.88 308 PRO A CA 1
ATOM 2269 C C . PRO A 1 308 ? -2.756 -14.047 11.461 1 96.88 308 PRO A C 1
ATOM 2271 O O . PRO A 1 308 ? -2.553 -14.359 12.633 1 96.88 308 PRO A O 1
ATOM 2274 N N . ALA A 1 309 ? -3.158 -12.883 11.062 1 94.31 309 ALA A N 1
ATOM 2275 C CA . ALA A 1 309 ? -3.551 -11.844 12.008 1 94.31 309 ALA A CA 1
ATOM 2276 C C . ALA A 1 309 ? -5.066 -11.672 12.047 1 94.31 309 ALA A C 1
ATOM 2278 O O . ALA A 1 309 ? -5.609 -11.07 12.977 1 94.31 309 ALA A O 1
ATOM 2279 N N . ALA A 1 310 ? -5.73 -12.227 11.078 1 96.19 310 ALA A N 1
ATOM 2280 C CA . ALA A 1 310 ? -7.184 -12.117 10.953 1 96.19 310 ALA A CA 1
ATOM 2281 C C . ALA A 1 310 ? -7.75 -13.266 10.117 1 96.19 310 ALA A C 1
ATOM 2283 O O . ALA A 1 310 ? -7.008 -13.969 9.43 1 96.19 310 ALA A O 1
ATOM 2284 N N . ARG A 1 311 ? -9.078 -13.516 10.281 1 97.75 311 ARG A N 1
ATOM 2285 C CA . ARG A 1 311 ? -9.82 -14.336 9.328 1 97.75 311 ARG A CA 1
ATOM 2286 C C . ARG A 1 311 ? -10.312 -13.5 8.156 1 97.75 311 ARG A C 1
ATOM 2288 O O . ARG A 1 311 ? -10.797 -12.383 8.344 1 97.75 311 ARG A O 1
ATOM 2295 N N . VAL A 1 312 ? -10.148 -14.016 6.977 1 98.62 312 VAL A N 1
ATOM 2296 C CA . VAL A 1 312 ? -10.469 -13.219 5.801 1 98.62 312 VAL A CA 1
ATOM 2297 C C . VAL A 1 312 ? -11.328 -14.039 4.836 1 98.62 312 VAL A C 1
ATOM 2299 O O . VAL A 1 312 ? -11.039 -15.211 4.582 1 98.62 312 VAL A O 1
ATOM 2302 N N . GLU A 1 313 ? -12.406 -13.508 4.41 1 98.69 313 GLU A N 1
ATOM 2303 C CA . GLU A 1 313 ? -13.094 -13.938 3.199 1 98.69 313 GLU A CA 1
ATOM 2304 C C . GLU A 1 313 ? -12.734 -13.047 2.014 1 98.69 313 GLU A C 1
ATOM 2306 O O . GLU A 1 313 ? -13.109 -11.875 1.979 1 98.69 313 GLU A O 1
ATOM 2311 N N . MET A 1 314 ? -12.031 -13.586 1.113 1 98.75 314 MET A N 1
ATOM 2312 C CA . MET A 1 314 ? -11.648 -12.859 -0.095 1 98.75 314 MET A CA 1
ATOM 2313 C C . MET A 1 314 ? -12.648 -13.125 -1.222 1 98.75 314 MET A C 1
ATOM 2315 O O . MET A 1 314 ? -13 -14.273 -1.488 1 98.75 314 MET A O 1
ATOM 2319 N N . LEU A 1 315 ? -13.109 -12.148 -1.861 1 98.38 315 LEU A N 1
ATOM 2320 C CA . LEU A 1 315 ? -14.023 -12.242 -2.996 1 98.38 315 LEU A CA 1
ATOM 2321 C C . LEU A 1 315 ? -13.445 -11.531 -4.219 1 98.38 315 LEU A C 1
ATOM 2323 O O . LEU A 1 315 ? -13.125 -10.344 -4.156 1 98.38 315 LEU A O 1
ATOM 2327 N N . ASN A 1 316 ? -13.305 -12.25 -5.305 1 98.25 316 ASN A N 1
ATOM 2328 C CA . ASN A 1 316 ? -12.906 -11.625 -6.562 1 98.25 316 ASN A CA 1
ATOM 2329 C C . ASN A 1 316 ? -14.055 -10.82 -7.176 1 98.25 316 ASN A C 1
ATOM 2331 O O . ASN A 1 316 ? -15.203 -11.258 -7.148 1 98.25 316 ASN A O 1
ATOM 2335 N N . LEU A 1 317 ? -13.734 -9.664 -7.617 1 98.25 317 LEU A N 1
ATOM 2336 C CA . LEU A 1 317 ? -14.68 -8.852 -8.375 1 98.25 317 LEU A CA 1
ATOM 2337 C C . LEU A 1 317 ? -14.508 -9.078 -9.875 1 98.25 317 LEU A C 1
ATOM 2339 O O . LEU A 1 317 ? -13.508 -8.641 -10.453 1 98.25 317 LEU A O 1
ATOM 2343 N N . LEU A 1 318 ? -15.539 -9.68 -10.539 1 97.12 318 LEU A N 1
ATOM 2344 C CA . LEU A 1 318 ? -15.438 -10.094 -11.93 1 97.12 318 LEU A CA 1
ATOM 2345 C C . LEU A 1 318 ? -16.234 -9.156 -12.836 1 97.12 318 LEU A C 1
ATOM 2347 O O . LEU A 1 318 ? -17.406 -8.906 -12.594 1 97.12 318 LEU A O 1
ATOM 2351 N N . GLY A 1 319 ? -15.57 -8.703 -13.836 1 96.69 319 GLY A N 1
ATOM 2352 C CA . GLY A 1 319 ? -16.219 -7.867 -14.836 1 96.69 319 GLY A CA 1
ATOM 2353 C C . GLY A 1 319 ? -16.984 -6.707 -14.242 1 96.69 319 GLY A C 1
ATOM 2354 O O . GLY A 1 319 ? -16.438 -5.914 -13.469 1 96.69 319 GLY A O 1
ATOM 2355 N N . GLU A 1 320 ? -18.25 -6.742 -14.398 1 96.25 320 GLU A N 1
ATOM 2356 C CA . GLU A 1 320 ? -19.109 -5.609 -14.047 1 96.25 320 GLU A CA 1
ATOM 2357 C C . GLU A 1 320 ? -19.344 -5.543 -12.539 1 96.25 320 GLU A C 1
ATOM 2359 O O . GLU A 1 320 ? -19.891 -4.555 -12.039 1 96.25 320 GLU A O 1
ATOM 2364 N N . GLU A 1 321 ? -18.938 -6.504 -11.859 1 96.19 321 GLU A N 1
ATOM 2365 C CA . GLU A 1 321 ? -19.094 -6.477 -10.406 1 96.19 321 GLU A CA 1
ATOM 2366 C C . GLU A 1 321 ? -18.344 -5.301 -9.789 1 96.19 321 GLU A C 1
ATOM 2368 O O . GLU A 1 321 ? -18.641 -4.891 -8.664 1 96.19 321 GLU A O 1
ATOM 2373 N N . ILE A 1 322 ? -17.391 -4.777 -10.516 1 95.88 322 ILE A N 1
ATOM 2374 C CA . ILE A 1 322 ? -16.609 -3.639 -10.039 1 95.88 322 ILE A CA 1
ATOM 2375 C C . ILE A 1 322 ? -17.516 -2.42 -9.891 1 95.88 322 ILE A C 1
ATOM 2377 O O . ILE A 1 322 ? -17.219 -1.496 -9.133 1 95.88 322 ILE A O 1
ATOM 2381 N N . GLU A 1 323 ? -18.625 -2.424 -10.586 1 95.5 323 GLU A N 1
ATOM 2382 C CA . GLU A 1 323 ? -19.562 -1.306 -10.516 1 95.5 323 GLU A CA 1
ATOM 2383 C C . GLU A 1 323 ? -20.203 -1.207 -9.133 1 95.5 323 GLU A C 1
ATOM 2385 O O . GLU A 1 323 ? -20.797 -0.182 -8.797 1 95.5 323 GLU A O 1
ATOM 2390 N N . GLY A 1 324 ? -20.062 -2.266 -8.336 1 96.75 324 GLY A N 1
ATOM 2391 C CA . GLY A 1 324 ? -20.562 -2.258 -6.969 1 96.75 324 GLY A CA 1
ATOM 2392 C C . GLY A 1 324 ? -19.609 -1.607 -5.988 1 96.75 324 GLY A C 1
ATOM 2393 O O . GLY A 1 324 ? -19.781 -1.718 -4.773 1 96.75 324 GLY A O 1
ATOM 2394 N N . TRP A 1 325 ? -18.578 -0.929 -6.52 1 96.5 325 TRP A N 1
ATOM 2395 C CA . TRP A 1 325 ? -17.516 -0.383 -5.691 1 96.5 325 TRP A CA 1
ATOM 2396 C C . TRP A 1 325 ? -18.078 0.554 -4.625 1 96.5 325 TRP A C 1
ATOM 2398 O O . TRP A 1 325 ? -17.578 0.602 -3.502 1 96.5 325 TRP A O 1
ATOM 2408 N N . ARG A 1 326 ? -19.125 1.315 -4.93 1 95.88 326 ARG A N 1
ATOM 2409 C CA . ARG A 1 326 ? -19.672 2.279 -3.982 1 95.88 326 ARG A CA 1
ATOM 2410 C C . ARG A 1 326 ? -20.203 1.581 -2.734 1 95.88 326 ARG A C 1
ATOM 2412 O O . ARG A 1 326 ? -19.906 2.006 -1.611 1 95.88 326 ARG A O 1
ATOM 2419 N N . LYS A 1 327 ? -20.953 0.569 -2.963 1 96.94 327 LYS A N 1
ATOM 2420 C CA . LYS A 1 327 ? -21.484 -0.209 -1.85 1 96.94 327 LYS A CA 1
ATOM 2421 C C . LYS A 1 327 ? -20.375 -0.867 -1.05 1 96.94 327 LYS A C 1
ATOM 2423 O O . LYS A 1 327 ? -20.391 -0.846 0.183 1 96.94 327 LYS A O 1
ATOM 2428 N N . LEU A 1 328 ? -19.438 -1.456 -1.752 1 97.44 328 LEU A N 1
ATOM 2429 C CA . LEU A 1 328 ? -18.312 -2.133 -1.11 1 97.44 328 LEU A CA 1
ATOM 2430 C C . LEU A 1 328 ? -17.5 -1.154 -0.276 1 97.44 328 LEU A C 1
ATOM 2432 O O . LEU A 1 328 ? -17.047 -1.49 0.825 1 97.44 328 LEU A O 1
ATOM 2436 N N . ALA A 1 329 ? -17.312 0.052 -0.765 1 95.75 329 ALA A N 1
ATOM 2437 C CA . ALA A 1 329 ? -16.531 1.081 -0.084 1 95.75 329 ALA A CA 1
ATOM 2438 C C . ALA A 1 329 ? -17.188 1.495 1.227 1 95.75 329 ALA A C 1
ATOM 2440 O O . ALA A 1 329 ? -16.516 1.938 2.158 1 95.75 329 ALA A O 1
ATOM 2441 N N . ALA A 1 330 ? -18.453 1.36 1.318 1 96.19 330 ALA A N 1
ATOM 2442 C CA . ALA A 1 330 ? -19.219 1.803 2.486 1 96.19 330 ALA A CA 1
ATOM 2443 C C . ALA A 1 330 ? -19.297 0.702 3.541 1 96.19 330 ALA A C 1
ATOM 2445 O O . ALA A 1 330 ? -19.719 0.945 4.672 1 96.19 330 ALA A O 1
ATOM 2446 N N . GLU A 1 331 ? -18.906 -0.5 3.227 1 95.12 331 GLU A N 1
ATOM 2447 C CA . GLU A 1 331 ? -19 -1.643 4.129 1 95.12 331 GLU A CA 1
ATOM 2448 C C . GLU A 1 331 ? -17.812 -1.705 5.082 1 95.12 331 GLU A C 1
ATOM 2450 O O . GLU A 1 331 ? -16.672 -1.89 4.648 1 95.12 331 GLU A O 1
ATOM 2455 N N . PRO A 1 332 ? -18.156 -1.62 6.371 1 91.94 332 PRO A N 1
ATOM 2456 C CA . PRO A 1 332 ? -17.031 -1.777 7.312 1 91.94 332 PRO A CA 1
ATOM 2457 C C . PRO A 1 332 ? -16.406 -3.166 7.25 1 91.94 332 PRO A C 1
ATOM 2459 O O . PRO A 1 332 ? -17.047 -4.121 6.801 1 91.94 332 PRO A O 1
ATOM 2462 N N . GLU A 1 333 ? -15.188 -3.369 7.641 1 93.94 333 GLU A N 1
ATOM 2463 C CA . GLU A 1 333 ? -14.453 -4.633 7.68 1 93.94 333 GLU A CA 1
ATOM 2464 C C . GLU A 1 333 ? -14.172 -5.152 6.27 1 93.94 333 GLU A C 1
ATOM 2466 O O . GLU A 1 333 ? -13.758 -6.297 6.098 1 93.94 333 GLU A O 1
ATOM 2471 N N . THR A 1 334 ? -14.57 -4.332 5.258 1 97.5 334 THR A N 1
ATOM 2472 C CA . THR A 1 334 ? -14.32 -4.695 3.865 1 97.5 334 THR A CA 1
ATOM 2473 C C . THR A 1 334 ? -13.188 -3.855 3.281 1 97.5 334 THR A C 1
ATOM 2475 O O . THR A 1 334 ? -13.281 -2.627 3.221 1 97.5 334 THR A O 1
ATOM 2478 N N . ARG A 1 335 ? -12.078 -4.523 2.918 1 97.88 335 ARG A N 1
ATOM 2479 C CA . ARG A 1 335 ? -10.945 -3.877 2.273 1 97.88 335 ARG A CA 1
ATOM 2480 C C . ARG A 1 335 ? -11 -4.047 0.76 1 97.88 335 ARG A C 1
ATOM 2482 O O . ARG A 1 335 ? -10.977 -5.168 0.253 1 97.88 335 ARG A O 1
ATOM 2489 N N . ILE A 1 336 ? -11 -2.975 0.043 1 97.94 336 ILE A N 1
ATOM 2490 C CA . ILE A 1 336 ? -11.172 -3.004 -1.405 1 97.94 336 ILE A CA 1
ATOM 2491 C C . ILE A 1 336 ? -9.805 -2.887 -2.088 1 97.94 336 ILE A C 1
ATOM 2493 O O . ILE A 1 336 ? -8.977 -2.061 -1.696 1 97.94 336 ILE A O 1
ATOM 2497 N N . HIS A 1 337 ? -9.523 -3.742 -3 1 98.56 337 HIS A N 1
ATOM 2498 C CA . HIS A 1 337 ? -8.352 -3.703 -3.873 1 98.56 337 HIS A CA 1
ATOM 2499 C C . HIS A 1 337 ? -8.766 -3.719 -5.34 1 98.56 337 HIS A C 1
ATOM 2501 O O . HIS A 1 337 ? -9.234 -4.738 -5.848 1 98.56 337 HIS A O 1
ATOM 2507 N N . LEU A 1 338 ? -8.555 -2.631 -6.023 1 98.5 338 LEU A N 1
ATOM 2508 C CA . LEU A 1 338 ? -8.922 -2.531 -7.434 1 98.5 338 LEU A CA 1
ATOM 2509 C C . LEU A 1 338 ? -7.68 -2.49 -8.312 1 98.5 338 LEU A C 1
ATOM 2511 O O . LEU A 1 338 ? -6.684 -1.85 -7.969 1 98.5 338 LEU A O 1
ATOM 2515 N N . TYR A 1 339 ? -7.73 -3.129 -9.469 1 98.31 339 TYR A N 1
ATOM 2516 C CA . TYR A 1 339 ? -6.52 -3.465 -10.211 1 98.31 339 TYR A CA 1
ATOM 2517 C C . TYR A 1 339 ? -6.199 -2.398 -11.25 1 98.31 339 TYR A C 1
ATOM 2519 O O . TYR A 1 339 ? -5.176 -2.475 -11.93 1 98.31 339 TYR A O 1
ATOM 2527 N N . GLY A 1 340 ? -7.012 -1.394 -11.406 1 97 340 GLY A N 1
ATOM 2528 C CA . GLY A 1 340 ? -6.734 -0.312 -12.336 1 97 340 GLY A CA 1
ATOM 2529 C C . GLY A 1 340 ? -6.906 -0.718 -13.789 1 97 340 GLY A C 1
ATOM 2530 O O . GLY A 1 340 ? -6.312 -0.115 -14.68 1 97 340 GLY A O 1
ATOM 2531 N N . LYS A 1 341 ? -7.625 -1.811 -14.031 1 97.31 341 LYS A N 1
ATOM 2532 C CA . LYS A 1 341 ? -7.918 -2.215 -15.406 1 97.31 341 LYS A CA 1
ATOM 2533 C C . LYS A 1 341 ? -8.977 -1.311 -16.031 1 97.31 341 LYS A C 1
ATOM 2535 O O . LYS A 1 341 ? -9.961 -0.954 -15.383 1 97.31 341 LYS A O 1
ATOM 2540 N N . ARG A 1 342 ? -8.797 -0.906 -17.281 1 95.12 342 ARG A N 1
ATOM 2541 C CA . ARG A 1 342 ? -9.641 0.097 -17.922 1 95.12 342 ARG A CA 1
ATOM 2542 C C . ARG A 1 342 ? -10.961 -0.516 -18.391 1 95.12 342 ARG A C 1
ATOM 2544 O O . ARG A 1 342 ? -12 0.138 -18.359 1 95.12 342 ARG A O 1
ATOM 2551 N N . GLU A 1 343 ? -10.898 -1.74 -18.812 1 94.19 343 GLU A N 1
ATOM 2552 C CA . GLU A 1 343 ? -12.078 -2.346 -19.406 1 94.19 343 GLU A CA 1
ATOM 2553 C C . GLU A 1 343 ? -12.555 -3.551 -18.609 1 94.19 343 GLU A C 1
ATOM 2555 O O . GLU A 1 343 ? -11.805 -4.504 -18.391 1 94.19 343 GLU A O 1
ATOM 2560 N N . ALA A 1 344 ? -13.812 -3.432 -18.188 1 94.75 344 ALA A N 1
ATOM 2561 C CA . ALA A 1 344 ? -14.453 -4.578 -17.547 1 94.75 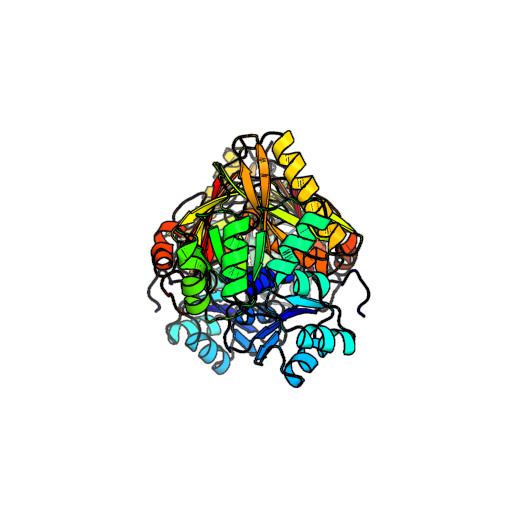344 ALA A CA 1
ATOM 2562 C C . ALA A 1 344 ? -14.977 -5.562 -18.594 1 94.75 344 ALA A C 1
ATOM 2564 O O . ALA A 1 344 ? -15.672 -5.172 -19.531 1 94.75 344 ALA A O 1
ATOM 2565 N N . LYS A 1 345 ? -14.508 -6.727 -18.562 1 94.31 345 LYS A N 1
ATOM 2566 C CA . LYS A 1 345 ? -14.984 -7.812 -19.406 1 94.31 345 LYS A CA 1
ATOM 2567 C C . LYS A 1 345 ? -15.523 -8.969 -18.578 1 94.31 345 LYS A C 1
ATOM 2569 O O . LYS A 1 345 ? -15.055 -9.211 -17.469 1 94.31 345 LYS A O 1
ATOM 2574 N N . PRO A 1 346 ? -16.5 -9.664 -19.156 1 91.75 346 PRO A N 1
ATOM 2575 C CA . PRO A 1 346 ? -17.031 -10.805 -18.406 1 91.75 346 PRO A CA 1
ATOM 2576 C C . PRO A 1 346 ? -15.938 -11.789 -17.984 1 91.75 346 PRO A C 1
ATOM 2578 O O . PRO A 1 346 ? -15.109 -12.188 -18.812 1 91.75 346 PRO A O 1
ATOM 2581 N N . GLY A 1 347 ? -15.969 -12.141 -16.688 1 91.06 347 GLY A N 1
ATOM 2582 C CA . GLY A 1 347 ? -15.047 -13.141 -16.156 1 91.06 347 GLY A CA 1
ATOM 2583 C C . GLY A 1 347 ? -13.688 -12.578 -15.82 1 91.06 347 GLY A C 1
ATOM 2584 O O . GLY A 1 347 ? -12.883 -13.242 -15.156 1 91.06 347 GLY A O 1
ATOM 2585 N N . ARG A 1 348 ? -13.461 -11.328 -16.219 1 94.5 348 ARG A N 1
ATOM 2586 C CA . ARG A 1 348 ? -12.164 -10.719 -15.945 1 94.5 348 ARG A CA 1
ATOM 2587 C C . ARG A 1 348 ? -12.07 -10.25 -14.492 1 94.5 348 ARG A C 1
ATOM 2589 O O . ARG A 1 348 ? -12.969 -9.57 -14 1 94.5 348 ARG A O 1
ATOM 2596 N N . LYS A 1 349 ? -11 -10.688 -13.852 1 96.06 349 LYS A N 1
ATOM 2597 C CA . LYS A 1 349 ? -10.773 -10.211 -12.492 1 96.06 349 LYS A CA 1
ATOM 2598 C C . LYS A 1 349 ? -10.398 -8.727 -12.484 1 96.06 349 LYS A C 1
ATOM 2600 O O . LYS A 1 349 ? -9.328 -8.359 -12.969 1 96.06 349 LYS A O 1
ATOM 2605 N N . MET A 1 350 ? -11.25 -7.879 -11.93 1 98.12 350 MET A N 1
ATOM 2606 C CA . MET A 1 350 ? -11.062 -6.43 -11.945 1 98.12 350 MET A CA 1
ATOM 2607 C C . MET A 1 350 ? -10.523 -5.938 -10.602 1 98.12 350 MET A C 1
ATOM 2609 O O . MET A 1 350 ? -9.977 -4.836 -10.516 1 98.12 350 MET A O 1
ATOM 2613 N N . GLY A 1 351 ? -10.695 -6.652 -9.648 1 98.5 351 GLY A N 1
ATOM 2614 C CA . GLY A 1 351 ? -10.312 -6.379 -8.273 1 98.5 351 GLY A CA 1
ATOM 2615 C C . GLY A 1 351 ? -10.727 -7.48 -7.312 1 98.5 351 GLY A C 1
ATOM 2616 O O . GLY A 1 351 ? -11.18 -8.547 -7.738 1 98.5 351 GLY A O 1
ATOM 2617 N N . HIS A 1 352 ? -10.461 -7.324 -6.07 1 98.81 352 HIS A N 1
ATOM 2618 C CA . HIS A 1 352 ? -10.969 -8.188 -5.016 1 98.81 352 HIS A CA 1
ATOM 2619 C C . HIS A 1 352 ? -11.266 -7.398 -3.746 1 98.81 352 HIS A C 1
ATOM 2621 O O . HIS A 1 352 ? -10.805 -6.266 -3.594 1 98.81 352 HIS A O 1
ATOM 2627 N N . VAL A 1 353 ? -12.148 -8 -2.877 1 98.56 353 VAL A N 1
ATOM 2628 C CA . VAL A 1 353 ? -12.344 -7.461 -1.536 1 98.56 353 VAL A CA 1
ATOM 2629 C C . VAL A 1 353 ? -11.961 -8.516 -0.496 1 98.56 353 VAL A C 1
ATOM 2631 O O . VAL A 1 353 ? -12.148 -9.711 -0.721 1 98.56 353 VAL A O 1
ATOM 2634 N N . ASN A 1 354 ? -11.344 -8.086 0.535 1 98.75 354 ASN A N 1
ATOM 2635 C CA . ASN A 1 354 ? -11.102 -8.883 1.729 1 98.75 354 ASN A CA 1
ATOM 2636 C C . ASN A 1 354 ? -12.023 -8.477 2.875 1 98.75 354 ASN A C 1
ATOM 2638 O O . ASN A 1 354 ? -11.93 -7.359 3.383 1 98.75 354 ASN A O 1
ATOM 2642 N N . LYS A 1 355 ? -12.938 -9.289 3.176 1 98.44 355 LYS A N 1
ATOM 2643 C CA . LYS A 1 355 ? -13.742 -9.094 4.379 1 98.44 355 LYS A CA 1
ATOM 2644 C C . LYS A 1 355 ? -13.023 -9.656 5.609 1 98.44 355 LYS A C 1
ATOM 2646 O O . LYS A 1 355 ? -12.828 -10.867 5.723 1 98.44 355 LYS A O 1
ATOM 2651 N N . VAL A 1 356 ? -12.656 -8.781 6.52 1 97.75 356 VAL A N 1
ATOM 2652 C CA . VAL A 1 356 ? -11.703 -9.109 7.582 1 97.75 356 VAL A CA 1
ATOM 2653 C C . VAL A 1 356 ? -12.445 -9.266 8.906 1 97.75 356 VAL A C 1
ATOM 2655 O O . VAL A 1 356 ? -13.266 -8.414 9.266 1 97.75 356 VAL A O 1
ATOM 2658 N N . LYS A 1 357 ? -12.195 -10.305 9.602 1 95.56 357 LYS A N 1
ATOM 2659 C CA . LYS A 1 357 ? -12.727 -10.57 10.938 1 95.56 357 LYS A CA 1
ATOM 2660 C C . LYS A 1 357 ? -11.625 -11.016 11.891 1 95.56 357 LYS A C 1
ATOM 2662 O O . LYS A 1 357 ? -10.602 -11.555 11.453 1 95.56 357 LYS A O 1
ATOM 2667 N N . PRO A 1 358 ? -11.773 -10.766 13.195 1 91.62 358 PRO A N 1
ATOM 2668 C CA . PRO A 1 358 ? -10.766 -11.242 14.156 1 91.62 358 PRO A CA 1
ATOM 2669 C C . PRO A 1 358 ? -10.594 -12.758 14.117 1 91.62 358 PRO A C 1
ATOM 2671 O O . PRO A 1 358 ? -11.531 -13.484 13.789 1 91.62 358 PRO A O 1
ATOM 2674 N N . LEU A 1 359 ? -9.352 -13.133 14.555 1 90.31 359 LEU A N 1
ATOM 2675 C CA . LEU A 1 359 ? -9.062 -14.555 14.625 1 90.31 359 LEU A CA 1
ATOM 2676 C C . LEU A 1 359 ? -9.836 -15.211 15.766 1 90.31 359 LEU A C 1
ATOM 2678 O O . LEU A 1 359 ? -9.992 -14.617 16.828 1 90.31 359 LEU A O 1
ATOM 2682 N N . ARG A 1 360 ? -10.977 -15.828 15.906 1 68.94 360 ARG A N 1
ATOM 2683 C CA . ARG A 1 360 ? -11.609 -16.5 17.031 1 68.94 360 ARG A CA 1
ATOM 2684 C C . ARG A 1 360 ? -10.625 -17.406 17.75 1 68.94 360 ARG A C 1
ATOM 2686 O O . ARG A 1 360 ? -9.695 -17.938 17.141 1 68.94 360 ARG A O 1
ATOM 2693 N N . MET B 1 1 ? -17.031 20.984 -12.461 1 77.44 1 MET B N 1
ATOM 2694 C CA . MET B 1 1 ? -16.703 20.172 -11.305 1 77.44 1 MET B CA 1
ATOM 2695 C C . MET B 1 1 ? -17.109 18.719 -11.531 1 77.44 1 MET B C 1
ATOM 2697 O O . MET B 1 1 ? -18.141 18.453 -12.156 1 77.44 1 MET B O 1
ATOM 2701 N N . ALA B 1 2 ? -16.172 17.891 -11.086 1 83.94 2 ALA B N 1
ATOM 2702 C CA . ALA B 1 2 ? -16.438 16.469 -11.328 1 83.94 2 ALA B CA 1
ATOM 2703 C C . ALA B 1 2 ? -17.641 15.992 -10.508 1 83.94 2 ALA B C 1
ATOM 2705 O O . ALA B 1 2 ? -17.906 16.5 -9.422 1 83.94 2 ALA B O 1
ATOM 2706 N N . GLU B 1 3 ? -18.344 15.062 -11.055 1 92.06 3 GLU B N 1
ATOM 2707 C CA . GLU B 1 3 ? -19.438 14.43 -10.328 1 92.06 3 GLU B CA 1
ATOM 2708 C C . GLU B 1 3 ? -18.906 13.477 -9.258 1 92.06 3 GLU B C 1
ATOM 2710 O O . GLU B 1 3 ? -18.078 12.609 -9.547 1 92.06 3 GLU B O 1
ATOM 2715 N N . LEU B 1 4 ? -19.359 13.625 -8.008 1 95 4 LEU B N 1
ATOM 2716 C CA . LEU B 1 4 ? -18.922 12.82 -6.875 1 95 4 LEU B CA 1
ATOM 2717 C C . LEU B 1 4 ? -20 11.82 -6.473 1 95 4 LEU B C 1
ATOM 2719 O O . LEU B 1 4 ? -21.203 12.086 -6.645 1 95 4 LEU B O 1
ATOM 2723 N N . PRO B 1 5 ? -19.641 10.68 -5.918 1 97.62 5 PRO B N 1
ATOM 2724 C CA . PRO B 1 5 ? -18.266 10.25 -5.672 1 97.62 5 PRO B CA 1
ATOM 2725 C C . PRO B 1 5 ? -17.531 9.836 -6.949 1 97.62 5 PRO B C 1
ATOM 2727 O O . PRO B 1 5 ? -18.172 9.344 -7.891 1 97.62 5 PRO B O 1
ATOM 2730 N N . LEU B 1 6 ? -16.234 10.055 -7.027 1 98.19 6 LEU B N 1
ATOM 2731 C CA . LEU B 1 6 ? -15.43 9.688 -8.188 1 98.19 6 LEU B CA 1
ATOM 2732 C C . LEU B 1 6 ? -15.391 8.172 -8.359 1 98.19 6 LEU B C 1
ATOM 2734 O O . LEU B 1 6 ? -15.148 7.441 -7.395 1 98.19 6 LEU B O 1
ATOM 2738 N N . PRO B 1 7 ? -15.664 7.688 -9.5 1 97.25 7 PRO B N 1
ATOM 2739 C CA . PRO B 1 7 ? -15.492 6.25 -9.734 1 97.25 7 PRO B CA 1
ATOM 2740 C C . PRO B 1 7 ? -14.023 5.84 -9.844 1 97.25 7 PRO B C 1
ATOM 2742 O O . PRO B 1 7 ? -13.172 6.668 -10.172 1 97.25 7 PRO B O 1
ATOM 2745 N N . PRO B 1 8 ? -13.734 4.523 -9.594 1 96.25 8 PRO B N 1
ATOM 2746 C CA . PRO B 1 8 ? -12.391 4.035 -9.914 1 96.25 8 PRO B CA 1
ATOM 2747 C C . PRO B 1 8 ? -11.969 4.359 -11.352 1 96.25 8 PRO B C 1
ATOM 2749 O O . PRO B 1 8 ? -12.805 4.355 -12.258 1 96.25 8 PRO B O 1
ATOM 2752 N N . GLY B 1 9 ? -10.688 4.613 -11.516 1 96.81 9 GLY B N 1
ATOM 2753 C CA . GLY B 1 9 ? -10.195 5.02 -12.82 1 96.81 9 GLY B CA 1
ATOM 2754 C C . GLY B 1 9 ? -10.031 6.523 -12.953 1 96.81 9 GLY B C 1
ATOM 2755 O O . GLY B 1 9 ? -9.344 7 -13.852 1 96.81 9 GLY B O 1
ATOM 2756 N N . SER B 1 10 ? -10.727 7.277 -12.102 1 98.19 10 SER B N 1
ATOM 2757 C CA . SER B 1 10 ? -10.539 8.727 -12.078 1 98.19 10 SER B CA 1
ATOM 2758 C C . SER B 1 10 ? -9.125 9.102 -11.664 1 98.19 10 SER B C 1
ATOM 2760 O O . SER B 1 10 ? -8.414 8.289 -11.062 1 98.19 10 SER B O 1
ATOM 2762 N N . VAL B 1 11 ? -8.719 10.32 -12.031 1 98.75 11 VAL B N 1
ATOM 2763 C CA . VAL B 1 11 ? -7.383 10.805 -11.703 1 98.75 11 VAL B CA 1
ATOM 2764 C C . VAL B 1 11 ? -7.461 11.82 -10.57 1 98.75 11 VAL B C 1
ATOM 2766 O O . VAL B 1 11 ? -8.227 12.789 -10.641 1 98.75 11 VAL B O 1
ATOM 2769 N N . ILE B 1 12 ? -6.742 11.609 -9.539 1 98.88 12 ILE B N 1
ATOM 2770 C CA . ILE B 1 12 ? -6.582 12.555 -8.445 1 98.88 12 ILE B CA 1
ATOM 2771 C C . ILE B 1 12 ? -5.242 13.273 -8.578 1 98.88 12 ILE B C 1
ATOM 2773 O O . ILE B 1 12 ? -4.191 12.633 -8.664 1 98.88 12 ILE B O 1
ATOM 2777 N N . GLY B 1 13 ? -5.289 14.57 -8.664 1 98.88 13 GLY B N 1
ATOM 2778 C CA . GLY B 1 13 ? -4.074 15.367 -8.688 1 98.88 13 GLY B CA 1
ATOM 2779 C C . GLY B 1 13 ? -3.512 15.648 -7.309 1 98.88 13 GLY B C 1
ATOM 2780 O O . GLY B 1 13 ? -4.266 15.836 -6.352 1 98.88 13 GLY B O 1
ATOM 2781 N N . VAL B 1 14 ? -2.201 15.711 -7.211 1 98.88 14 VAL B N 1
ATOM 2782 C CA . VAL B 1 14 ? -1.529 16.047 -5.961 1 98.88 14 VAL B CA 1
ATOM 2783 C C . VAL B 1 14 ? -0.488 17.125 -6.207 1 98.88 14 VAL B C 1
ATOM 2785 O O . VAL B 1 14 ? 0.409 16.969 -7.035 1 98.88 14 VAL B O 1
ATOM 2788 N N . LEU B 1 15 ? -0.644 18.266 -5.574 1 98.56 15 LEU B N 1
ATOM 2789 C CA . LEU B 1 15 ? 0.429 19.25 -5.504 1 98.56 15 LEU B CA 1
ATOM 2790 C C . LEU B 1 15 ? 1.482 18.828 -4.484 1 98.56 15 LEU B C 1
ATOM 2792 O O . LEU B 1 15 ? 1.201 18.766 -3.285 1 98.56 15 LEU B O 1
ATOM 2796 N N . GLY B 1 16 ? 2.68 18.562 -4.949 1 98 16 GLY B N 1
ATOM 2797 C CA . GLY B 1 16 ? 3.734 18.062 -4.09 1 98 16 GLY B CA 1
ATOM 2798 C C . GLY B 1 16 ? 4.113 16.625 -4.395 1 98 16 GLY B C 1
ATOM 2799 O O . GLY B 1 16 ? 3.242 15.75 -4.48 1 98 16 GLY B O 1
ATOM 2800 N N . GLY B 1 17 ? 5.375 16.359 -4.582 1 98.12 17 GLY B N 1
ATOM 2801 C CA . GLY B 1 17 ? 5.859 15.039 -4.973 1 98.12 17 GLY B CA 1
ATOM 2802 C C . GLY B 1 17 ? 6.73 14.391 -3.914 1 98.12 17 GLY B C 1
ATOM 2803 O O . GLY B 1 17 ? 7.547 13.523 -4.223 1 98.12 17 GLY B O 1
ATOM 2804 N N . GLY B 1 18 ? 6.621 14.812 -2.625 1 97.5 18 GLY B N 1
ATOM 2805 C CA . GLY B 1 18 ? 7.418 14.273 -1.535 1 97.5 18 GLY B CA 1
ATOM 2806 C C . GLY B 1 18 ? 6.844 12.992 -0.958 1 97.5 18 GLY B C 1
ATOM 2807 O O . GLY B 1 18 ? 6.164 12.242 -1.658 1 97.5 18 GLY B O 1
ATOM 2808 N N . GLN B 1 19 ? 7.207 12.703 0.347 1 97.94 19 GLN B N 1
ATOM 2809 C CA . GLN B 1 19 ? 6.859 11.438 0.987 1 97.94 19 GLN B CA 1
ATOM 2810 C C . GLN B 1 19 ? 5.352 11.32 1.178 1 97.94 19 GLN B C 1
ATOM 2812 O O . GLN B 1 19 ? 4.785 10.234 1.035 1 97.94 19 GLN B O 1
ATOM 2817 N N . LEU B 1 20 ? 4.707 12.391 1.58 1 98.56 20 LEU B N 1
ATOM 2818 C CA . LEU B 1 20 ? 3.27 12.312 1.813 1 98.56 20 LEU B CA 1
ATOM 2819 C C . LEU B 1 20 ? 2.518 12.102 0.502 1 98.56 20 LEU B C 1
ATOM 2821 O O . LEU B 1 20 ? 1.564 11.328 0.444 1 98.56 20 LEU B O 1
ATOM 2825 N N . GLY B 1 21 ? 2.977 12.859 -0.572 1 98.69 21 GLY B N 1
ATOM 2826 C CA . GLY B 1 21 ? 2.422 12.609 -1.892 1 98.69 21 GLY B CA 1
ATOM 2827 C C . GLY B 1 21 ? 2.574 11.164 -2.334 1 98.69 21 GLY B C 1
ATOM 2828 O O . GLY B 1 21 ? 1.655 10.586 -2.922 1 98.69 21 GLY B O 1
ATOM 2829 N N . ARG B 1 22 ? 3.725 10.609 -2.049 1 98.81 22 ARG B N 1
ATOM 2830 C CA . ARG B 1 22 ? 4.008 9.219 -2.383 1 98.81 22 ARG B CA 1
ATOM 2831 C C . ARG B 1 22 ? 3.031 8.281 -1.683 1 98.81 22 ARG B C 1
ATOM 2833 O O . ARG B 1 22 ? 2.451 7.395 -2.316 1 98.81 22 ARG B O 1
ATOM 2840 N N . MET B 1 23 ? 2.816 8.438 -0.374 1 98.81 23 MET B N 1
ATOM 2841 C CA . MET B 1 23 ? 1.937 7.559 0.391 1 98.81 23 MET B CA 1
ATOM 2842 C C . MET B 1 23 ? 0.48 7.754 -0.018 1 98.81 23 MET B C 1
ATOM 2844 O O . MET B 1 23 ? -0.3 6.801 -0.029 1 98.81 23 MET B O 1
ATOM 2848 N N . LEU B 1 24 ? 0.103 9 -0.426 1 98.94 24 LEU B N 1
ATOM 2849 C CA . LEU B 1 24 ? -1.221 9.242 -0.986 1 98.94 24 LEU B CA 1
ATOM 2850 C C . LEU B 1 24 ? -1.398 8.508 -2.311 1 98.94 24 LEU B C 1
ATOM 2852 O O . LEU B 1 24 ? -2.445 7.906 -2.553 1 98.94 24 LEU B O 1
ATOM 2856 N N . ALA B 1 25 ? -0.375 8.586 -3.15 1 98.94 25 ALA B N 1
ATOM 2857 C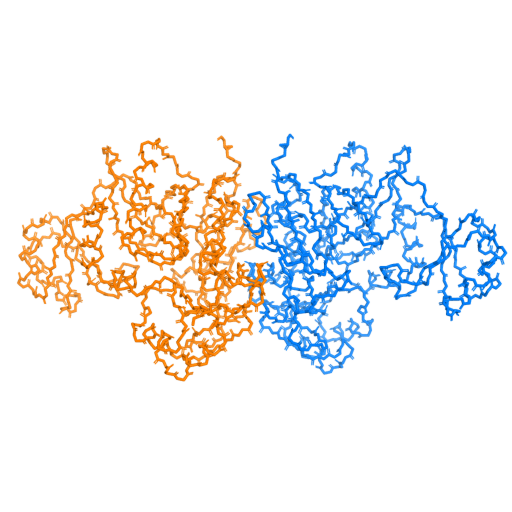 CA . ALA B 1 25 ? -0.44 7.918 -4.449 1 98.94 25 ALA B CA 1
ATOM 2858 C C . ALA B 1 25 ? -0.612 6.41 -4.285 1 98.94 25 ALA B C 1
ATOM 2860 O O . ALA B 1 25 ? -1.401 5.789 -5 1 98.94 25 ALA B O 1
ATOM 2861 N N . LEU B 1 26 ? 0.112 5.844 -3.377 1 98.88 26 LEU B N 1
ATOM 2862 C CA . LEU B 1 26 ? 0.023 4.406 -3.137 1 98.88 26 LEU B CA 1
ATOM 2863 C C . LEU B 1 26 ? -1.367 4.023 -2.643 1 98.88 26 LEU B C 1
ATOM 2865 O O . LEU B 1 26 ? -1.935 3.023 -3.086 1 98.88 26 LEU B O 1
ATOM 2869 N N . ALA B 1 27 ? -1.938 4.801 -1.707 1 98.81 27 ALA B N 1
ATOM 2870 C CA . ALA B 1 27 ? -3.283 4.539 -1.203 1 98.81 27 ALA B CA 1
ATOM 2871 C C . ALA B 1 27 ? -4.32 4.672 -2.314 1 98.81 27 ALA B C 1
ATOM 2873 O O . ALA B 1 27 ? -5.223 3.838 -2.434 1 98.81 27 ALA B O 1
ATOM 2874 N N . ALA B 1 28 ? -4.18 5.719 -3.133 1 98.88 28 ALA B N 1
ATOM 2875 C CA . ALA B 1 28 ? -5.102 5.945 -4.246 1 98.88 28 ALA B CA 1
ATOM 2876 C C . ALA B 1 28 ? -5.059 4.785 -5.238 1 98.88 28 ALA B C 1
ATOM 2878 O O . ALA B 1 28 ? -6.098 4.332 -5.715 1 98.88 28 ALA B O 1
ATOM 2879 N N . ALA B 1 29 ? -3.861 4.336 -5.516 1 98.81 29 ALA B N 1
ATOM 2880 C CA . ALA B 1 29 ? -3.682 3.242 -6.469 1 98.81 29 ALA B CA 1
ATOM 2881 C C . ALA B 1 29 ? -4.414 1.985 -6.008 1 98.81 29 ALA B C 1
ATOM 2883 O O . ALA B 1 29 ? -5.043 1.294 -6.812 1 98.81 29 ALA B O 1
ATOM 2884 N N . ARG B 1 30 ? -4.328 1.667 -4.762 1 98.44 30 ARG B N 1
ATOM 2885 C CA . ARG B 1 30 ? -5 0.49 -4.223 1 98.44 30 ARG B CA 1
ATOM 2886 C C . ARG B 1 30 ? -6.508 0.569 -4.441 1 98.44 30 ARG B C 1
ATOM 2888 O O . ARG B 1 30 ? -7.164 -0.451 -4.664 1 98.44 30 ARG B O 1
ATOM 2895 N N . LEU B 1 31 ? -7.055 1.779 -4.426 1 98.38 31 LEU B N 1
ATOM 2896 C CA . LEU B 1 31 ? -8.492 1.993 -4.57 1 98.38 31 LEU B CA 1
ATOM 2897 C C . LEU B 1 31 ? -8.875 2.105 -6.043 1 98.38 31 LEU B C 1
ATOM 2899 O O . LEU B 1 31 ? -10.047 2.307 -6.367 1 98.38 31 LEU B O 1
ATOM 2903 N N . GLY B 1 32 ? -7.906 2.037 -6.926 1 98.19 32 GLY B N 1
ATOM 2904 C CA . GLY B 1 32 ? -8.188 2.01 -8.352 1 98.19 32 GLY B CA 1
ATOM 2905 C C . GLY B 1 32 ? -8.102 3.377 -9 1 98.19 32 GLY B C 1
ATOM 2906 O O . GLY B 1 32 ? -8.477 3.541 -10.164 1 98.19 32 GLY B O 1
ATOM 2907 N N . PHE B 1 33 ? -7.59 4.379 -8.266 1 98.75 33 PHE B N 1
ATOM 2908 C CA . PHE B 1 33 ? -7.414 5.707 -8.836 1 98.75 33 PHE B CA 1
ATOM 2909 C C . PHE B 1 33 ? -6.043 5.844 -9.484 1 98.75 33 PHE B C 1
ATOM 2911 O O . PHE B 1 33 ? -5.09 5.176 -9.078 1 98.75 33 PHE B O 1
ATOM 2918 N N . ASP B 1 34 ? -5.996 6.641 -10.477 1 98.81 34 ASP B N 1
ATOM 2919 C CA . ASP B 1 34 ? -4.711 7.148 -10.953 1 98.81 34 ASP B CA 1
ATOM 2920 C C . ASP B 1 34 ? -4.348 8.461 -10.258 1 98.81 34 ASP B C 1
ATOM 2922 O O . ASP B 1 34 ? -5.219 9.156 -9.734 1 98.81 34 ASP B O 1
ATOM 2926 N N . VAL B 1 35 ? -3.072 8.75 -10.219 1 98.94 35 VAL B N 1
ATOM 2927 C CA . VAL B 1 35 ? -2.617 9.969 -9.555 1 98.94 35 VAL B CA 1
ATOM 2928 C C . VAL B 1 35 ? -1.737 10.773 -10.508 1 98.94 35 VAL B C 1
ATOM 2930 O O . VAL B 1 35 ? -0.926 10.211 -11.242 1 98.94 35 VAL B O 1
ATOM 2933 N N . ALA B 1 36 ? -1.926 12.055 -10.555 1 98.94 36 ALA B N 1
ATOM 2934 C CA . ALA B 1 36 ? -1.065 13.008 -11.258 1 98.94 36 ALA B CA 1
ATOM 2935 C C . ALA B 1 36 ? -0.324 13.906 -10.273 1 98.94 36 ALA B C 1
ATOM 2937 O O . ALA B 1 36 ? -0.948 14.641 -9.5 1 98.94 36 ALA B O 1
ATOM 2938 N N . ILE B 1 37 ? 0.999 13.891 -10.344 1 98.88 37 ILE B N 1
ATOM 2939 C CA . ILE B 1 37 ? 1.83 14.656 -9.414 1 98.88 37 ILE B CA 1
ATOM 2940 C C . ILE B 1 37 ? 2.346 15.914 -10.102 1 98.88 37 ILE B C 1
ATOM 2942 O O . ILE B 1 37 ? 2.912 15.852 -11.195 1 98.88 37 ILE B O 1
ATOM 2946 N N . LEU B 1 38 ? 2.113 17.031 -9.531 1 98.81 38 LEU B N 1
ATOM 2947 C CA . LEU B 1 38 ? 2.809 18.25 -9.914 1 98.81 38 LEU B CA 1
ATOM 2948 C C . LEU B 1 38 ? 3.914 18.578 -8.922 1 98.81 38 LEU B C 1
ATOM 2950 O O . LEU B 1 38 ? 3.646 18.797 -7.738 1 98.81 38 LEU B O 1
ATOM 2954 N N . GLU B 1 39 ? 5.082 18.625 -9.352 1 98.38 39 GLU B N 1
ATOM 2955 C CA . GLU B 1 39 ? 6.27 18.828 -8.539 1 98.38 39 GLU B CA 1
ATOM 2956 C C . GLU B 1 39 ? 7.387 19.484 -9.344 1 98.38 39 GLU B C 1
ATOM 2958 O O . GLU B 1 39 ? 7.648 19.078 -10.484 1 98.38 39 GLU B O 1
ATOM 2963 N N . PRO B 1 40 ? 7.977 20.578 -8.766 1 97.75 40 PRO B N 1
ATOM 2964 C CA . PRO B 1 40 ? 9.055 21.266 -9.492 1 97.75 40 PRO B CA 1
ATOM 2965 C C . PRO B 1 40 ? 10.242 20.344 -9.766 1 97.75 40 PRO B C 1
ATOM 2967 O O . PRO B 1 40 ? 10.883 20.453 -10.812 1 97.75 40 PRO B O 1
ATOM 2970 N N . GLU B 1 41 ? 10.578 19.5 -8.875 1 95.94 41 GLU B N 1
ATOM 2971 C CA . GLU B 1 41 ? 11.75 18.625 -9.023 1 95.94 41 GLU B CA 1
ATOM 2972 C C . GLU B 1 41 ? 11.391 17.344 -9.773 1 95.94 41 GLU B C 1
ATOM 2974 O O . GLU B 1 41 ? 10.414 16.672 -9.43 1 95.94 41 GLU B O 1
ATOM 2979 N N . PRO B 1 42 ? 12.211 17.047 -10.789 1 97 42 PRO B N 1
ATOM 2980 C CA . PRO B 1 42 ? 11.984 15.766 -11.461 1 97 42 PRO B CA 1
ATOM 2981 C C . PRO B 1 42 ? 12.352 14.562 -10.586 1 97 42 PRO B C 1
ATOM 2983 O O . PRO B 1 42 ? 13.055 14.719 -9.586 1 97 42 PRO B O 1
ATOM 2986 N N . ASP B 1 43 ? 11.891 13.391 -10.875 1 97 43 ASP B N 1
ATOM 2987 C CA . ASP B 1 43 ? 12.25 12.141 -10.211 1 97 43 ASP B CA 1
ATOM 2988 C C . ASP B 1 43 ? 11.906 12.188 -8.719 1 97 43 ASP B C 1
ATOM 2990 O O . ASP B 1 43 ? 12.672 11.688 -7.891 1 97 43 ASP B O 1
ATOM 2994 N N . SER B 1 44 ? 10.82 12.891 -8.43 1 97.94 44 SER B N 1
ATOM 2995 C CA . SER B 1 44 ? 10.406 13 -7.039 1 97.94 44 SER B CA 1
ATOM 2996 C C . SER B 1 44 ? 9.906 11.656 -6.508 1 97.94 44 SER B C 1
ATOM 2998 O O . SER B 1 44 ? 9.523 10.781 -7.281 1 97.94 44 SER B O 1
ATOM 3000 N N . PRO B 1 45 ? 9.906 11.438 -5.172 1 98.44 45 PRO B N 1
ATOM 3001 C CA . PRO B 1 45 ? 9.43 10.195 -4.57 1 98.44 45 PRO B CA 1
ATOM 3002 C C . PRO B 1 45 ? 8.023 9.82 -5.031 1 98.44 45 PRO B C 1
ATOM 3004 O O . PRO B 1 45 ? 7.766 8.664 -5.375 1 98.44 45 PRO B O 1
ATOM 3007 N N . ALA B 1 46 ? 7.133 10.727 -5.113 1 98.75 46 ALA B N 1
ATOM 3008 C CA . ALA B 1 46 ? 5.742 10.453 -5.469 1 98.75 46 ALA B CA 1
ATOM 3009 C C . ALA B 1 46 ? 5.605 10.18 -6.965 1 98.75 46 ALA B C 1
ATOM 3011 O O . ALA B 1 46 ? 4.82 9.32 -7.371 1 98.75 46 ALA B O 1
ATOM 3012 N N . ALA B 1 47 ? 6.375 10.891 -7.801 1 98.62 47 ALA B N 1
ATOM 3013 C CA . ALA B 1 47 ? 6.281 10.742 -9.25 1 98.62 47 ALA B CA 1
ATOM 3014 C C . ALA B 1 47 ? 6.617 9.32 -9.688 1 98.62 47 ALA B C 1
ATOM 3016 O O . ALA B 1 47 ? 6.074 8.82 -10.672 1 98.62 47 ALA B O 1
ATOM 3017 N N . ARG B 1 48 ? 7.422 8.641 -8.922 1 98.81 48 ARG B N 1
ATOM 3018 C CA . ARG B 1 48 ? 7.941 7.336 -9.312 1 98.81 48 ARG B CA 1
ATOM 3019 C C . ARG B 1 48 ? 6.938 6.23 -9 1 98.81 48 ARG B C 1
ATOM 3021 O O . ARG B 1 48 ? 7.176 5.059 -9.305 1 98.81 48 ARG B O 1
ATOM 3028 N N . VAL B 1 49 ? 5.762 6.566 -8.414 1 98.81 49 VAL B N 1
ATOM 3029 C CA . VAL B 1 49 ? 4.73 5.578 -8.117 1 98.81 49 VAL B CA 1
ATOM 3030 C C . VAL B 1 49 ? 3.371 6.094 -8.594 1 98.81 49 VAL B C 1
ATOM 3032 O O . VAL B 1 49 ? 2.33 5.68 -8.078 1 98.81 49 VAL B O 1
ATOM 3035 N N . ALA B 1 50 ? 3.35 7.09 -9.469 1 98.81 50 ALA B N 1
ATOM 3036 C CA . ALA B 1 50 ? 2.121 7.719 -9.945 1 98.81 50 ALA B CA 1
ATOM 3037 C C . ALA B 1 50 ? 1.979 7.57 -11.461 1 98.81 50 ALA B C 1
ATOM 3039 O O . ALA B 1 50 ? 2.977 7.457 -12.172 1 98.81 50 ALA B O 1
ATOM 3040 N N . ALA B 1 51 ? 0.736 7.652 -11.945 1 98.69 51 ALA B N 1
ATOM 3041 C CA . ALA B 1 51 ? 0.429 7.457 -13.359 1 98.69 51 ALA B CA 1
ATOM 3042 C C . ALA B 1 51 ? 0.954 8.617 -14.195 1 98.69 51 ALA B C 1
ATOM 3044 O O . ALA B 1 51 ? 1.343 8.43 -15.352 1 98.69 51 ALA B O 1
ATOM 3045 N N . HIS B 1 52 ? 0.885 9.797 -13.625 1 98.56 52 HIS B N 1
ATOM 3046 C CA . HIS B 1 52 ? 1.317 11 -14.32 1 98.56 52 HIS B CA 1
ATOM 3047 C C . HIS B 1 52 ? 2.227 11.852 -13.438 1 98.56 52 HIS B C 1
ATOM 3049 O O . HIS B 1 52 ? 2.043 11.898 -12.219 1 98.56 52 HIS B O 1
ATOM 3055 N N . ALA B 1 53 ? 3.221 12.461 -14.062 1 98.62 53 ALA B N 1
ATOM 3056 C CA . ALA B 1 53 ? 4.109 13.406 -13.391 1 98.62 53 ALA B CA 1
ATOM 3057 C C . ALA B 1 53 ? 4.312 14.664 -14.234 1 98.62 53 ALA B C 1
ATOM 3059 O O . ALA B 1 53 ? 4.691 14.586 -15.406 1 98.62 53 ALA B O 1
ATOM 3060 N N . ILE B 1 54 ? 3.963 15.75 -13.711 1 98.75 54 ILE B N 1
ATOM 3061 C CA . ILE B 1 54 ? 4.168 17.062 -14.32 1 98.75 54 ILE B CA 1
ATOM 3062 C C . ILE B 1 54 ? 5.285 17.797 -13.586 1 98.75 54 ILE B C 1
ATOM 3064 O O . ILE B 1 54 ? 5.184 18.062 -12.383 1 98.75 54 ILE B O 1
ATOM 3068 N N . VAL B 1 55 ? 6.379 18.109 -14.281 1 98.62 55 VAL B N 1
ATOM 3069 C CA . VAL B 1 55 ? 7.484 18.859 -13.68 1 98.62 55 VAL B CA 1
ATOM 3070 C C . VAL B 1 55 ? 7.289 20.359 -13.914 1 98.62 55 VAL B C 1
ATOM 3072 O O . VAL B 1 55 ? 7.309 20.812 -15.055 1 98.62 55 VAL B O 1
ATOM 3075 N N . GLY B 1 56 ? 7.023 21.109 -12.859 1 98.19 56 GLY B N 1
ATOM 3076 C CA . GLY B 1 56 ? 6.793 22.547 -12.93 1 98.19 56 GLY B CA 1
ATOM 3077 C C . GLY B 1 56 ? 6.555 23.172 -11.578 1 98.19 56 GLY B C 1
ATOM 3078 O O . GLY B 1 56 ? 6.242 22.484 -10.609 1 98.19 56 GLY B O 1
ATOM 3079 N N . ALA B 1 57 ? 6.762 24.469 -11.555 1 97.5 57 ALA B N 1
ATOM 3080 C CA . ALA B 1 57 ? 6.473 25.219 -10.336 1 97.5 57 ALA B CA 1
ATOM 3081 C C . ALA B 1 57 ? 4.988 25.125 -9.977 1 97.5 57 ALA B C 1
ATOM 3083 O O . ALA B 1 57 ? 4.141 24.984 -10.859 1 97.5 57 ALA B O 1
ATOM 3084 N N . TYR B 1 58 ? 4.664 25.25 -8.734 1 96.5 58 TYR B N 1
ATOM 3085 C CA . TYR B 1 58 ? 3.299 25.078 -8.25 1 96.5 58 TYR B CA 1
ATOM 3086 C C . TYR B 1 58 ? 2.406 26.219 -8.742 1 96.5 58 TYR B C 1
ATOM 3088 O O . TYR B 1 58 ? 1.181 26.078 -8.766 1 96.5 58 TYR B O 1
ATOM 3096 N N . ASP B 1 59 ? 3.018 27.328 -9.055 1 94.69 59 ASP B N 1
ATOM 3097 C CA . ASP B 1 59 ? 2.217 28.453 -9.539 1 94.69 59 ASP B CA 1
ATOM 3098 C C . ASP B 1 59 ? 2.381 28.641 -11.039 1 94.69 59 ASP B C 1
ATOM 3100 O O . ASP B 1 59 ? 1.99 29.672 -11.594 1 94.69 59 ASP B O 1
ATOM 3104 N N . ASP B 1 60 ? 3.049 27.703 -11.734 1 97.12 60 ASP B N 1
ATOM 3105 C CA . ASP B 1 60 ? 3.197 27.75 -13.188 1 97.12 60 ASP B CA 1
ATOM 3106 C C . ASP B 1 60 ? 1.86 27.516 -13.883 1 97.12 60 ASP B C 1
ATOM 3108 O O . ASP B 1 60 ? 1.305 26.406 -13.797 1 97.12 60 ASP B O 1
ATOM 3112 N N . PRO B 1 61 ? 1.417 28.531 -14.625 1 97.12 61 PRO B N 1
ATOM 3113 C CA . PRO B 1 61 ? 0.093 28.406 -15.242 1 97.12 61 PRO B CA 1
ATOM 3114 C C . PRO B 1 61 ? -0.007 27.203 -16.188 1 97.12 61 PRO B C 1
ATOM 3116 O O . PRO B 1 61 ? -1.044 26.547 -16.234 1 97.12 61 PRO B O 1
ATOM 3119 N N . ALA B 1 62 ? 1.01 26.984 -16.922 1 98.12 62 ALA B N 1
ATOM 3120 C CA . ALA B 1 62 ? 0.985 25.875 -17.859 1 98.12 62 ALA B CA 1
ATOM 3121 C C . ALA B 1 62 ? 0.925 24.531 -17.141 1 98.12 62 ALA B C 1
ATOM 3123 O O . ALA B 1 62 ? 0.203 23.625 -17.547 1 98.12 62 ALA B O 1
ATOM 3124 N N . ALA B 1 63 ? 1.733 24.375 -16.094 1 98.44 63 ALA B N 1
ATOM 3125 C CA . ALA B 1 63 ? 1.734 23.156 -15.297 1 98.44 63 ALA B CA 1
ATOM 3126 C C . ALA B 1 63 ? 0.376 22.922 -14.641 1 98.44 63 ALA B C 1
ATOM 3128 O O . ALA B 1 63 ? -0.136 21.797 -14.625 1 98.44 63 ALA B O 1
ATOM 3129 N N . LEU B 1 64 ? -0.171 23.969 -14.133 1 98.62 64 LEU B N 1
ATOM 3130 C CA . LEU B 1 64 ? -1.477 23.891 -13.492 1 98.62 64 LEU B CA 1
ATOM 3131 C C . LEU B 1 64 ? -2.559 23.531 -14.5 1 98.62 64 LEU B C 1
ATOM 3133 O O . LEU B 1 64 ? -3.477 22.766 -14.188 1 98.62 64 LEU B O 1
ATOM 3137 N N . ALA B 1 65 ? -2.471 24.078 -15.664 1 98.56 65 ALA B N 1
ATOM 3138 C CA . ALA B 1 65 ? -3.432 23.75 -16.719 1 98.56 65 ALA B CA 1
ATOM 3139 C C . ALA B 1 65 ? -3.354 22.266 -17.094 1 98.56 65 ALA B C 1
ATOM 3141 O O . ALA B 1 65 ? -4.383 21.625 -17.312 1 98.56 65 ALA B O 1
ATOM 3142 N N . GLU B 1 66 ? -2.17 21.797 -17.203 1 98.75 66 GLU B N 1
ATOM 3143 C CA . GLU B 1 66 ? -1.982 20.375 -17.484 1 98.75 66 GLU B CA 1
ATOM 3144 C C . GLU B 1 66 ? -2.574 19.5 -16.391 1 98.75 66 GLU B C 1
ATOM 3146 O O . GLU B 1 66 ? -3.25 18.516 -16.672 1 98.75 66 GLU B O 1
ATOM 3151 N N . LEU B 1 67 ? -2.316 19.859 -15.18 1 98.75 67 LEU B N 1
ATOM 3152 C CA . LEU B 1 67 ? -2.871 19.125 -14.047 1 98.75 67 LEU B CA 1
ATOM 3153 C C . LEU B 1 67 ? -4.395 19.156 -14.07 1 98.75 67 LEU B C 1
ATOM 3155 O O . LEU B 1 67 ? -5.043 18.125 -13.844 1 98.75 67 LEU B O 1
ATOM 3159 N N . ALA B 1 68 ? -4.918 20.297 -14.344 1 98.44 68 ALA B N 1
ATOM 3160 C CA . ALA B 1 68 ? -6.367 20.484 -14.367 1 98.44 68 ALA B CA 1
ATOM 3161 C C . ALA B 1 68 ? -7.012 19.625 -15.461 1 98.44 68 ALA B C 1
ATOM 3163 O O . ALA B 1 68 ? -8.133 19.141 -15.297 1 98.44 68 ALA B O 1
ATOM 3164 N N . LYS B 1 69 ? -6.348 19.469 -16.547 1 98.25 69 LYS B N 1
ATOM 3165 C CA . LYS B 1 69 ? -6.848 18.656 -17.656 1 98.25 69 LYS B CA 1
ATOM 3166 C C . LYS B 1 69 ? -6.898 17.188 -17.281 1 98.25 69 LYS B C 1
ATOM 3168 O O . LYS B 1 69 ? -7.781 16.453 -17.734 1 98.25 69 LYS B O 1
ATOM 3173 N N . LEU B 1 70 ? -6.004 16.75 -16.484 1 98.38 70 LEU B N 1
ATOM 3174 C CA . LEU B 1 70 ? -5.871 15.344 -16.125 1 98.38 70 LEU B CA 1
ATOM 3175 C C . LEU B 1 70 ? -6.781 14.984 -14.953 1 98.38 70 LEU B C 1
ATOM 3177 O O . LEU B 1 70 ? -7.414 13.93 -14.953 1 98.38 70 LEU B O 1
ATOM 3181 N N . ALA B 1 71 ? -6.867 15.812 -13.961 1 98.62 71 ALA B N 1
ATOM 3182 C CA . ALA B 1 71 ? -7.355 15.438 -12.633 1 98.62 71 ALA B CA 1
ATOM 3183 C C . ALA B 1 71 ? -8.828 15.789 -12.477 1 98.62 71 ALA B C 1
ATOM 3185 O O . ALA B 1 71 ? -9.281 16.844 -12.938 1 98.62 71 ALA B O 1
ATOM 3186 N N . SER B 1 72 ? -9.508 14.914 -11.797 1 98.56 72 SER B N 1
ATOM 3187 C CA . SER B 1 72 ? -10.898 15.18 -11.445 1 98.56 72 SER B CA 1
ATOM 3188 C C . SER B 1 72 ? -10.992 16.031 -10.188 1 98.56 72 SER B C 1
ATOM 3190 O O . SER B 1 72 ? -11.93 16.812 -10.031 1 98.56 72 SER B O 1
ATOM 3192 N N . VAL B 1 73 ? -10.133 15.859 -9.234 1 98.62 73 VAL B N 1
ATOM 3193 C CA . VAL B 1 73 ? -9.93 16.641 -8.023 1 98.62 73 VAL B CA 1
ATOM 3194 C C . VAL B 1 73 ? -8.438 16.781 -7.734 1 98.62 73 VAL B C 1
ATOM 3196 O O . VAL B 1 73 ? -7.633 15.977 -8.203 1 98.62 73 VAL B O 1
ATOM 3199 N N . VAL B 1 74 ? -8.094 17.797 -7.07 1 98.62 74 VAL B N 1
ATOM 3200 C CA . VAL B 1 74 ? -6.695 18.016 -6.715 1 98.62 74 VAL B CA 1
ATOM 3201 C C . VAL B 1 74 ? -6.562 18.156 -5.199 1 98.62 74 VAL B C 1
ATOM 3203 O O . VAL B 1 74 ? -7.426 18.75 -4.543 1 98.62 74 VAL B O 1
ATOM 3206 N N . THR B 1 75 ? -5.637 17.547 -4.648 1 98.69 75 THR B N 1
ATOM 3207 C CA . THR B 1 75 ? -5.246 17.719 -3.254 1 98.69 75 THR B CA 1
ATOM 3208 C C . THR B 1 75 ? -3.773 18.094 -3.146 1 98.69 75 THR B C 1
ATOM 3210 O O . THR B 1 75 ? -3.146 18.469 -4.145 1 98.69 75 THR B O 1
ATOM 3213 N N . TYR B 1 76 ? -3.23 18.188 -1.926 1 97.88 76 TYR B N 1
ATOM 3214 C CA . TYR B 1 76 ? -1.837 18.578 -1.756 1 97.88 76 TYR B CA 1
ATOM 3215 C C . TYR B 1 76 ? -1.205 17.859 -0.572 1 97.88 76 TYR B C 1
ATOM 3217 O O . TYR B 1 76 ? -1.908 17.406 0.337 1 97.88 76 TYR B O 1
ATOM 3225 N N . GLU B 1 77 ? 0.115 17.766 -0.616 1 95.12 77 GLU B N 1
ATOM 3226 C CA . GLU B 1 77 ? 0.788 17.062 0.474 1 95.12 77 GLU B CA 1
ATOM 3227 C C . GLU B 1 77 ? 1.413 18.047 1.46 1 95.12 77 GLU B C 1
ATOM 3229 O O . GLU B 1 77 ? 1.907 17.656 2.516 1 95.12 77 GLU B O 1
ATOM 3234 N N . PHE B 1 78 ? 1.46 19.375 1.126 1 90.31 78 PHE B N 1
ATOM 3235 C CA . PHE B 1 78 ? 2.062 20.359 2.002 1 90.31 78 PHE B CA 1
ATOM 3236 C C . PHE B 1 78 ? 1.162 21.594 2.131 1 90.31 78 PHE B C 1
ATOM 3238 O O . PHE B 1 78 ? 0.333 21.844 1.258 1 90.31 78 PHE B O 1
ATOM 3245 N N . GLU B 1 79 ? 1.352 22.359 3.178 1 88 79 GLU B N 1
ATOM 3246 C CA . GLU B 1 79 ? 0.404 23.406 3.531 1 88 79 GLU B CA 1
ATOM 3247 C C . GLU B 1 79 ? 0.782 24.734 2.875 1 88 79 GLU B C 1
ATOM 3249 O O . GLU B 1 79 ? -0.015 25.672 2.859 1 88 79 GLU B O 1
ATOM 3254 N N . ASN B 1 80 ? 1.972 24.875 2.326 1 87 80 ASN B N 1
ATOM 3255 C CA . ASN B 1 80 ? 2.396 26.156 1.763 1 87 80 ASN B CA 1
ATOM 3256 C C . ASN B 1 80 ? 2.127 26.234 0.262 1 87 80 ASN B C 1
ATOM 3258 O O . ASN B 1 80 ? 2.908 26.812 -0.486 1 87 80 ASN B O 1
ATOM 3262 N N . VAL B 1 81 ? 1.055 25.578 -0.159 1 90.38 81 VAL B N 1
ATOM 3263 C CA . VAL B 1 81 ? 0.584 25.688 -1.537 1 90.38 81 VAL B CA 1
ATOM 3264 C C . VAL B 1 81 ? 0.199 27.125 -1.852 1 90.38 81 VAL B C 1
ATOM 3266 O O . VAL B 1 81 ? -0.536 27.766 -1.09 1 90.38 81 VAL B O 1
ATOM 3269 N N . PRO B 1 82 ? 0.652 27.641 -2.924 1 91.81 82 PRO B N 1
ATOM 3270 C CA . PRO B 1 82 ? 0.288 29.016 -3.271 1 91.81 82 PRO B CA 1
ATOM 3271 C C . PRO B 1 82 ? -1.216 29.203 -3.473 1 91.81 82 PRO B C 1
ATOM 3273 O O . PRO B 1 82 ? -1.848 28.406 -4.168 1 91.81 82 PRO B O 1
ATOM 3276 N N . ALA B 1 83 ? -1.671 30.25 -2.908 1 89.94 83 ALA B N 1
ATOM 3277 C CA . ALA B 1 83 ? -3.09 30.562 -3.055 1 89.94 83 ALA B CA 1
ATOM 3278 C C . ALA B 1 83 ? -3.473 30.703 -4.523 1 89.94 83 ALA B C 1
ATOM 3280 O O . ALA B 1 83 ? -4.574 30.328 -4.926 1 89.94 83 ALA B O 1
ATOM 3281 N N . ALA B 1 84 ? -2.582 31.234 -5.242 1 91.19 84 ALA B N 1
ATOM 3282 C CA . ALA B 1 84 ? -2.816 31.438 -6.668 1 91.19 84 ALA B CA 1
ATOM 3283 C C . ALA B 1 84 ? -3.051 30.109 -7.383 1 91.19 84 ALA B C 1
ATOM 3285 O O . ALA B 1 84 ? -3.832 30.047 -8.336 1 91.19 84 ALA B O 1
ATOM 3286 N N . ALA B 1 85 ? -2.336 29.094 -6.973 1 95.25 85 ALA B N 1
ATOM 3287 C CA . ALA B 1 85 ? -2.5 27.766 -7.574 1 95.25 85 ALA B CA 1
ATOM 3288 C C . ALA B 1 85 ? -3.916 27.234 -7.359 1 95.25 85 ALA B C 1
ATOM 3290 O O . ALA B 1 85 ? -4.555 26.75 -8.297 1 95.25 85 ALA B O 1
ATOM 3291 N N . VAL B 1 86 ? -4.387 27.391 -6.152 1 94.31 86 VAL B N 1
ATOM 3292 C CA . VAL B 1 86 ? -5.723 26.922 -5.789 1 94.31 86 VAL B CA 1
ATOM 3293 C C . VAL B 1 86 ? -6.773 27.703 -6.57 1 94.31 86 VAL B C 1
ATOM 3295 O O . VAL B 1 86 ? -7.715 27.109 -7.117 1 94.31 86 VAL B O 1
ATOM 3298 N N . ALA B 1 87 ? -6.609 29 -6.598 1 93.75 87 ALA B N 1
ATOM 3299 C CA . ALA B 1 87 ? -7.543 29.859 -7.316 1 93.75 87 ALA B CA 1
ATOM 3300 C C . ALA B 1 87 ? -7.586 29.516 -8.797 1 93.75 87 ALA B C 1
ATOM 3302 O O . ALA B 1 87 ? -8.664 29.438 -9.398 1 93.75 87 ALA B O 1
ATOM 3303 N N . ARG B 1 88 ? -6.441 29.328 -9.367 1 95.94 88 ARG B N 1
ATOM 3304 C CA . ARG B 1 88 ? -6.352 29.016 -10.789 1 95.94 88 ARG B CA 1
ATOM 3305 C C . ARG B 1 88 ? -7.02 27.672 -11.102 1 95.94 88 ARG B C 1
ATOM 3307 O O . ARG B 1 88 ? -7.727 27.531 -12.102 1 95.94 88 ARG B O 1
ATOM 3314 N N . LEU B 1 89 ? -6.762 26.656 -10.305 1 97.44 89 LEU B N 1
ATOM 3315 C CA . LEU B 1 89 ? -7.387 25.344 -10.492 1 97.44 89 LEU B CA 1
ATOM 3316 C C . LEU B 1 89 ? -8.906 25.453 -10.391 1 97.44 89 LEU B C 1
ATOM 3318 O O . LEU B 1 89 ? -9.625 24.859 -11.203 1 97.44 89 LEU B O 1
ATOM 3322 N N . ALA B 1 90 ? -9.367 26.25 -9.453 1 94.5 90 ALA B N 1
ATOM 3323 C CA . ALA B 1 90 ? -10.805 26.469 -9.297 1 94.5 90 ALA B CA 1
ATOM 3324 C C . ALA B 1 90 ? -11.391 27.109 -10.547 1 94.5 90 ALA B C 1
ATOM 3326 O O . ALA B 1 90 ? -12.477 26.734 -11 1 94.5 90 ALA B O 1
ATOM 3327 N N . GLU B 1 91 ? -10.68 28.094 -11.008 1 95.81 91 GLU B N 1
ATOM 3328 C CA . GLU B 1 91 ? -11.117 28.766 -12.219 1 95.81 91 GLU B CA 1
ATOM 3329 C C . GLU B 1 91 ? -11.234 27.797 -13.391 1 95.81 91 GLU B C 1
ATOM 3331 O O . GLU B 1 91 ? -12.086 27.984 -14.266 1 95.81 91 GLU B O 1
ATOM 3336 N N . MET B 1 92 ? -10.422 26.844 -13.406 1 97 92 MET B N 1
ATOM 3337 C CA . MET B 1 92 ? -10.414 25.859 -14.484 1 97 92 MET B CA 1
ATOM 3338 C C . MET B 1 92 ? -11.422 24.75 -14.211 1 97 92 MET B C 1
ATOM 3340 O O . MET B 1 92 ? -11.516 23.781 -14.984 1 97 92 MET B O 1
ATOM 3344 N N . GLY B 1 93 ? -12.102 24.828 -13.133 1 96.06 93 GLY B N 1
ATOM 3345 C CA . GLY B 1 93 ? -13.195 23.922 -12.859 1 96.06 93 GLY B CA 1
ATOM 3346 C C . GLY B 1 93 ? -12.766 22.703 -12.055 1 96.06 93 GLY B C 1
ATOM 3347 O O . GLY B 1 93 ? -13.469 21.688 -12.023 1 96.06 93 GLY B O 1
ATOM 3348 N N . VAL B 1 94 ? -11.633 22.75 -11.453 1 97.38 94 VAL B N 1
ATOM 3349 C CA . VAL B 1 94 ? -11.141 21.625 -10.664 1 97.38 94 VAL B CA 1
ATOM 3350 C C . VAL B 1 94 ? -11.172 21.969 -9.18 1 97.38 94 VAL B C 1
ATOM 3352 O O . VAL B 1 94 ? -10.617 23 -8.766 1 97.38 94 VAL B O 1
ATOM 3355 N N . ASP B 1 95 ? -11.82 21.125 -8.438 1 95.62 95 ASP B N 1
ATOM 3356 C CA . ASP B 1 95 ? -11.922 21.328 -7 1 95.62 95 ASP B CA 1
ATOM 3357 C C . ASP B 1 95 ? -10.625 20.938 -6.297 1 95.62 95 ASP B C 1
ATOM 3359 O O . ASP B 1 95 ? -10.008 19.922 -6.641 1 95.62 95 ASP B O 1
ATOM 3363 N N . VAL B 1 96 ? -10.242 21.766 -5.387 1 97.25 96 VAL B N 1
ATOM 3364 C CA . VAL B 1 96 ? -9.078 21.453 -4.559 1 97.25 96 VAL B CA 1
ATOM 3365 C C . VAL B 1 96 ? -9.523 21.188 -3.121 1 97.25 96 VAL B C 1
ATOM 3367 O O . VAL B 1 96 ? -10.305 21.969 -2.557 1 97.25 96 VAL B O 1
ATOM 3370 N N . ALA B 1 97 ? -9.141 20.109 -2.543 1 97.38 97 ALA B N 1
ATOM 3371 C CA . ALA B 1 97 ? -9.43 19.766 -1.155 1 97.38 97 ALA B CA 1
ATOM 3372 C C . ALA B 1 97 ? -8.18 19.25 -0.445 1 97.38 97 ALA B C 1
ATOM 3374 O O . ALA B 1 97 ? -7.422 18.453 -0.999 1 97.38 97 ALA B O 1
ATOM 3375 N N . PRO B 1 98 ? -7.961 19.734 0.71 1 96.94 98 PRO B N 1
ATOM 3376 C CA . PRO B 1 98 ? -8.75 20.672 1.512 1 96.94 98 PRO B CA 1
ATOM 3377 C C . PRO B 1 98 ? -8.867 22.047 0.859 1 96.94 98 PRO B C 1
ATOM 3379 O O . PRO B 1 98 ? -8.023 22.422 0.038 1 96.94 98 PRO B O 1
ATOM 3382 N N . GLY B 1 99 ? -9.805 22.828 1.209 1 94.56 99 GLY B N 1
ATOM 3383 C CA . GLY B 1 99 ? -10.18 24.047 0.512 1 94.56 99 GLY B CA 1
ATOM 3384 C C . GLY B 1 99 ? -9.344 25.25 0.91 1 94.56 99 GLY B C 1
ATOM 3385 O O . GLY B 1 99 ? -8.461 25.141 1.758 1 94.56 99 GLY B O 1
ATOM 3386 N N . PRO B 1 100 ? -9.625 26.391 0.277 1 93.25 100 PRO B N 1
ATOM 3387 C CA . PRO B 1 100 ? -8.789 27.578 0.456 1 93.25 100 PRO B CA 1
ATOM 3388 C C . PRO B 1 100 ? -8.805 28.094 1.889 1 93.25 100 PRO B C 1
ATOM 3390 O O . PRO B 1 100 ? -7.809 28.656 2.363 1 93.25 100 PRO B O 1
ATOM 3393 N N . LEU B 1 101 ? -9.906 27.969 2.588 1 94.69 101 LEU B N 1
ATOM 3394 C CA . LEU B 1 101 ? -9.961 28.453 3.965 1 94.69 10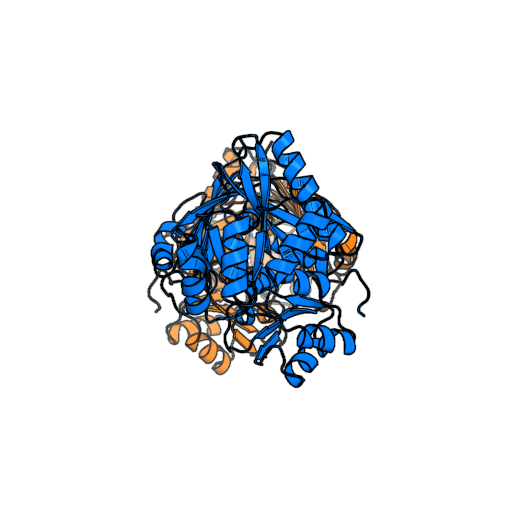1 LEU B CA 1
ATOM 3395 C C . LEU B 1 101 ? -8.953 27.703 4.84 1 94.69 101 LEU B C 1
ATOM 3397 O O . LEU B 1 101 ? -8.258 28.328 5.648 1 94.69 101 LEU B O 1
ATOM 3401 N N . ALA B 1 102 ? -8.922 26.391 4.684 1 95.5 102 ALA B N 1
ATOM 3402 C CA . ALA B 1 102 ? -7.973 25.578 5.449 1 95.5 102 ALA B CA 1
ATOM 3403 C C . ALA B 1 102 ? -6.539 26.031 5.195 1 95.5 102 ALA B C 1
ATOM 3405 O O . ALA B 1 102 ? -5.738 26.141 6.125 1 95.5 102 ALA B O 1
ATOM 3406 N N . LEU B 1 103 ? -6.199 26.328 3.924 1 93.25 103 LEU B N 1
ATOM 3407 C CA . LEU B 1 103 ? -4.863 26.766 3.551 1 93.25 103 LEU B CA 1
ATOM 3408 C C . LEU B 1 103 ? -4.559 28.141 4.145 1 93.25 103 LEU B C 1
ATOM 3410 O O . LEU B 1 103 ? -3.488 28.344 4.719 1 93.25 103 LEU B O 1
ATOM 3414 N N . ALA B 1 104 ? -5.492 29.047 4.023 1 93.44 104 ALA B N 1
ATOM 3415 C CA . ALA B 1 104 ? -5.309 30.406 4.52 1 93.44 104 ALA B CA 1
ATOM 3416 C C . ALA B 1 104 ? -5.066 30.406 6.027 1 93.44 104 ALA B C 1
ATOM 3418 O O . ALA B 1 104 ? -4.168 31.109 6.516 1 93.44 104 ALA B O 1
ATOM 3419 N N . VAL B 1 105 ? -5.816 29.656 6.707 1 95.44 105 VAL B N 1
ATOM 3420 C CA . VAL B 1 105 ? -5.738 29.594 8.164 1 95.44 105 VAL B CA 1
ATOM 3421 C C . VAL B 1 105 ? -4.414 28.969 8.586 1 95.44 105 VAL B C 1
ATOM 3423 O O . VAL B 1 105 ? -3.729 29.484 9.469 1 95.44 105 VAL B O 1
ATOM 3426 N N . ALA B 1 106 ? -4.043 27.922 7.934 1 93.19 106 ALA B N 1
ATOM 3427 C CA . ALA B 1 106 ? -2.883 27.141 8.359 1 93.19 106 ALA B CA 1
ATOM 3428 C C . ALA B 1 106 ? -1.583 27.844 7.98 1 93.19 106 ALA B C 1
ATOM 3430 O O . ALA B 1 106 ? -0.523 27.547 8.531 1 93.19 106 ALA B O 1
ATOM 3431 N N . GLN B 1 107 ? -1.614 28.828 7.062 1 94.06 107 GLN B N 1
ATOM 3432 C CA . GLN B 1 107 ? -0.396 29.422 6.527 1 94.06 107 GLN B CA 1
ATOM 3433 C C . GLN B 1 107 ? 0.021 30.641 7.344 1 94.06 107 GLN B C 1
ATOM 3435 O O . GLN B 1 107 ? 1.074 31.234 7.094 1 94.06 107 GLN B O 1
ATOM 3440 N N . ASP B 1 108 ? -0.736 31.047 8.328 1 95.12 108 ASP B N 1
ATOM 3441 C CA . ASP B 1 108 ? -0.435 32.156 9.234 1 95.12 108 ASP B CA 1
ATOM 3442 C C . ASP B 1 108 ? -0.727 31.766 10.68 1 95.12 108 ASP B C 1
ATOM 3444 O O . ASP B 1 108 ? -1.887 31.609 11.062 1 95.12 108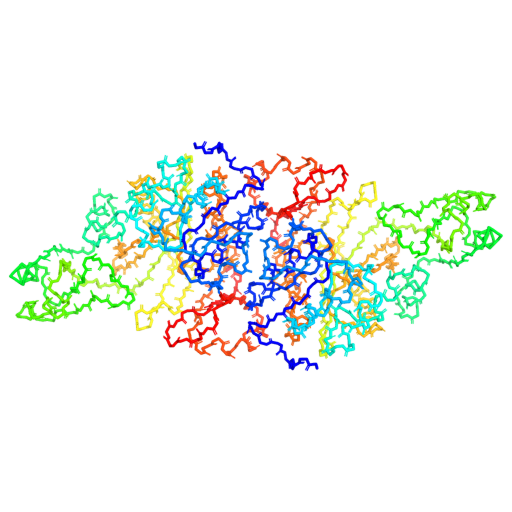 ASP B O 1
ATOM 3448 N N . ARG B 1 109 ? 0.316 31.812 11.492 1 96.5 109 ARG B N 1
ATOM 3449 C CA . ARG B 1 109 ? 0.198 31.297 12.852 1 96.5 109 ARG B CA 1
ATOM 3450 C C . ARG B 1 109 ? -0.792 32.125 13.672 1 96.5 109 ARG B C 1
ATOM 3452 O O . ARG B 1 109 ? -1.483 31.578 14.539 1 96.5 109 ARG B O 1
ATOM 3459 N N . PHE B 1 110 ? -0.779 33.438 13.406 1 97.19 110 PHE B N 1
ATOM 3460 C CA . PHE B 1 110 ? -1.719 34.281 14.133 1 97.19 110 PHE B CA 1
ATOM 3461 C C . PHE B 1 110 ? -3.152 34 13.711 1 97.19 110 PHE B C 1
ATOM 3463 O O . PHE B 1 110 ? -4.043 33.875 14.555 1 97.19 110 PHE B O 1
ATOM 3470 N N . GLU B 1 111 ? -3.422 33.844 12.414 1 97.06 111 GLU B N 1
ATOM 3471 C CA . GLU B 1 111 ? -4.742 33.5 11.898 1 97.06 111 GLU B CA 1
ATOM 3472 C C . GLU B 1 111 ? -5.184 32.125 12.383 1 97.06 111 GLU B C 1
ATOM 3474 O O . GLU B 1 111 ? -6.355 31.906 12.695 1 97.06 111 GLU B O 1
ATOM 3479 N N . GLU B 1 112 ? -4.258 31.203 12.406 1 97.75 112 GLU B N 1
ATOM 3480 C CA . GLU B 1 112 ? -4.543 29.844 12.844 1 97.75 112 GLU B CA 1
ATOM 3481 C C . GLU B 1 112 ? -5.035 29.812 14.289 1 97.75 112 GLU B C 1
ATOM 3483 O O . GLU B 1 112 ? -6.086 29.25 14.586 1 97.75 112 GLU B O 1
ATOM 3488 N N . LYS B 1 113 ? -4.293 30.469 15.172 1 98.25 113 LYS B N 1
ATOM 3489 C CA . LYS B 1 113 ? -4.66 30.438 16.594 1 98.25 113 LYS B CA 1
ATOM 3490 C C . LYS B 1 113 ? -5.918 31.25 16.844 1 98.25 113 LYS B C 1
ATOM 3492 O O . LYS B 1 113 ? -6.715 30.922 17.734 1 98.25 113 LYS B O 1
ATOM 3497 N N . THR B 1 114 ? -6.066 32.375 16.125 1 98.38 114 THR B N 1
ATOM 3498 C CA . THR B 1 114 ? -7.301 33.156 16.203 1 98.38 114 THR B CA 1
ATOM 3499 C C . THR B 1 114 ? -8.5 32.312 15.797 1 98.38 114 THR B C 1
ATOM 3501 O O . THR B 1 114 ? -9.508 32.25 16.5 1 98.38 114 THR B O 1
ATOM 3504 N N . PHE B 1 115 ? -8.414 31.656 14.68 1 98.38 115 PHE B N 1
ATOM 3505 C CA . PHE B 1 115 ? -9.461 30.766 14.188 1 98.38 115 PHE B CA 1
ATOM 3506 C C . PHE B 1 115 ? -9.773 29.672 15.211 1 98.38 115 PHE B C 1
ATOM 3508 O O . PHE B 1 115 ? -10.945 29.406 15.492 1 98.38 115 PHE B O 1
ATOM 3515 N N . LEU B 1 116 ? -8.703 29 15.703 1 98.81 116 LEU B N 1
ATOM 3516 C CA . LEU B 1 116 ? -8.859 27.906 16.656 1 98.81 116 LEU B CA 1
ATOM 3517 C C . LEU B 1 116 ? -9.625 28.375 17.891 1 98.81 116 LEU B C 1
ATOM 3519 O O . LEU B 1 116 ? -10.609 27.75 18.297 1 98.81 116 LEU B O 1
ATOM 3523 N N . ASN B 1 117 ? -9.211 29.516 18.438 1 98.56 117 ASN B N 1
ATOM 3524 C CA . ASN B 1 117 ? -9.891 30.031 19.609 1 98.56 117 ASN B CA 1
ATOM 3525 C C . ASN B 1 117 ? -11.344 30.391 19.312 1 98.56 117 ASN B C 1
ATOM 3527 O O . ASN B 1 117 ? -12.227 30.141 20.125 1 98.56 117 ASN B O 1
ATOM 3531 N N . ALA B 1 118 ? -11.562 30.922 18.156 1 98.38 118 ALA B N 1
ATOM 3532 C CA . ALA B 1 118 ? -12.914 31.297 17.766 1 98.38 118 ALA B CA 1
ATOM 3533 C C . ALA B 1 118 ? -13.805 30.047 17.641 1 98.38 118 ALA B C 1
ATOM 3535 O O . ALA B 1 118 ? -15.031 30.156 17.719 1 98.38 118 ALA B O 1
ATOM 3536 N N . ASN B 1 119 ? -13.25 28.922 17.422 1 98.12 119 ASN B N 1
ATOM 3537 C CA . ASN B 1 119 ? -13.984 27.672 17.25 1 98.12 119 ASN B CA 1
ATOM 3538 C C . ASN B 1 119 ? -13.852 26.781 18.484 1 98.12 119 ASN B C 1
ATOM 3540 O O . ASN B 1 119 ? -13.961 25.562 18.375 1 98.12 119 ASN B O 1
ATOM 3544 N N . GLN B 1 120 ? -13.523 27.312 19.562 1 97.38 120 GLN B N 1
ATOM 3545 C CA . GLN B 1 120 ? -13.492 26.672 20.859 1 97.38 120 GLN B CA 1
ATOM 3546 C C . GLN B 1 120 ? -12.469 25.531 20.891 1 97.38 120 GLN B C 1
ATOM 3548 O O . GLN B 1 120 ? -12.734 24.469 21.438 1 97.38 120 GLN B O 1
ATOM 3553 N N . ALA B 1 121 ? -11.477 25.688 20.25 1 98.5 121 ALA B N 1
ATOM 3554 C CA . ALA B 1 121 ? -10.25 24.891 20.328 1 98.5 121 ALA B CA 1
ATOM 3555 C C . ALA B 1 121 ? -9.109 25.688 20.953 1 98.5 121 ALA B C 1
ATOM 3557 O O . ALA B 1 121 ? -8.305 26.281 20.234 1 98.5 121 ALA B O 1
ATOM 3558 N N . PRO B 1 122 ? -9.055 25.672 22.234 1 98.06 122 PRO B N 1
ATOM 3559 C CA . PRO B 1 122 ? -8.195 26.609 22.953 1 98.06 122 PRO B CA 1
ATOM 3560 C C . PRO B 1 122 ? -6.711 26.422 22.641 1 98.06 122 PRO B C 1
ATOM 3562 O O . PRO B 1 122 ? -6.262 25.281 22.453 1 98.06 122 PRO B O 1
ATOM 3565 N N . THR B 1 123 ? -5.965 27.484 22.641 1 98.44 123 THR B N 1
ATOM 3566 C CA . THR B 1 123 ? -4.52 27.516 22.469 1 98.44 123 THR B CA 1
ATOM 3567 C C . THR B 1 123 ? -3.844 28.25 23.609 1 98.44 123 THR B C 1
ATOM 3569 O O . THR B 1 123 ? -4.508 28.672 24.562 1 98.44 123 THR B O 1
ATOM 3572 N N . VAL B 1 124 ? -2.543 28.344 23.578 1 98.06 124 VAL B N 1
ATOM 3573 C CA . VAL B 1 124 ? -1.837 29.203 24.516 1 98.06 124 VAL B CA 1
ATOM 3574 C C . VAL B 1 124 ? -2.186 30.656 24.234 1 98.06 124 VAL B C 1
ATOM 3576 O O . VAL B 1 124 ? -2.695 30.984 23.156 1 98.06 124 VAL B O 1
ATOM 3579 N N . ALA B 1 125 ? -1.905 31.469 25.219 1 98.06 125 ALA B N 1
ATOM 3580 C CA . ALA B 1 125 ? -2.041 32.906 24.984 1 98.06 125 ALA B CA 1
ATOM 3581 C C . ALA B 1 125 ? -1.049 33.375 23.922 1 98.06 125 ALA B C 1
ATOM 3583 O O . ALA B 1 125 ? 0.089 32.906 23.875 1 98.06 125 ALA B O 1
ATOM 3584 N N . PHE B 1 126 ? -1.482 34.281 23.078 1 98.38 126 PHE B N 1
ATOM 3585 C CA . PHE B 1 126 ? -0.608 34.75 22.016 1 98.38 126 PHE B CA 1
ATOM 3586 C C . PHE B 1 126 ? -0.938 36.219 21.656 1 98.38 126 PHE B C 1
ATOM 3588 O O . PHE B 1 126 ? -1.993 36.719 22.031 1 98.38 126 PHE B O 1
ATOM 3595 N N . ALA B 1 127 ? 0.016 36.844 20.984 1 98.19 127 ALA B N 1
ATOM 3596 C CA . ALA B 1 127 ? -0.159 38.219 20.484 1 98.19 127 ALA B CA 1
ATOM 3597 C C . ALA B 1 127 ? 0.667 38.438 19.234 1 98.19 127 ALA B C 1
ATOM 3599 O O . ALA B 1 127 ? 1.772 37.906 19.094 1 98.19 127 ALA B O 1
ATOM 3600 N N . PRO B 1 128 ? 0.124 39.219 18.281 1 97.94 128 PRO B N 1
ATOM 3601 C CA . PRO B 1 128 ? 0.888 39.562 17.078 1 97.94 128 PRO B CA 1
ATOM 3602 C C . PRO B 1 128 ? 1.854 40.719 17.297 1 97.94 128 PRO B C 1
ATOM 3604 O O . PRO B 1 128 ? 1.691 41.5 18.234 1 97.94 128 PRO B O 1
ATOM 3607 N N . ALA B 1 129 ? 2.887 40.812 16.5 1 98.25 129 ALA B N 1
ATOM 3608 C CA . ALA B 1 129 ? 3.789 41.969 16.453 1 98.25 129 ALA B CA 1
ATOM 3609 C C . ALA B 1 129 ? 4.375 42.156 15.062 1 98.25 129 ALA B C 1
ATOM 3611 O O . ALA B 1 129 ? 4.863 41.188 14.453 1 98.25 129 ALA B O 1
ATOM 3612 N N . ASP B 1 130 ? 4.34 43.375 14.594 1 97.75 130 ASP B N 1
ATOM 3613 C CA . ASP B 1 130 ? 4.879 43.688 13.273 1 97.75 130 ASP B CA 1
ATOM 3614 C C . ASP B 1 130 ? 6.152 44.5 13.391 1 97.75 130 ASP B C 1
ATOM 3616 O O . ASP B 1 130 ? 6.875 44.688 12.406 1 97.75 130 ASP B O 1
ATOM 3620 N N . THR B 1 131 ? 6.344 45.031 14.602 1 97.5 131 THR B N 1
ATOM 3621 C CA . THR B 1 131 ? 7.531 45.844 14.859 1 97.5 131 THR B CA 1
ATOM 3622 C C . THR B 1 131 ? 8.219 45.406 16.156 1 97.5 131 THR B C 1
ATOM 3624 O O . THR B 1 131 ? 7.637 44.656 16.938 1 97.5 131 THR B O 1
ATOM 3627 N N . ALA B 1 132 ? 9.406 45.906 16.25 1 97.38 132 ALA B N 1
ATOM 3628 C CA . ALA B 1 132 ? 10.148 45.625 17.469 1 97.38 132 ALA B CA 1
ATOM 3629 C C . ALA B 1 132 ? 9.406 46.125 18.703 1 97.38 132 ALA B C 1
ATOM 3631 O O . ALA B 1 132 ? 9.352 45.438 19.734 1 97.38 132 ALA B O 1
ATOM 3632 N N . ALA B 1 133 ? 8.859 47.312 18.578 1 97.5 133 ALA B N 1
ATOM 3633 C CA . ALA B 1 133 ? 8.125 47.875 19.688 1 97.5 133 ALA B CA 1
ATOM 3634 C C . ALA B 1 133 ? 6.891 47.062 20.047 1 97.5 133 ALA B C 1
ATOM 3636 O O . ALA B 1 133 ? 6.578 46.875 21.219 1 97.5 133 ALA B O 1
ATOM 3637 N N . GLU B 1 134 ? 6.234 46.594 19.062 1 97.88 134 GLU B N 1
ATOM 3638 C CA . GLU B 1 134 ? 5.066 45.75 19.266 1 97.88 134 GLU B CA 1
ATOM 3639 C C . GLU B 1 134 ? 5.461 44.406 19.891 1 97.88 134 GLU B C 1
ATOM 3641 O O . GLU B 1 134 ? 4.715 43.844 20.688 1 97.88 134 GLU B O 1
ATOM 3646 N N . ALA B 1 135 ? 6.578 43.906 19.438 1 98.12 135 ALA B N 1
ATOM 3647 C CA . ALA B 1 135 ? 7.082 42.656 20 1 98.12 135 ALA B CA 1
ATOM 3648 C C . ALA B 1 135 ? 7.359 42.812 21.5 1 98.12 135 ALA B C 1
ATOM 3650 O O . ALA B 1 135 ? 7.039 41.938 22.297 1 98.12 135 ALA B O 1
ATOM 3651 N N . GLU B 1 136 ? 7.969 43.906 21.812 1 97.56 136 GLU B N 1
ATOM 3652 C CA . GLU B 1 136 ? 8.234 44.188 23.203 1 97.56 136 GLU B CA 1
ATOM 3653 C C . GLU B 1 136 ? 6.941 44.281 24.016 1 97.56 136 GLU B C 1
ATOM 3655 O O . GLU B 1 136 ? 6.844 43.719 25.109 1 97.56 136 GLU B O 1
ATOM 3660 N N . ALA B 1 137 ? 6.004 45 23.469 1 97.75 137 ALA B N 1
ATOM 3661 C CA . ALA B 1 137 ? 4.711 45.125 24.125 1 97.75 137 ALA B CA 1
ATOM 3662 C C . ALA B 1 137 ? 4.027 43.781 24.281 1 97.75 137 ALA B C 1
ATOM 3664 O O . ALA B 1 137 ? 3.4 43.5 25.312 1 97.75 137 ALA B O 1
ATOM 3665 N N . ALA B 1 138 ? 4.105 43 23.266 1 97.94 138 ALA B N 1
ATOM 3666 C CA . ALA B 1 138 ? 3.5 41.656 23.281 1 97.94 138 ALA B CA 1
ATOM 3667 C C . ALA B 1 138 ? 4.121 40.781 24.359 1 97.94 138 ALA B C 1
ATOM 3669 O O . ALA B 1 138 ? 3.406 40.094 25.109 1 97.94 138 ALA B O 1
ATOM 3670 N N . VAL B 1 139 ? 5.391 40.75 24.438 1 98.06 139 VAL B N 1
ATOM 3671 C CA . VAL B 1 139 ? 6.078 39.969 25.453 1 98.06 139 VAL B CA 1
ATOM 3672 C C . VAL B 1 139 ? 5.734 40.469 26.844 1 98.06 139 VAL B C 1
ATOM 3674 O O . VAL B 1 139 ? 5.598 39.688 27.781 1 98.06 139 VAL B O 1
ATOM 3677 N N . ALA B 1 140 ? 5.652 41.781 26.922 1 96.44 140 ALA B N 1
ATOM 3678 C CA . ALA B 1 140 ? 5.273 42.375 28.203 1 96.44 140 ALA B CA 1
ATOM 3679 C C . ALA B 1 140 ? 3.891 41.875 28.641 1 96.44 140 ALA B C 1
ATOM 3681 O O . ALA B 1 140 ? 3.639 41.688 29.828 1 96.44 140 ALA B O 1
ATOM 3682 N N . ARG B 1 141 ? 3.039 41.781 27.766 1 96.06 141 ARG B N 1
ATOM 3683 C CA . ARG B 1 141 ? 1.67 41.344 28.031 1 96.06 141 ARG B CA 1
ATOM 3684 C C . ARG B 1 141 ? 1.61 39.844 28.328 1 96.06 141 ARG B C 1
ATOM 3686 O O . ARG B 1 141 ? 0.925 39.438 29.266 1 96.06 141 ARG B O 1
ATOM 3693 N N . ILE B 1 142 ? 2.25 39.031 27.531 1 97.19 142 ILE B N 1
ATOM 3694 C CA . ILE B 1 142 ? 2.201 37.594 27.609 1 97.19 142 ILE B CA 1
ATOM 3695 C C . ILE B 1 142 ? 3.049 37.094 28.797 1 97.19 142 ILE B C 1
ATOM 3697 O O . ILE B 1 142 ? 2.693 36.125 29.469 1 97.19 142 ILE B O 1
ATOM 3701 N N . GLY B 1 143 ? 4.113 37.812 28.984 1 96.12 143 GLY B N 1
ATOM 3702 C CA . GLY B 1 143 ? 5.094 37.406 29.984 1 96.12 143 GLY B CA 1
ATOM 3703 C C . GLY B 1 143 ? 6.277 36.656 29.375 1 96.12 143 GLY B C 1
ATOM 3704 O O . GLY B 1 143 ? 6.156 36.031 28.328 1 96.12 143 GLY B O 1
ATOM 3705 N N . ALA B 1 144 ? 7.445 36.719 30.078 1 96.38 144 ALA B N 1
ATOM 3706 C CA . ALA B 1 144 ? 8.641 35.969 29.719 1 96.38 144 ALA B CA 1
ATOM 3707 C C . ALA B 1 144 ? 8.859 34.812 30.672 1 96.38 144 ALA B C 1
ATOM 3709 O O . ALA B 1 144 ? 8.555 34.906 31.859 1 96.38 144 ALA B O 1
ATOM 3710 N N . PRO B 1 145 ? 9.305 33.719 30.312 1 96.88 145 PRO B N 1
ATOM 3711 C CA . PRO B 1 145 ? 9.75 33.469 28.938 1 96.88 145 PRO B CA 1
ATOM 3712 C C . PRO B 1 145 ? 8.586 33.312 27.953 1 96.88 145 PRO B C 1
ATOM 3714 O O . PRO B 1 145 ? 7.484 32.938 28.359 1 96.88 145 PRO B O 1
ATOM 3717 N N . ALA B 1 146 ? 8.766 33.75 26.719 1 97.75 146 ALA B N 1
ATOM 3718 C CA . ALA B 1 146 ? 7.793 33.625 25.641 1 97.75 146 ALA B CA 1
ATOM 3719 C C . ALA B 1 146 ? 8.453 33.094 24.359 1 97.75 146 ALA B C 1
ATOM 3721 O O . ALA B 1 146 ? 9.672 33.188 24.203 1 97.75 146 ALA B O 1
ATOM 3722 N N . LEU B 1 147 ? 7.672 32.438 23.609 1 96.31 147 LEU B N 1
ATOM 3723 C CA . LEU B 1 147 ? 8.164 31.953 22.328 1 96.31 147 LEU B CA 1
ATOM 3724 C C . LEU B 1 147 ? 7.754 32.875 21.188 1 96.31 147 LEU B C 1
ATOM 3726 O O . LEU B 1 147 ? 6.566 33.156 21 1 96.31 147 LEU B O 1
ATOM 3730 N N . MET B 1 148 ? 8.727 33.438 20.484 1 97.38 148 MET B N 1
ATOM 3731 C CA . MET B 1 148 ? 8.484 34.281 19.328 1 97.38 148 MET B CA 1
ATOM 3732 C C . MET B 1 148 ? 8.711 33.5 18.031 1 97.38 148 MET B C 1
ATOM 3734 O O . MET B 1 148 ? 9.758 32.875 17.844 1 97.38 148 MET B O 1
ATOM 3738 N N . LYS B 1 149 ? 7.656 33.469 17.156 1 96.31 149 LYS B N 1
ATOM 3739 C CA . LYS B 1 149 ? 7.699 32.75 15.883 1 96.31 149 LYS B CA 1
ATOM 3740 C C . LYS B 1 149 ? 7.312 33.656 14.727 1 96.31 149 LYS B C 1
ATOM 3742 O O . LYS B 1 149 ? 6.422 34.5 14.859 1 96.31 149 LYS B O 1
ATOM 3747 N N . THR B 1 150 ? 8.062 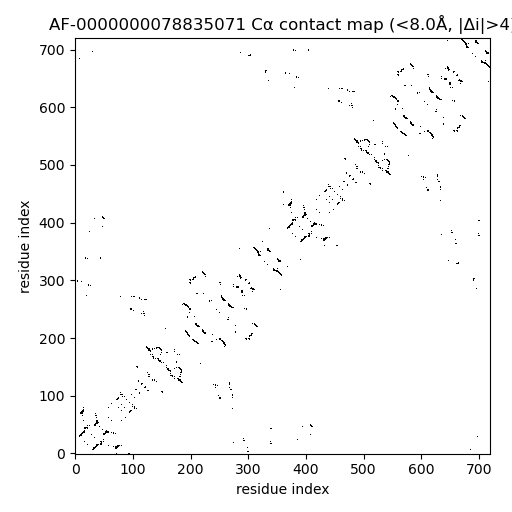33.5 13.641 1 95.94 150 THR B N 1
ATOM 3748 C CA . THR B 1 150 ? 7.535 34.156 12.445 1 95.94 150 THR B CA 1
ATOM 3749 C C . THR B 1 150 ? 6.109 33.688 12.164 1 95.94 150 THR B C 1
ATOM 3751 O O . THR B 1 150 ? 5.781 32.531 12.375 1 95.94 150 THR B O 1
ATOM 3754 N N . ARG B 1 151 ? 5.293 34.562 11.703 1 95.12 151 ARG B N 1
ATOM 3755 C CA . ARG B 1 151 ? 3.891 34.219 11.477 1 95.12 151 ARG B CA 1
ATOM 3756 C C . ARG B 1 151 ? 3.748 33.219 10.32 1 95.12 151 ARG B C 1
ATOM 3758 O O . ARG B 1 151 ? 2.854 32.375 10.328 1 95.12 151 ARG B O 1
ATOM 3765 N N . ARG B 1 152 ? 4.648 33.344 9.312 1 91.12 152 ARG B N 1
ATOM 3766 C CA . ARG B 1 152 ? 4.566 32.5 8.125 1 91.12 152 ARG B CA 1
ATOM 3767 C C . ARG B 1 152 ? 5.898 31.812 7.852 1 91.12 152 ARG B C 1
ATOM 3769 O O . ARG B 1 152 ? 6.945 32.25 8.32 1 91.12 152 ARG B O 1
ATOM 3776 N N . GLU B 1 153 ? 5.852 30.625 7.059 1 78.62 153 GLU B N 1
ATOM 3777 C CA . GLU B 1 153 ? 6.973 29.906 6.469 1 78.62 153 GLU B CA 1
ATOM 3778 C C . GLU B 1 153 ? 7.848 29.266 7.543 1 78.62 153 GLU B C 1
ATOM 3780 O O . GLU B 1 153 ? 8.906 28.719 7.246 1 78.62 153 GLU B O 1
ATOM 3785 N N . GLY B 1 154 ? 7.535 29.328 8.773 1 70.25 154 GLY B N 1
ATOM 3786 C CA . GLY B 1 154 ? 8.312 28.656 9.797 1 70.25 154 GLY B CA 1
ATOM 3787 C C . GLY B 1 154 ? 7.996 27.172 9.914 1 70.25 154 GLY B C 1
ATOM 3788 O O . GLY B 1 154 ? 6.84 26.766 9.773 1 70.25 154 GLY B O 1
ATOM 3789 N N . TYR B 1 155 ? 9.062 26.312 9.812 1 65.06 155 TYR B N 1
ATOM 3790 C CA . TYR B 1 155 ? 8.883 24.875 10.023 1 65.06 155 TYR B CA 1
ATOM 3791 C C . TYR B 1 155 ? 10.055 24.281 10.789 1 65.06 155 TYR B C 1
ATOM 3793 O O . TYR B 1 155 ? 11.148 24.859 10.805 1 65.06 155 TYR B O 1
ATOM 3801 N N . ASP B 1 156 ? 9.805 23.172 11.469 1 59.44 156 ASP B N 1
ATOM 3802 C CA . ASP B 1 156 ? 10.789 22.359 12.156 1 59.44 156 ASP B CA 1
ATOM 3803 C C . ASP B 1 156 ? 11.75 23.219 12.977 1 59.44 156 ASP B C 1
ATOM 3805 O O . ASP B 1 156 ? 12.969 23.062 12.867 1 59.44 156 ASP B O 1
ATOM 3809 N N . GLY B 1 157 ? 11.148 24.188 13.695 1 65.81 157 GLY B N 1
ATOM 3810 C CA . GLY B 1 157 ? 11.953 24.984 14.609 1 65.81 157 GLY B CA 1
ATOM 3811 C C . GLY B 1 157 ? 12.531 26.234 13.961 1 65.81 157 GLY B C 1
ATOM 3812 O O . GLY B 1 157 ? 12.992 27.141 14.656 1 65.81 157 GLY B O 1
ATOM 3813 N N . LYS B 1 158 ? 12.523 26.172 12.648 1 76.5 158 LYS B N 1
ATOM 3814 C CA . LYS B 1 158 ? 13 27.375 11.953 1 76.5 158 LYS B CA 1
ATOM 3815 C C . LYS B 1 158 ? 11.992 28.516 12.07 1 76.5 158 LYS B C 1
ATOM 3817 O O . LYS B 1 158 ? 10.781 28.281 12.031 1 76.5 158 LYS B O 1
ATOM 3822 N N . GLY B 1 159 ? 12.492 29.688 12.375 1 86.69 159 GLY B N 1
ATOM 3823 C CA . GLY B 1 159 ? 11.641 30.859 12.469 1 86.69 159 GLY B CA 1
ATOM 3824 C C . GLY B 1 159 ? 11.055 31.062 13.859 1 86.69 159 GLY B C 1
ATOM 3825 O O . GLY B 1 159 ? 9.969 31.641 14 1 86.69 159 GLY B O 1
ATOM 3826 N N . GLN B 1 160 ? 11.664 30.422 14.844 1 92.12 160 GLN B N 1
ATOM 3827 C CA . GLN B 1 160 ? 11.164 30.625 16.203 1 92.12 160 GLN B CA 1
ATOM 3828 C C . GLN B 1 160 ? 12.312 30.781 17.188 1 92.12 160 GLN B C 1
ATOM 3830 O O . GLN B 1 160 ? 13.391 30.203 17 1 92.12 160 GLN B O 1
ATOM 3835 N N . ARG B 1 161 ? 12.141 31.562 18.219 1 94.31 161 ARG B N 1
ATOM 3836 C CA . ARG B 1 161 ? 13.133 31.828 19.25 1 94.31 161 ARG B CA 1
ATOM 3837 C C . ARG B 1 161 ? 12.461 32.156 20.578 1 94.31 161 ARG B C 1
ATOM 3839 O O . ARG B 1 161 ? 11.445 32.844 20.625 1 94.31 161 ARG B O 1
ATOM 3846 N N . TRP B 1 162 ? 13.086 31.672 21.594 1 95.81 162 TRP B N 1
ATOM 3847 C CA . TRP B 1 162 ? 12.609 32 22.938 1 95.81 162 TRP B CA 1
ATOM 3848 C C . TRP B 1 162 ? 13.07 33.406 23.344 1 95.81 162 TRP B C 1
ATOM 3850 O O . TRP B 1 162 ? 14.211 33.781 23.078 1 95.81 162 TRP B O 1
ATOM 3860 N N . VAL B 1 163 ? 12.188 34.094 23.891 1 97.62 163 VAL B N 1
ATOM 3861 C CA . VAL B 1 163 ? 12.484 35.375 24.562 1 97.62 163 VAL B CA 1
ATOM 3862 C C . VAL B 1 163 ? 12.523 35.156 26.062 1 97.62 163 VAL B C 1
ATOM 3864 O O . VAL B 1 163 ? 11.492 35.219 26.734 1 97.62 163 VAL B O 1
ATOM 3867 N N . GLU B 1 164 ? 13.633 35.062 26.594 1 96.56 164 GLU B N 1
ATOM 3868 C CA . GLU B 1 164 ? 13.789 34.719 28 1 96.56 164 GLU B CA 1
ATOM 3869 C C . GLU B 1 164 ? 13.492 35.938 28.891 1 96.56 164 GLU B C 1
ATOM 3871 O O . GLU B 1 164 ? 12.945 35.781 29.984 1 96.56 164 GLU B O 1
ATOM 3876 N N . HIS B 1 165 ? 13.984 37.062 28.391 1 95.06 165 HIS B N 1
ATOM 3877 C CA . HIS B 1 165 ? 13.758 38.312 29.109 1 95.06 165 HIS B CA 1
ATOM 3878 C C . HIS B 1 165 ? 13.047 39.344 28.219 1 95.06 165 HIS B C 1
ATOM 3880 O O . HIS B 1 165 ? 13.375 39.469 27.031 1 95.06 165 HIS B O 1
ATOM 3886 N N . ALA B 1 166 ? 12.094 39.969 28.844 1 94 166 ALA B N 1
ATOM 3887 C CA . ALA B 1 166 ? 11.266 40.906 28.094 1 94 166 ALA B CA 1
ATOM 3888 C C . ALA B 1 166 ? 12.133 41.938 27.359 1 94 166 ALA B C 1
ATOM 3890 O O . ALA B 1 166 ? 11.797 42.375 26.266 1 94 166 ALA B O 1
ATOM 3891 N N . ALA B 1 167 ? 13.188 42.281 27.969 1 94.44 167 ALA B N 1
ATOM 3892 C CA . ALA B 1 167 ? 14.07 43.312 27.422 1 94.44 167 ALA B CA 1
ATOM 3893 C C . ALA B 1 167 ? 14.711 42.875 26.109 1 94.44 167 ALA B C 1
ATOM 3895 O O . ALA B 1 167 ? 15.195 43.688 25.328 1 94.44 167 ALA B O 1
ATOM 3896 N N . ASP B 1 168 ? 14.672 41.594 25.875 1 97.06 168 ASP B N 1
ATOM 3897 C CA . ASP B 1 168 ? 15.344 41.062 24.703 1 97.06 168 ASP B CA 1
ATOM 3898 C C . ASP B 1 168 ? 14.383 40.969 23.516 1 97.06 168 ASP B C 1
ATOM 3900 O O . ASP B 1 168 ? 14.789 40.594 22.422 1 97.06 168 ASP B O 1
ATOM 3904 N N . ALA B 1 169 ? 13.148 41.281 23.672 1 97.69 169 ALA B N 1
ATOM 3905 C CA . ALA B 1 169 ? 12.094 41.031 22.688 1 97.69 169 ALA B CA 1
ATOM 3906 C C . ALA B 1 169 ? 12.422 41.75 21.359 1 97.69 169 ALA B C 1
ATOM 3908 O O . ALA B 1 169 ? 12.258 41.156 20.297 1 97.69 169 ALA B O 1
ATOM 3909 N N . GLY B 1 170 ? 12.82 42.969 21.484 1 97.31 170 GLY B N 1
ATOM 3910 C CA . GLY B 1 170 ? 13.172 43.719 20.281 1 97.31 170 GLY B CA 1
ATOM 3911 C C . GLY B 1 170 ? 14.32 43.094 19.5 1 97.31 170 GLY B C 1
ATOM 3912 O O . GLY B 1 170 ? 14.281 43 18.281 1 97.31 170 GLY B O 1
ATOM 3913 N N . ARG B 1 171 ? 15.32 42.688 20.188 1 97.38 171 ARG B N 1
ATOM 3914 C CA . ARG B 1 171 ? 16.484 42.062 19.578 1 97.38 171 ARG B CA 1
ATOM 3915 C C . ARG B 1 171 ? 16.094 40.75 18.906 1 97.38 171 ARG B C 1
ATOM 3917 O O . ARG B 1 171 ? 16.516 40.469 17.781 1 97.38 171 ARG B O 1
ATOM 3924 N N . VAL B 1 172 ? 15.305 39.969 19.594 1 97.5 172 VAL B N 1
ATOM 3925 C CA . VAL B 1 172 ? 14.867 38.656 19.062 1 97.5 172 VAL B CA 1
ATOM 3926 C C . VAL B 1 172 ? 14.023 38.875 17.812 1 97.5 172 VAL B C 1
ATOM 3928 O O . VAL B 1 172 ? 14.164 38.156 16.828 1 97.5 172 VAL B O 1
ATOM 3931 N N . PHE B 1 173 ? 13.203 39.875 17.828 1 97.69 173 PHE B N 1
ATOM 3932 C CA . PHE B 1 173 ? 12.398 40.25 16.672 1 97.69 173 PHE B CA 1
ATOM 3933 C C . PHE B 1 173 ? 13.289 40.531 15.461 1 97.69 173 PHE B C 1
ATOM 3935 O O . PHE B 1 173 ? 13.039 40 14.367 1 97.69 173 PHE B O 1
ATOM 3942 N N . ALA B 1 174 ? 14.32 41.281 15.695 1 96.81 174 ALA B N 1
ATOM 3943 C CA . ALA B 1 174 ? 15.258 41.625 14.633 1 96.81 174 ALA B CA 1
ATOM 3944 C C . ALA B 1 174 ? 16 40.375 14.133 1 96.81 174 ALA B C 1
ATOM 3946 O O . ALA B 1 174 ? 16.25 40.25 12.93 1 96.81 174 ALA B O 1
ATOM 3947 N N . GLU B 1 175 ? 16.266 39.531 15.039 1 96.12 175 GLU B N 1
ATOM 3948 C CA . GLU B 1 175 ? 17 38.312 14.695 1 96.12 175 GLU B CA 1
ATOM 3949 C C . GLU B 1 175 ? 16.141 37.406 13.828 1 96.12 175 GLU B C 1
ATOM 3951 O O . GLU B 1 175 ? 16.672 36.594 13.039 1 96.12 175 GLU B O 1
ATOM 3956 N N . LEU B 1 176 ? 14.836 37.531 13.945 1 95.94 176 LEU B N 1
ATOM 3957 C CA . LEU B 1 176 ? 13.922 36.719 13.156 1 95.94 176 LEU B CA 1
ATOM 3958 C C . LEU B 1 176 ? 13.641 37.375 11.805 1 95.94 176 LEU B C 1
ATOM 3960 O O . LEU B 1 176 ? 12.773 36.906 11.062 1 95.94 176 LEU B O 1
ATOM 3964 N N . GLY B 1 177 ? 14.398 38.469 11.508 1 94.25 177 GLY B N 1
ATOM 3965 C CA . GLY B 1 177 ? 14.344 39.062 10.188 1 94.25 177 GLY B CA 1
ATOM 3966 C C . GLY B 1 177 ? 13.461 40.312 10.141 1 94.25 177 GLY B C 1
ATOM 3967 O O . GLY B 1 177 ? 13.305 40.938 9.086 1 94.25 177 GLY B O 1
ATOM 3968 N N . GLY B 1 178 ? 12.844 40.625 11.273 1 94.44 178 GLY B N 1
ATOM 3969 C CA . GLY B 1 178 ? 12.008 41.812 11.305 1 94.44 178 GLY B CA 1
ATOM 3970 C C . GLY B 1 178 ? 10.719 41.656 10.523 1 94.44 178 GLY B C 1
ATOM 3971 O O . GLY B 1 178 ? 10.227 42.625 9.922 1 94.44 178 GLY B O 1
ATOM 3972 N N . VAL B 1 179 ? 10.266 40.438 10.391 1 95.12 179 VAL B N 1
ATOM 3973 C CA . VAL B 1 179 ? 9 40.125 9.734 1 95.12 179 VAL B CA 1
ATOM 3974 C C . VAL B 1 179 ? 7.91 39.938 10.789 1 95.12 179 VAL B C 1
ATOM 3976 O O . VAL B 1 179 ? 8.203 39.812 11.977 1 95.12 179 VAL B O 1
ATOM 3979 N N . PRO B 1 180 ? 6.648 40.031 10.375 1 96.81 180 PRO B N 1
ATOM 3980 C CA . PRO B 1 180 ? 5.57 39.812 11.344 1 96.81 180 PRO B CA 1
ATOM 3981 C C . PRO B 1 180 ? 5.738 38.531 12.156 1 96.81 180 PRO B C 1
ATOM 3983 O O . PRO B 1 180 ? 6.066 37.5 11.602 1 96.81 180 PRO B O 1
ATOM 3986 N N . VAL B 1 181 ? 5.543 38.656 13.414 1 97.81 181 VAL B N 1
ATOM 3987 C CA . VAL B 1 181 ? 5.754 37.5 14.312 1 97.81 181 VAL B CA 1
ATOM 3988 C C . VAL B 1 181 ? 4.523 37.312 15.195 1 97.81 181 VAL B C 1
ATOM 3990 O O . VAL B 1 181 ? 3.633 38.156 15.227 1 97.81 181 VAL B O 1
ATOM 3993 N N . ILE B 1 182 ? 4.438 36.219 15.773 1 97.88 182 ILE B N 1
ATOM 3994 C CA . ILE B 1 182 ? 3.521 35.906 16.859 1 97.88 182 ILE B CA 1
ATOM 3995 C C . ILE B 1 182 ? 4.32 35.594 18.125 1 97.88 182 ILE B C 1
ATOM 3997 O O . ILE B 1 182 ? 5.363 34.938 18.062 1 97.88 182 ILE B O 1
ATOM 4001 N N . VAL B 1 183 ? 3.9 36.125 19.219 1 98 183 VAL B N 1
ATOM 4002 C CA . VAL B 1 183 ? 4.473 35.844 20.531 1 98 183 VAL B CA 1
ATOM 4003 C C . VAL B 1 183 ? 3.531 34.938 21.312 1 98 183 VAL B C 1
ATOM 4005 O O . VAL B 1 183 ? 2.357 35.25 21.5 1 98 183 VAL B O 1
ATOM 4008 N N . GLU B 1 184 ? 4.031 33.812 21.766 1 97.88 184 GLU B N 1
ATOM 4009 C CA . GLU B 1 184 ? 3.197 32.812 22.422 1 97.88 184 GLU B CA 1
ATOM 4010 C C . GLU B 1 184 ? 3.684 32.562 23.859 1 97.88 184 GLU B C 1
ATOM 4012 O O . GLU B 1 184 ? 4.891 32.531 24.109 1 97.88 184 GLU B O 1
ATOM 4017 N N . ALA B 1 185 ? 2.74 32.438 24.75 1 97.56 185 ALA B N 1
ATOM 4018 C CA . ALA B 1 185 ? 3.074 31.938 26.078 1 97.56 185 ALA B CA 1
ATOM 4019 C C . ALA B 1 185 ? 3.578 30.5 26.016 1 97.56 185 ALA B C 1
ATOM 4021 O O . ALA B 1 185 ? 3.199 29.734 25.109 1 97.56 185 ALA B O 1
ATOM 4022 N N . PRO B 1 186 ? 4.5 30.172 26.938 1 95.25 186 PRO B N 1
ATOM 4023 C CA . PRO B 1 186 ? 4.875 28.75 27 1 95.25 186 PRO B CA 1
ATOM 4024 C C . PRO B 1 186 ? 3.725 27.859 27.438 1 95.25 186 PRO B C 1
ATOM 4026 O O . PRO B 1 186 ? 2.881 28.281 28.234 1 95.25 186 PRO B O 1
ATOM 4029 N N . ALA B 1 187 ? 3.689 26.734 26.859 1 92.62 187 ALA B N 1
ATOM 4030 C CA . ALA B 1 187 ? 2.742 25.734 27.328 1 92.62 187 ALA B CA 1
ATOM 4031 C C . ALA B 1 187 ? 3.379 24.844 28.391 1 92.62 187 ALA B C 1
ATOM 4033 O O . ALA B 1 187 ? 4.414 24.219 28.141 1 92.62 187 ALA B O 1
ATOM 4034 N N . GLU B 1 188 ? 2.896 24.734 29.609 1 93.44 188 GLU B N 1
ATOM 4035 C CA . GLU B 1 188 ? 3.354 23.781 30.625 1 93.44 188 GLU B CA 1
ATOM 4036 C C . GLU B 1 188 ? 2.613 22.453 30.531 1 93.44 188 GLU B C 1
ATOM 4038 O O . GLU B 1 188 ? 1.842 22.094 31.422 1 93.44 188 GLU B O 1
ATOM 4043 N N . PHE B 1 189 ? 2.988 21.719 29.516 1 96.5 189 PHE B N 1
ATOM 4044 C CA . PHE B 1 189 ? 2.252 20.5 29.234 1 96.5 189 PHE B CA 1
ATOM 4045 C C . PHE B 1 189 ? 2.969 19.297 29.812 1 96.5 189 PHE B C 1
ATOM 4047 O O . PHE B 1 189 ? 4.168 19.344 30.094 1 96.5 189 PHE B O 1
ATOM 4054 N N . VAL B 1 190 ? 2.26 18.172 30.016 1 97.12 190 VAL B N 1
ATOM 4055 C CA . VAL B 1 190 ? 2.816 16.938 30.531 1 97.12 190 VAL B CA 1
ATOM 4056 C C . VAL B 1 190 ? 3.051 15.953 29.391 1 97.12 190 VAL B C 1
ATOM 4058 O O . VAL B 1 190 ? 3.887 15.055 29.5 1 97.12 190 VAL B O 1
ATOM 4061 N N . ARG B 1 191 ? 2.174 16.078 28.375 1 96.81 191 ARG B N 1
ATOM 4062 C CA . ARG B 1 191 ? 2.326 15.234 27.203 1 96.81 191 ARG B CA 1
ATOM 4063 C C . ARG B 1 191 ? 2.018 16.016 25.922 1 96.81 191 ARG B C 1
ATOM 4065 O O . ARG B 1 191 ? 1.185 16.922 25.938 1 96.81 191 ARG B O 1
ATOM 4072 N N . GLU B 1 192 ? 2.77 15.672 24.875 1 98.31 192 GLU B N 1
ATOM 4073 C CA . GLU B 1 192 ? 2.365 16.062 23.531 1 98.31 192 GLU B CA 1
ATOM 4074 C C . GLU B 1 192 ? 1.526 14.977 22.859 1 98.31 192 GLU B C 1
ATOM 4076 O O . GLU B 1 192 ? 1.929 13.812 22.828 1 98.31 192 GLU B O 1
ATOM 4081 N N . LEU B 1 193 ? 0.399 15.344 22.375 1 98.81 193 LEU B N 1
ATOM 4082 C CA . LEU B 1 193 ? -0.538 14.43 21.734 1 98.81 193 LEU B CA 1
ATOM 4083 C C . LEU B 1 193 ? -0.916 14.93 20.344 1 98.81 193 LEU B C 1
ATOM 4085 O O . LEU B 1 193 ? -0.583 16.062 19.969 1 98.81 193 LEU B O 1
ATOM 4089 N N . SER B 1 194 ? -1.437 14.109 19.609 1 98.81 194 SER B N 1
ATOM 4090 C CA . SER B 1 194 ? -2.057 14.492 18.344 1 98.81 194 SER B CA 1
ATOM 4091 C C . SER B 1 194 ? -3.32 13.688 18.078 1 98.81 194 SER B C 1
ATOM 4093 O O . SER B 1 194 ? -3.494 12.594 18.625 1 98.81 194 SER B O 1
ATOM 4095 N N . VAL B 1 195 ? -4.164 14.25 17.375 1 98.88 195 VAL B N 1
ATOM 4096 C CA . VAL B 1 195 ? -5.344 13.555 16.859 1 98.88 195 VAL B CA 1
ATOM 4097 C C . VAL B 1 195 ? -5.465 13.781 15.359 1 98.88 195 VAL B C 1
ATOM 4099 O O . VAL B 1 195 ? -5.289 14.906 14.875 1 98.88 195 VAL B O 1
ATOM 4102 N N . ILE B 1 196 ? -5.574 12.672 14.641 1 98.94 196 ILE B N 1
ATOM 4103 C CA . ILE B 1 196 ? -5.852 12.695 13.211 1 98.94 196 ILE B CA 1
ATOM 4104 C C . ILE B 1 196 ? -7.355 12.578 12.969 1 98.94 196 ILE B C 1
ATOM 4106 O O . ILE B 1 196 ? -8.023 11.75 13.594 1 98.94 196 ILE B O 1
ATOM 4110 N N . ALA B 1 197 ? -7.879 13.414 12.133 1 98.94 197 ALA B N 1
ATOM 4111 C CA . ALA B 1 197 ? -9.312 13.391 11.836 1 98.94 197 ALA B CA 1
ATOM 4112 C C . ALA B 1 197 ? -9.57 13.648 10.359 1 98.94 197 ALA B C 1
ATOM 4114 O O . ALA B 1 197 ? -8.68 14.102 9.633 1 98.94 197 ALA B O 1
ATOM 4115 N N . ALA B 1 198 ? -10.742 13.289 9.922 1 98.94 198 ALA B N 1
ATOM 4116 C CA . ALA B 1 198 ? -11.141 13.461 8.531 1 98.94 198 ALA B CA 1
ATOM 4117 C C . ALA B 1 198 ? -12.578 13.961 8.43 1 98.94 198 ALA B C 1
ATOM 4119 O O . ALA B 1 198 ? -13.406 13.664 9.297 1 98.94 198 ALA B O 1
ATOM 4120 N N . ARG B 1 199 ? -12.836 14.719 7.488 1 98.88 199 ARG B N 1
ATOM 4121 C CA . ARG B 1 199 ? -14.188 15.125 7.105 1 98.88 199 ARG B CA 1
ATOM 4122 C C . ARG B 1 199 ? -14.43 14.883 5.621 1 98.88 199 ARG B C 1
ATOM 4124 O O . ARG B 1 199 ? -13.578 15.195 4.785 1 98.88 199 ARG B O 1
ATOM 4131 N N . GLY B 1 200 ? -15.547 14.234 5.34 1 98.44 200 GLY B N 1
ATOM 4132 C CA . GLY B 1 200 ? -15.914 13.945 3.963 1 98.44 200 GLY B CA 1
ATOM 4133 C C . GLY B 1 200 ? -16.703 15.062 3.305 1 98.44 200 GLY B C 1
ATOM 4134 O O . GLY B 1 200 ? -17.062 16.047 3.959 1 98.44 200 GLY B O 1
ATOM 4135 N N . ARG B 1 201 ? -16.891 14.945 1.992 1 97.12 201 ARG B N 1
ATOM 4136 C CA . ARG B 1 201 ? -17.656 15.914 1.207 1 97.12 201 ARG B CA 1
ATOM 4137 C C . ARG B 1 201 ? -19.094 16 1.701 1 97.12 201 ARG B C 1
ATOM 4139 O O . ARG B 1 201 ? -19.75 17.047 1.549 1 97.12 201 ARG B O 1
ATOM 4146 N N . ASP B 1 202 ? -19.547 14.992 2.314 1 96.38 202 ASP B N 1
ATOM 4147 C CA . ASP B 1 202 ? -20.922 14.961 2.822 1 96.38 202 ASP B CA 1
ATOM 4148 C C . ASP B 1 202 ? -20.984 15.531 4.238 1 96.38 202 ASP B C 1
ATOM 4150 O O . ASP B 1 202 ? -22.062 15.562 4.848 1 96.38 202 ASP B O 1
ATOM 4154 N N . GLY B 1 203 ? -19.906 15.859 4.816 1 97.38 203 GLY B N 1
ATOM 4155 C CA . GLY B 1 203 ? -19.875 16.453 6.141 1 97.38 203 GLY B CA 1
ATOM 4156 C C . GLY B 1 203 ? -19.625 15.445 7.246 1 97.38 203 GLY B C 1
ATOM 4157 O O . GLY B 1 203 ? -19.406 15.828 8.398 1 97.38 203 GLY B O 1
ATOM 4158 N N . ALA B 1 204 ? -19.625 14.18 6.895 1 97.81 204 ALA B N 1
ATOM 4159 C CA . ALA B 1 204 ? -19.312 13.164 7.895 1 97.81 204 ALA B CA 1
ATOM 4160 C C . ALA B 1 204 ? -17.875 13.328 8.406 1 97.81 204 ALA B C 1
ATOM 4162 O O . ALA B 1 204 ? -16.984 13.727 7.656 1 97.81 204 ALA B O 1
ATOM 4163 N N . THR B 1 205 ? -17.719 13.031 9.672 1 98.56 205 THR B N 1
ATOM 4164 C CA . THR B 1 205 ? -16.391 13.141 10.266 1 98.56 205 THR B CA 1
ATOM 4165 C C . THR B 1 205 ? -15.938 11.797 10.836 1 98.56 205 THR B C 1
ATOM 4167 O O . THR B 1 205 ? -16.766 10.938 11.148 1 98.56 205 THR B O 1
ATOM 4170 N N . ALA B 1 206 ? -14.703 11.5 10.805 1 98.62 206 ALA B N 1
ATOM 4171 C CA . ALA B 1 206 ? -14.047 10.344 11.414 1 98.62 206 ALA B CA 1
ATOM 4172 C C . ALA B 1 206 ? -12.797 10.766 12.18 1 98.62 206 ALA B C 1
ATOM 4174 O O . ALA B 1 206 ? -11.961 11.508 11.664 1 98.62 206 ALA B O 1
ATOM 4175 N N . VAL B 1 207 ? -12.703 10.344 13.422 1 98.88 207 VAL B N 1
ATOM 4176 C CA . VAL B 1 207 ? -11.602 10.758 14.289 1 98.88 207 VAL B CA 1
ATOM 4177 C C . VAL B 1 207 ? -10.82 9.523 14.758 1 98.88 207 VAL B C 1
ATOM 4179 O O . VAL B 1 207 ? -11.414 8.562 15.242 1 98.88 207 VAL B O 1
ATOM 4182 N N . TYR B 1 208 ? -9.508 9.508 14.531 1 98.88 208 TYR B N 1
ATOM 4183 C CA . TYR B 1 208 ? -8.648 8.438 15.008 1 98.88 208 TYR B CA 1
ATOM 4184 C C . TYR B 1 208 ? -8.344 8.602 16.5 1 98.88 208 TYR B C 1
ATOM 4186 O O . TYR B 1 208 ? -8.484 9.695 17.047 1 98.88 208 TYR B O 1
ATOM 4194 N N . PRO B 1 209 ? -7.883 7.527 17.141 1 98.38 209 PRO B N 1
ATOM 4195 C CA . PRO B 1 209 ? -7.453 7.648 18.547 1 98.38 209 PRO B CA 1
ATOM 4196 C C . PRO B 1 209 ? -6.254 8.578 18.719 1 98.38 209 PRO B C 1
ATOM 4198 O O . PRO B 1 209 ? -5.477 8.766 17.766 1 98.38 209 PRO B O 1
ATOM 4201 N N . LEU B 1 210 ? -6.137 9.055 19.922 1 98.81 210 LEU B N 1
ATOM 4202 C CA . LEU B 1 210 ? -5.012 9.922 20.25 1 98.81 210 LEU B CA 1
ATOM 4203 C C . LEU B 1 210 ? -3.689 9.18 20.125 1 98.81 210 LEU B C 1
ATOM 4205 O O . LEU B 1 210 ? -3.605 7.992 20.453 1 98.81 210 LEU B O 1
ATOM 4209 N N . ALA B 1 211 ? -2.73 9.875 19.672 1 98.88 211 ALA B N 1
ATOM 4210 C CA . ALA B 1 211 ? -1.349 9.406 19.688 1 98.88 211 ALA B CA 1
ATOM 4211 C C . ALA B 1 211 ? -0.49 10.273 20.609 1 98.88 211 ALA B C 1
ATOM 4213 O O . ALA B 1 211 ? -0.649 11.492 20.656 1 98.88 211 ALA B O 1
ATOM 4214 N N . GLU B 1 212 ? 0.374 9.641 21.359 1 98.88 212 GLU B N 1
ATOM 4215 C CA . GLU B 1 212 ? 1.378 10.352 22.141 1 98.88 212 GLU B CA 1
ATOM 4216 C C . GLU B 1 212 ? 2.676 10.523 21.359 1 98.88 212 GLU B C 1
ATOM 4218 O O . GLU B 1 212 ? 3.211 9.555 20.812 1 98.88 212 GLU B O 1
ATOM 4223 N N . ASN B 1 213 ? 3.16 11.742 21.328 1 98.62 213 ASN B N 1
ATOM 4224 C CA . ASN B 1 213 ? 4.285 12.062 20.469 1 98.62 213 ASN B CA 1
ATOM 4225 C C . ASN B 1 213 ? 5.504 12.508 21.266 1 98.62 213 ASN B C 1
ATOM 4227 O O . ASN B 1 213 ? 5.375 13.266 22.219 1 98.62 213 ASN B O 1
ATOM 4231 N N . HIS B 1 214 ? 6.605 11.977 20.859 1 98 214 HIS B N 1
ATOM 4232 C CA . HIS B 1 214 ? 7.895 12.352 21.438 1 98 214 HIS B CA 1
ATOM 4233 C C . HIS B 1 214 ? 8.789 13.008 20.375 1 98 214 HIS B C 1
ATOM 4235 O O . HIS B 1 214 ? 9.086 12.398 19.344 1 98 214 HIS B O 1
ATOM 4241 N N . HIS B 1 215 ? 9.211 14.203 20.703 1 93.88 215 HIS B N 1
ATOM 4242 C CA . HIS B 1 215 ? 10.062 14.969 19.797 1 93.88 215 HIS B CA 1
ATOM 4243 C C . HIS B 1 215 ? 11.484 15.055 20.312 1 93.88 215 HIS B C 1
ATOM 4245 O O . HIS B 1 215 ? 11.711 15.078 21.531 1 93.88 215 HIS B O 1
ATOM 4251 N N . GLU B 1 216 ? 12.43 14.961 19.422 1 90.69 216 GLU B N 1
ATOM 4252 C CA . GLU B 1 216 ? 13.844 15.227 19.688 1 90.69 216 GLU B CA 1
ATOM 4253 C C . GLU B 1 216 ? 14.375 16.328 18.781 1 90.69 216 GLU B C 1
ATOM 4255 O O . GLU B 1 216 ? 14.352 16.203 17.547 1 90.69 216 GLU B O 1
ATOM 4260 N N . ASN B 1 217 ? 14.844 17.422 19.391 1 83.88 217 ASN B N 1
ATOM 4261 C CA . ASN B 1 217 ? 15.352 18.562 18.641 1 83.88 217 ASN B CA 1
ATOM 4262 C C . ASN B 1 217 ? 14.312 19.109 17.672 1 83.88 217 ASN B C 1
ATOM 4264 O O . ASN B 1 217 ? 14.617 19.391 16.516 1 83.88 217 ASN B O 1
ATOM 4268 N N . GLY B 1 218 ? 13.109 19.125 18.125 1 83.62 218 GLY B N 1
ATOM 4269 C CA . GLY B 1 218 ? 12.031 19.719 17.344 1 83.62 218 GLY B CA 1
ATOM 4270 C C . GLY B 1 218 ? 11.5 18.812 16.25 1 83.62 218 GLY B C 1
ATOM 4271 O O . GLY B 1 218 ? 10.609 19.203 15.5 1 83.62 218 GLY B O 1
ATOM 4272 N N . ILE B 1 219 ? 12.039 17.609 16.156 1 90.38 219 ILE B N 1
ATOM 4273 C CA . ILE B 1 219 ? 11.617 16.656 15.125 1 90.38 219 ILE B CA 1
ATOM 4274 C C . ILE B 1 219 ? 10.883 15.484 15.758 1 90.38 219 ILE B C 1
ATOM 4276 O O . ILE B 1 219 ? 11.32 14.953 16.781 1 90.38 219 ILE B O 1
ATOM 4280 N N . LEU B 1 220 ? 9.781 15.102 15.227 1 95.25 220 LEU B N 1
ATOM 4281 C CA . LEU B 1 220 ? 9.047 13.953 15.727 1 95.25 220 LEU B CA 1
ATOM 4282 C C . LEU B 1 220 ? 9.883 12.68 15.625 1 95.25 220 LEU B C 1
ATOM 4284 O O . LEU B 1 220 ? 10.266 12.273 14.523 1 95.25 220 LEU B O 1
ATOM 4288 N N . ARG B 1 221 ? 10.109 12.055 16.719 1 96.94 221 ARG B N 1
ATOM 4289 C CA . ARG B 1 221 ? 10.914 10.844 16.75 1 96.94 221 ARG B CA 1
ATOM 4290 C C . ARG B 1 221 ? 10.031 9.602 16.844 1 96.94 221 ARG B C 1
ATOM 4292 O O . ARG B 1 221 ? 10.258 8.617 16.141 1 96.94 221 ARG B O 1
ATOM 4299 N N . ARG B 1 222 ? 9.094 9.727 17.703 1 97.94 222 ARG B N 1
ATOM 4300 C CA . ARG B 1 222 ? 8.297 8.547 18.031 1 97.94 222 ARG B CA 1
ATOM 4301 C C . ARG B 1 222 ? 6.855 8.922 18.344 1 97.94 222 ARG B C 1
ATOM 4303 O O . ARG B 1 222 ? 6.598 9.961 18.953 1 97.94 222 ARG B O 1
ATOM 4310 N N . SER B 1 223 ? 5.941 8.102 17.906 1 98.75 223 SER B N 1
ATOM 4311 C CA . SER B 1 223 ? 4.539 8.18 18.297 1 98.75 223 SER B CA 1
ATOM 4312 C C . SER B 1 223 ? 4.051 6.852 18.859 1 98.75 223 SER B C 1
ATOM 4314 O O . SER B 1 223 ? 4.359 5.789 18.328 1 98.75 223 SER B O 1
ATOM 4316 N N . LEU B 1 224 ? 3.354 6.855 19.984 1 98.69 224 LEU B N 1
ATOM 4317 C CA . LEU B 1 224 ? 2.672 5.703 20.578 1 98.69 224 LEU B CA 1
ATOM 4318 C C . LEU B 1 224 ? 1.16 5.832 20.422 1 98.69 224 LEU B C 1
ATOM 4320 O O . LEU B 1 224 ? 0.563 6.805 20.891 1 98.69 224 LEU B O 1
ATOM 4324 N N . ALA B 1 225 ? 0.578 4.945 19.766 1 98.62 225 ALA B N 1
ATOM 4325 C CA . ALA B 1 225 ? -0.847 5.051 19.469 1 98.62 225 ALA B CA 1
ATOM 4326 C C . ALA B 1 225 ? -1.527 3.686 19.562 1 98.62 225 ALA B C 1
ATOM 4328 O O . ALA B 1 225 ? -0.943 2.668 19.172 1 98.62 225 ALA B O 1
ATOM 4329 N N . PRO B 1 226 ? -2.711 3.549 20.141 1 98.31 226 PRO B N 1
ATOM 4330 C CA . PRO B 1 226 ? -3.396 4.652 20.812 1 98.31 226 PRO B CA 1
ATOM 4331 C C . PRO B 1 226 ? -2.701 5.074 22.109 1 98.31 226 PRO B C 1
ATOM 4333 O O . PRO B 1 226 ? -2.135 4.234 22.812 1 98.31 226 PRO B O 1
ATOM 4336 N N . ALA B 1 227 ? -2.719 6.32 22.328 1 98.44 227 ALA B N 1
ATOM 4337 C CA . ALA B 1 227 ? -2.215 6.82 23.609 1 98.44 227 ALA B CA 1
ATOM 4338 C C . ALA B 1 227 ? -3.104 6.367 24.75 1 98.44 227 ALA B C 1
ATOM 4340 O O . ALA B 1 227 ? -4.305 6.148 24.578 1 98.44 227 ALA B O 1
ATOM 4341 N N . PHE B 1 228 ? -2.482 6.184 25.938 1 96.44 228 PHE B N 1
ATOM 4342 C CA . PHE B 1 228 ? -3.307 6.039 27.125 1 96.44 228 PHE B CA 1
ATOM 4343 C C . PHE B 1 228 ? -4.094 7.312 27.391 1 96.44 228 PHE B C 1
ATOM 4345 O O . PHE B 1 228 ? -3.51 8.391 27.547 1 96.44 228 PHE B O 1
ATOM 4352 N N . ALA B 1 229 ? -5.379 7.219 27.344 1 96.5 229 ALA B N 1
ATOM 4353 C CA . ALA B 1 229 ? -6.227 8.391 27.531 1 96.5 229 ALA B CA 1
ATOM 4354 C C . ALA B 1 229 ? -7.52 8.023 28.25 1 96.5 229 ALA B C 1
ATOM 4356 O O . ALA B 1 229 ? -8.125 6.988 27.969 1 96.5 229 ALA B O 1
ATOM 4357 N N . SER B 1 230 ? -7.934 8.828 29.234 1 96.56 230 SER B N 1
ATOM 4358 C CA . SER B 1 230 ? -9.266 8.68 29.812 1 96.56 230 SER B CA 1
ATOM 4359 C C . SER B 1 230 ? -10.352 8.969 28.781 1 96.56 230 SER B C 1
ATOM 4361 O O . SER B 1 230 ? -10.109 9.656 27.797 1 96.56 230 SER B O 1
ATOM 4363 N N . PRO B 1 231 ? -11.484 8.422 29.047 1 97.19 231 PRO B N 1
ATOM 4364 C CA . PRO B 1 231 ? -12.594 8.758 28.156 1 97.19 231 PRO B CA 1
ATOM 4365 C C . PRO B 1 231 ? -12.812 10.266 28.016 1 97.19 231 PRO B C 1
ATOM 4367 O O . PRO B 1 231 ? -13.102 10.758 26.922 1 97.19 231 PRO B O 1
ATOM 4370 N N . ALA B 1 232 ? -12.609 10.938 29.062 1 97.62 232 ALA B N 1
ATOM 4371 C CA . ALA B 1 232 ? -12.805 12.383 29.062 1 97.62 232 ALA B CA 1
ATOM 4372 C C . ALA B 1 232 ? -11.789 13.07 28.156 1 97.62 232 ALA B C 1
ATOM 4374 O O . ALA B 1 232 ? -12.133 13.992 27.422 1 97.62 232 ALA B O 1
ATOM 4375 N N . LEU B 1 233 ? -10.57 12.656 28.281 1 97.75 233 LEU B N 1
ATOM 4376 C CA . LEU B 1 233 ? -9.516 13.211 27.438 1 97.75 233 LEU B CA 1
ATOM 4377 C C . LEU B 1 233 ? -9.781 12.93 25.969 1 97.75 233 LEU B C 1
ATOM 4379 O O . LEU B 1 233 ? -9.641 13.82 25.125 1 97.75 233 LEU B O 1
ATOM 4383 N N . ALA B 1 234 ? -10.156 11.719 25.672 1 97.88 234 ALA B N 1
ATOM 4384 C CA . ALA B 1 234 ? -10.484 11.32 24.297 1 97.88 234 ALA B CA 1
ATOM 4385 C C . ALA B 1 234 ? -11.656 12.133 23.766 1 97.88 234 ALA B C 1
ATOM 4387 O O . ALA B 1 234 ? -11.633 12.57 22.609 1 97.88 234 ALA B O 1
ATOM 4388 N N . ASP B 1 235 ? -12.625 12.281 24.609 1 98.19 235 ASP B N 1
ATOM 4389 C CA . ASP B 1 235 ? -13.797 13.055 24.219 1 98.19 235 ASP B CA 1
ATOM 4390 C C . ASP B 1 235 ? -13.422 14.5 23.906 1 98.19 235 ASP B C 1
ATOM 4392 O O . ASP B 1 235 ? -13.961 15.094 22.969 1 98.19 235 ASP B O 1
ATOM 4396 N N . GLN B 1 236 ? -12.57 15.07 24.703 1 98.31 236 GLN B N 1
ATOM 4397 C CA . GLN B 1 236 ? -12.102 16.438 24.469 1 98.31 236 GLN B CA 1
ATOM 4398 C C . GLN B 1 236 ? -11.438 16.562 23.094 1 98.31 236 GLN B C 1
ATOM 4400 O O . GLN B 1 236 ? -11.703 17.5 22.359 1 98.31 236 GLN B O 1
ATOM 4405 N N . ALA B 1 237 ? -10.547 15.633 22.797 1 98.56 237 ALA B N 1
ATOM 4406 C CA . ALA B 1 237 ? -9.852 15.641 21.516 1 98.56 237 ALA B CA 1
ATOM 4407 C C . ALA B 1 237 ? -10.828 15.523 20.359 1 98.56 237 ALA B C 1
ATOM 4409 O O . ALA B 1 237 ? -10.68 16.203 19.344 1 98.56 237 ALA B O 1
ATOM 4410 N N . GLU B 1 238 ? -11.805 14.672 20.484 1 98.44 238 GLU B N 1
ATOM 4411 C CA . GLU B 1 238 ? -12.82 14.492 19.453 1 98.44 238 GLU B CA 1
ATOM 4412 C C . GLU B 1 238 ? -13.617 15.773 19.234 1 98.44 238 GLU B C 1
ATOM 4414 O O . GLU B 1 238 ? -13.922 16.141 18.094 1 98.44 238 GLU B O 1
ATOM 4419 N N . ARG B 1 239 ? -13.984 16.391 20.297 1 98.5 239 ARG B N 1
ATOM 4420 C CA . ARG B 1 239 ? -14.734 17.641 20.203 1 98.5 239 ARG B CA 1
ATOM 4421 C C . ARG B 1 239 ? -13.906 18.719 19.5 1 98.5 239 ARG B C 1
ATOM 4423 O O . ARG B 1 239 ? -14.422 19.438 18.656 1 98.5 239 ARG B O 1
ATOM 4430 N N . ILE B 1 240 ? -12.656 18.812 19.875 1 98.75 240 ILE B N 1
ATOM 4431 C CA . ILE B 1 240 ? -11.758 19.766 19.25 1 98.75 240 ILE B CA 1
ATOM 4432 C C . ILE B 1 240 ? -11.688 19.5 17.75 1 98.75 240 ILE B C 1
ATOM 4434 O O . ILE B 1 240 ? -11.852 20.406 16.938 1 98.75 240 ILE B O 1
ATOM 4438 N N . ALA B 1 241 ? -11.484 18.25 17.406 1 98.81 241 ALA B N 1
ATOM 4439 C CA . ALA B 1 241 ? -11.383 17.875 15.992 1 98.81 241 ALA B CA 1
ATOM 4440 C C . ALA B 1 241 ? -12.656 18.234 15.234 1 98.81 241 ALA B C 1
ATOM 4442 O O . ALA B 1 241 ? -12.594 18.812 14.148 1 98.81 241 ALA B O 1
ATOM 4443 N N . ALA B 1 242 ? -13.766 17.891 15.812 1 98.25 242 ALA B N 1
ATOM 4444 C CA . ALA B 1 242 ? -15.047 18.156 15.172 1 98.25 242 ALA B CA 1
ATOM 4445 C C . ALA B 1 242 ? -15.242 19.656 14.938 1 98.25 242 ALA B C 1
ATOM 4447 O O . ALA B 1 242 ? -15.703 20.062 13.875 1 98.25 242 ALA B O 1
ATOM 4448 N N . ARG B 1 243 ? -14.938 20.438 15.891 1 98.44 243 ARG B N 1
ATOM 4449 C CA . ARG B 1 243 ? -15.109 21.891 15.797 1 98.44 243 ARG B CA 1
ATOM 4450 C C . ARG B 1 243 ? -14.188 22.484 14.742 1 98.44 243 ARG B C 1
ATOM 4452 O O . ARG B 1 243 ? -14.602 23.359 13.969 1 98.44 243 ARG B O 1
ATOM 4459 N N . VAL B 1 244 ? -12.953 22 14.758 1 98.81 244 VAL B N 1
ATOM 4460 C CA . VAL B 1 244 ? -11.977 22.5 13.797 1 98.81 244 VAL B CA 1
ATOM 4461 C C . VAL B 1 244 ? -12.422 22.141 12.375 1 98.81 244 VAL B C 1
ATOM 4463 O O . VAL B 1 244 ? -12.438 23 11.492 1 98.81 244 VAL B O 1
ATOM 4466 N N . LEU B 1 245 ? -12.805 20.891 12.18 1 98.81 245 LEU B N 1
ATOM 4467 C CA . LEU B 1 245 ? -13.227 20.422 10.859 1 98.81 245 LEU B CA 1
ATOM 4468 C C . LEU B 1 245 ? -14.453 21.188 10.383 1 98.81 245 LEU B C 1
ATOM 4470 O O . LEU B 1 245 ? -14.5 21.641 9.234 1 98.81 245 LEU B O 1
ATOM 4474 N N . LYS B 1 246 ? -15.383 21.328 11.25 1 98.19 246 LYS B N 1
ATOM 4475 C CA . LYS B 1 246 ? -16.609 22.047 10.898 1 98.19 246 LYS B CA 1
ATOM 4476 C C . LYS B 1 246 ? -16.312 23.516 10.586 1 98.19 246 LYS B C 1
ATOM 4478 O O . LYS B 1 246 ? -16.797 24.047 9.578 1 98.19 246 LYS B O 1
ATOM 4483 N N . GLY B 1 247 ? -15.562 24.141 11.406 1 98.38 247 GLY B N 1
ATOM 4484 C CA . GLY B 1 247 ? -15.242 25.547 11.234 1 98.38 247 GLY B CA 1
ATOM 4485 C C . GLY B 1 247 ? -14.516 25.844 9.938 1 98.38 247 GLY B C 1
ATOM 4486 O O . GLY B 1 247 ? -14.68 26.906 9.352 1 98.38 247 GLY B O 1
ATOM 4487 N N . LEU B 1 248 ? -13.75 24.906 9.477 1 98.25 248 LEU B N 1
ATOM 4488 C CA . LEU B 1 248 ? -12.953 25.094 8.266 1 98.25 248 LEU B CA 1
ATOM 4489 C C . LEU B 1 248 ? -13.742 24.656 7.027 1 98.25 248 LEU B C 1
ATOM 4491 O O . LEU B 1 248 ? -13.25 24.781 5.902 1 98.25 248 LEU B O 1
ATOM 4495 N N . ASP B 1 249 ? -14.961 24.141 7.277 1 97.5 249 ASP B N 1
ATOM 4496 C CA . ASP B 1 249 ? -15.648 23.469 6.18 1 97.5 249 ASP B CA 1
ATOM 4497 C C . ASP B 1 249 ? -14.703 22.531 5.43 1 97.5 249 ASP B C 1
ATOM 4499 O O . ASP B 1 249 ? -14.57 22.625 4.211 1 97.5 249 ASP B O 1
ATOM 4503 N N . TYR B 1 250 ? -14.078 21.766 6.16 1 98.44 250 TYR B N 1
ATOM 4504 C CA . TYR B 1 250 ? -12.906 21 5.746 1 98.44 250 TYR B CA 1
ATOM 4505 C C . TYR B 1 250 ? -13.305 19.781 4.914 1 98.44 250 TYR B C 1
ATOM 4507 O O . TYR B 1 250 ? -14.375 19.203 5.121 1 98.44 250 TYR B O 1
ATOM 4515 N N . VAL B 1 251 ? -12.547 19.359 3.961 1 98.69 251 VAL B N 1
ATOM 4516 C CA . VAL B 1 251 ? -12.625 18.078 3.258 1 98.69 251 VAL B CA 1
ATOM 4517 C C . VAL B 1 251 ? -11.242 17.438 3.219 1 98.69 251 VAL B C 1
ATOM 4519 O O . VAL B 1 251 ? -10.289 18.016 2.703 1 98.69 251 VAL B O 1
ATOM 4522 N N . GLY B 1 252 ? -11.133 16.25 3.713 1 98.81 252 GLY B N 1
ATOM 4523 C CA . GLY B 1 252 ? -9.852 15.555 3.764 1 98.81 252 GLY B CA 1
ATOM 4524 C C . GLY B 1 252 ? -9.398 15.234 5.18 1 98.81 252 GLY B C 1
ATOM 4525 O O . GLY B 1 252 ? -10.219 15.219 6.105 1 98.81 252 GLY B O 1
ATOM 4526 N N . VAL B 1 253 ? -8.195 14.867 5.352 1 98.94 253 VAL B N 1
ATOM 4527 C CA . VAL B 1 253 ? -7.582 14.547 6.637 1 98.94 253 VAL B CA 1
ATOM 4528 C C . VAL B 1 253 ? -6.848 15.766 7.184 1 98.94 253 VAL B C 1
ATOM 4530 O O . VAL B 1 253 ? -6.238 16.516 6.422 1 98.94 253 VAL B O 1
ATOM 4533 N N . ILE B 1 254 ? -6.887 15.922 8.477 1 98.81 254 ILE B N 1
ATOM 4534 C CA . ILE B 1 254 ? -6.176 16.984 9.18 1 98.81 254 ILE B CA 1
ATOM 4535 C C . ILE B 1 254 ? -5.422 16.406 10.375 1 98.81 254 ILE B C 1
ATOM 4537 O O . ILE B 1 254 ? -5.891 15.469 11.016 1 98.81 254 ILE B O 1
ATOM 4541 N N . GLY B 1 255 ? -4.223 16.875 10.578 1 98.62 255 GLY B N 1
ATOM 4542 C CA . GLY B 1 255 ? -3.52 16.625 11.82 1 98.62 255 GLY B CA 1
ATOM 4543 C C . GLY B 1 255 ? -3.672 17.75 12.836 1 98.62 255 GLY B C 1
ATOM 4544 O O . GLY B 1 255 ? -3.521 18.922 12.492 1 98.62 255 GLY B O 1
ATOM 4545 N N . ILE B 1 256 ? -3.996 17.422 14.023 1 98.81 256 ILE B N 1
ATOM 4546 C CA . ILE B 1 256 ? -4.098 18.391 15.109 1 98.81 256 ILE B CA 1
ATOM 4547 C C . ILE B 1 256 ? -3.125 18.016 16.234 1 98.81 256 ILE B C 1
ATOM 4549 O O . ILE B 1 256 ? -3.248 16.953 16.844 1 98.81 256 ILE B O 1
ATOM 4553 N N . GLU B 1 257 ? -2.197 18.875 16.469 1 98.25 257 GLU B N 1
ATOM 4554 C CA . GLU B 1 257 ? -1.239 18.672 17.547 1 98.25 257 GLU B CA 1
ATOM 4555 C C . GLU B 1 257 ? -1.737 19.281 18.844 1 98.25 257 GLU B C 1
ATOM 4557 O O . GLU B 1 257 ? -2.236 20.422 18.859 1 98.25 257 GLU B O 1
ATOM 4562 N N . LEU B 1 258 ? -1.552 18.562 19.906 1 98.75 258 LEU B N 1
ATOM 4563 C CA . LEU B 1 258 ? -2.141 18.953 21.172 1 98.75 258 LEU B CA 1
ATOM 4564 C C . LEU B 1 258 ? -1.102 18.922 22.281 1 98.75 258 LEU B C 1
ATOM 4566 O O . LEU B 1 258 ? -0.147 18.141 22.219 1 98.75 258 LEU B O 1
ATOM 4570 N N . PHE B 1 259 ? -1.309 19.734 23.297 1 98.38 259 PHE B N 1
ATOM 4571 C CA . PHE B 1 259 ? -0.646 19.672 24.594 1 98.38 259 PHE B CA 1
ATOM 4572 C C . PHE B 1 259 ? -1.623 19.25 25.672 1 98.38 259 PHE B C 1
ATOM 4574 O O . PHE B 1 259 ? -2.709 19.812 25.797 1 98.38 259 PHE B O 1
ATOM 4581 N N . GLU B 1 260 ? -1.273 18.266 26.312 1 98.56 260 GLU B N 1
ATOM 4582 C CA . GLU B 1 260 ? -2.023 17.938 27.516 1 98.56 260 GLU B CA 1
ATOM 4583 C C . GLU B 1 260 ? -1.442 18.641 28.75 1 98.56 260 GLU B C 1
ATOM 4585 O O . GLU B 1 260 ? -0.249 18.516 29.031 1 98.56 260 GLU B O 1
ATOM 4590 N N . LEU B 1 261 ? -2.293 19.359 29.406 1 97.62 261 LEU B N 1
ATOM 4591 C CA . LEU B 1 261 ? -1.874 20.047 30.625 1 97.62 261 LEU B CA 1
ATOM 4592 C C . LEU B 1 261 ? -2.025 19.141 31.844 1 97.62 261 LEU B C 1
ATOM 4594 O O . LEU B 1 261 ? -2.664 18.078 31.766 1 97.62 261 LEU B O 1
ATOM 4598 N N . LYS B 1 262 ? -1.485 19.547 32.969 1 96.19 262 LYS B N 1
ATOM 4599 C CA . LYS B 1 262 ? -1.475 18.766 34.219 1 96.19 262 LYS B CA 1
ATOM 4600 C C . LYS B 1 262 ? -2.895 18.484 34.688 1 96.19 262 LYS B C 1
ATOM 4602 O O . LYS B 1 262 ? -3.166 17.422 35.25 1 96.19 262 LYS B O 1
ATOM 4607 N N . ASP B 1 263 ? -3.773 19.344 34.438 1 95.25 263 ASP B N 1
ATOM 4608 C CA . ASP B 1 263 ? -5.137 19.203 34.938 1 95.25 263 ASP B CA 1
ATOM 4609 C C . ASP B 1 263 ? -6.012 18.453 33.969 1 95.25 263 ASP B C 1
ATOM 4611 O O . ASP B 1 263 ? -7.227 18.344 34.156 1 95.25 263 ASP B O 1
ATOM 4615 N N . GLY B 1 264 ? -5.434 18.031 32.844 1 95.06 264 GLY B N 1
ATOM 4616 C CA . GLY B 1 264 ? -6.16 17.203 31.891 1 95.06 264 GLY B CA 1
ATOM 4617 C C . GLY B 1 264 ? -6.73 17.984 30.719 1 95.06 264 GLY B C 1
ATOM 4618 O O . GLY B 1 264 ? -7.289 17.406 29.797 1 95.06 264 GLY B O 1
ATOM 4619 N N . ARG B 1 265 ? -6.59 19.25 30.766 1 96.44 265 ARG B N 1
ATOM 4620 C CA . ARG B 1 265 ? -7.07 20.047 29.641 1 96.44 265 ARG B CA 1
ATOM 4621 C C . ARG B 1 265 ? -6.164 19.906 28.422 1 96.44 265 ARG B C 1
ATOM 4623 O O . ARG B 1 265 ? -4.957 19.688 28.562 1 96.44 265 ARG B O 1
ATOM 4630 N N . LEU B 1 266 ? -6.801 20 27.266 1 98.5 266 LEU B N 1
ATOM 4631 C CA . LEU B 1 266 ? -6.055 19.969 26.016 1 98.5 266 LEU B CA 1
ATOM 4632 C C . LEU B 1 266 ? -5.961 21.375 25.406 1 98.5 266 LEU B C 1
ATOM 4634 O O . LEU B 1 266 ? -6.938 22.125 25.422 1 98.5 266 LEU B O 1
ATOM 4638 N N . LEU B 1 267 ? -4.754 21.734 24.984 1 98.62 267 LEU B N 1
ATOM 4639 C CA . LEU B 1 267 ? -4.535 22.906 24.156 1 98.62 267 LEU B CA 1
ATOM 4640 C C . LEU B 1 267 ? -4.094 22.5 22.75 1 98.62 267 LEU B C 1
ATOM 4642 O O . LEU B 1 267 ? -3.307 21.562 22.594 1 98.62 267 LEU B O 1
ATOM 4646 N N . VAL B 1 268 ? -4.652 23.156 21.766 1 98.75 268 VAL B N 1
ATOM 4647 C CA . VAL B 1 268 ? -4.188 22.938 20.406 1 98.75 268 VAL B CA 1
ATOM 4648 C C . VAL B 1 268 ? -2.885 23.688 20.172 1 98.75 268 VAL B C 1
ATOM 4650 O O . VAL B 1 268 ? -2.803 24.891 20.438 1 98.75 268 VAL B O 1
ATOM 4653 N N . ASN B 1 269 ? -1.877 22.969 19.781 1 96.75 269 ASN B N 1
ATOM 4654 C CA . ASN B 1 269 ? -0.611 23.594 19.391 1 96.75 269 ASN B CA 1
ATOM 4655 C C . ASN B 1 269 ? -0.665 24.125 17.969 1 96.75 269 ASN B C 1
ATOM 4657 O O . ASN B 1 269 ? -0.35 25.297 17.719 1 96.75 269 ASN B O 1
ATOM 4661 N N . GLU B 1 270 ? -1.028 23.391 17.094 1 95.38 270 GLU B N 1
ATOM 4662 C CA . GLU B 1 270 ? -1.151 23.75 15.688 1 95.38 270 GLU B CA 1
ATOM 4663 C C . GLU B 1 270 ? -1.97 22.703 14.93 1 95.38 270 GLU B C 1
ATOM 4665 O O . GLU B 1 270 ? -2.254 21.625 15.461 1 95.38 270 GLU B O 1
ATOM 4670 N N . ILE B 1 271 ? -2.387 23.047 13.75 1 97.75 271 ILE B N 1
ATOM 4671 C CA . ILE B 1 271 ? -3.074 22.109 12.859 1 97.75 271 ILE B CA 1
ATOM 4672 C C . ILE B 1 271 ? -2.301 21.984 11.547 1 97.75 271 ILE B C 1
ATOM 4674 O O . ILE B 1 271 ? -1.626 22.922 11.125 1 97.75 271 ILE B O 1
ATOM 4678 N N . ALA B 1 272 ? -2.283 20.875 10.969 1 96.88 272 ALA B N 1
ATOM 4679 C CA . ALA B 1 272 ? -1.762 20.578 9.641 1 96.88 272 ALA B CA 1
ATOM 4680 C C . ALA B 1 272 ? -2.875 20.125 8.695 1 96.88 272 ALA B C 1
ATOM 4682 O O . ALA B 1 272 ? -3.387 19.016 8.828 1 96.88 272 ALA B O 1
ATOM 4683 N N . PRO B 1 273 ? -3.27 20.984 7.75 1 97.56 273 PRO B N 1
ATOM 4684 C CA . PRO B 1 273 ? -4.383 20.641 6.863 1 97.56 273 PRO B CA 1
ATOM 4685 C C . PRO B 1 273 ? -3.977 19.656 5.77 1 97.56 273 PRO B C 1
ATOM 4687 O O . PRO B 1 273 ? -4.152 19.938 4.582 1 97.56 273 PRO B O 1
ATOM 4690 N N . ARG B 1 274 ? -3.482 18.578 6.117 1 97.88 274 ARG B N 1
ATOM 4691 C CA . ARG B 1 274 ? -3.004 17.469 5.301 1 97.88 274 ARG B CA 1
ATOM 4692 C C . ARG B 1 274 ? -2.812 16.219 6.141 1 97.88 274 ARG B C 1
ATOM 4694 O O . ARG B 1 274 ? -2.943 16.25 7.367 1 97.88 274 ARG B O 1
ATOM 4701 N N . VAL B 1 275 ? -2.529 15.117 5.48 1 98.62 275 VAL B N 1
ATOM 4702 C CA . VAL B 1 275 ? -2.051 13.945 6.215 1 98.62 275 VAL B CA 1
ATOM 4703 C C . VAL B 1 275 ? -0.79 14.312 6.996 1 98.62 275 VAL B C 1
ATOM 4705 O O . VAL B 1 275 ? -0.069 15.242 6.625 1 98.62 275 VAL B O 1
ATOM 4708 N N . HIS B 1 276 ? -0.606 13.641 8.109 1 98.25 276 HIS B N 1
ATOM 4709 C CA . HIS B 1 276 ? 0.377 14.141 9.062 1 98.25 276 HIS B CA 1
ATOM 4710 C C . HIS B 1 276 ? 1.273 13.016 9.562 1 98.25 276 HIS B C 1
ATOM 4712 O O . HIS B 1 276 ? 0.828 11.875 9.695 1 98.25 276 HIS B O 1
ATOM 4718 N N . ASN B 1 277 ? 2.5 13.281 9.875 1 97.19 277 ASN B N 1
ATOM 4719 C CA . ASN B 1 277 ? 3.49 12.305 10.328 1 97.19 277 ASN B CA 1
ATOM 4720 C C . ASN B 1 277 ? 3.033 11.578 11.586 1 97.19 277 ASN B C 1
ATOM 4722 O O . ASN B 1 277 ? 3.287 10.391 11.75 1 97.19 277 ASN B O 1
ATOM 4726 N N . THR B 1 278 ? 2.387 12.312 12.453 1 98.38 278 THR B N 1
ATOM 4727 C CA . THR B 1 278 ? 1.95 11.711 13.711 1 98.38 278 THR B CA 1
ATOM 4728 C C . THR B 1 278 ? 0.812 10.719 13.469 1 98.38 278 THR B C 1
ATOM 4730 O O . THR B 1 278 ? 0.355 10.055 14.406 1 98.38 278 THR B O 1
ATOM 4733 N N . GLY B 1 279 ? 0.334 10.594 12.242 1 98.75 279 GLY B N 1
ATOM 4734 C CA . GLY B 1 279 ? -0.717 9.648 11.898 1 98.75 279 GLY B CA 1
ATOM 4735 C C . GLY B 1 279 ? -0.212 8.445 11.125 1 98.75 279 GLY B C 1
ATOM 4736 O O . GLY B 1 279 ? -0.993 7.574 10.75 1 98.75 279 GLY B O 1
ATOM 4737 N N . HIS B 1 280 ? 1.113 8.352 10.867 1 98.81 280 HIS B N 1
ATOM 4738 C CA . HIS B 1 280 ? 1.67 7.285 10.047 1 98.81 280 HIS B CA 1
ATOM 4739 C C . HIS B 1 280 ? 1.372 5.914 10.648 1 98.81 280 HIS B C 1
ATOM 4741 O O . HIS B 1 280 ? 1.246 4.926 9.922 1 98.81 280 HIS B O 1
ATOM 4747 N N . TRP B 1 281 ? 1.171 5.895 11.992 1 98.75 281 TRP B N 1
ATOM 4748 C CA . TRP B 1 281 ? 0.898 4.645 12.688 1 98.75 281 TRP B CA 1
ATOM 4749 C C . TRP B 1 281 ? -0.399 4.016 12.188 1 98.75 281 TRP B C 1
ATOM 4751 O O . TRP B 1 281 ? -0.576 2.797 12.266 1 98.75 281 TRP B O 1
ATOM 4761 N N . THR B 1 282 ? -1.326 4.797 11.664 1 98.81 282 THR B N 1
ATOM 4762 C CA . THR B 1 282 ? -2.631 4.297 11.242 1 98.81 282 THR B CA 1
ATOM 4763 C C . THR B 1 282 ? -2.48 3.293 10.102 1 98.81 282 THR B C 1
ATOM 4765 O O . THR B 1 282 ? -3.375 2.479 9.867 1 98.81 282 THR B O 1
ATOM 4768 N N . GLN B 1 283 ? -1.389 3.305 9.344 1 98.5 283 GLN B N 1
ATOM 4769 C CA . GLN B 1 283 ? -1.174 2.402 8.219 1 98.5 283 GLN B CA 1
ATOM 4770 C C . GLN B 1 283 ? -1.17 0.946 8.672 1 98.5 283 GLN B C 1
ATOM 4772 O O . GLN B 1 283 ? -1.594 0.057 7.93 1 98.5 283 GLN B O 1
ATOM 4777 N N . ASP B 1 284 ? -0.657 0.736 9.867 1 97.75 284 ASP B N 1
ATOM 4778 C CA . ASP B 1 284 ? -0.558 -0.628 10.383 1 97.75 284 ASP B CA 1
ATOM 4779 C C . ASP B 1 284 ? -1.396 -0.802 11.648 1 97.75 284 ASP B C 1
ATOM 4781 O O . ASP B 1 284 ? -1.448 -1.894 12.219 1 97.75 284 ASP B O 1
ATOM 4785 N N . GLY B 1 285 ? -2.086 0.283 12.047 1 97.38 285 GLY B N 1
ATOM 4786 C CA . GLY B 1 285 ? -2.781 0.237 13.32 1 97.38 285 GLY B CA 1
ATOM 4787 C C . GLY B 1 285 ? -4.289 0.334 13.18 1 97.38 285 GLY B C 1
ATOM 4788 O O . GLY B 1 285 ? -5.02 0.177 14.164 1 97.38 285 GLY B O 1
ATOM 4789 N N . CYS B 1 286 ? -4.793 0.672 11.977 1 97.12 286 CYS B N 1
ATOM 4790 C CA . CYS B 1 286 ? -6.227 0.831 11.758 1 97.12 286 CYS B CA 1
ATOM 4791 C C . CYS B 1 286 ? -6.664 0.142 10.469 1 97.12 286 CYS B C 1
ATOM 4793 O O . CYS B 1 286 ? -5.832 -0.161 9.609 1 97.12 286 CYS B O 1
ATOM 4795 N N . GLU B 1 287 ? -7.992 -0.126 10.367 1 95.06 287 GLU B N 1
ATOM 4796 C CA . GLU B 1 287 ? -8.539 -0.702 9.148 1 95.06 287 GLU B CA 1
ATOM 4797 C C . GLU B 1 287 ? -8.312 0.219 7.949 1 95.06 287 GLU B C 1
ATOM 4799 O O . GLU B 1 287 ? -7.812 -0.216 6.914 1 95.06 287 GLU B O 1
ATOM 4804 N N . VAL B 1 288 ? -8.727 1.429 8.125 1 97.69 288 VAL B N 1
ATOM 4805 C CA . VAL B 1 288 ? -8.492 2.463 7.125 1 97.69 288 VAL B CA 1
ATOM 4806 C C . VAL B 1 288 ? -7.473 3.473 7.652 1 97.69 288 VAL B C 1
ATOM 4808 O O . VAL B 1 288 ? -7.684 4.078 8.703 1 97.69 288 VAL B O 1
ATOM 4811 N N . ASP B 1 289 ? -6.34 3.611 6.973 1 98.56 289 ASP B N 1
ATOM 4812 C CA . ASP B 1 289 ? -5.301 4.516 7.449 1 98.56 289 ASP B CA 1
ATOM 4813 C C . ASP B 1 289 ? -5.551 5.945 6.973 1 98.56 289 ASP B C 1
ATOM 4815 O O . ASP B 1 289 ? -6.477 6.191 6.191 1 98.56 289 ASP B O 1
ATOM 4819 N N . GLN B 1 290 ? -4.777 6.891 7.453 1 98.94 290 GLN B N 1
ATOM 4820 C CA . GLN B 1 290 ? -5.035 8.305 7.176 1 98.94 290 GLN B CA 1
ATOM 4821 C C . GLN B 1 290 ? -4.934 8.594 5.684 1 98.94 290 GLN B C 1
ATOM 4823 O O . GLN B 1 290 ? -5.621 9.477 5.172 1 98.94 290 GLN B O 1
ATOM 4828 N N . PHE B 1 291 ? -4.094 7.898 4.926 1 98.94 291 PHE B N 1
ATOM 4829 C CA . PHE B 1 291 ? -3.895 8.188 3.508 1 98.94 291 PHE B CA 1
ATOM 4830 C C . PHE B 1 291 ? -5.094 7.723 2.689 1 98.94 291 PHE B C 1
ATOM 4832 O O . PHE B 1 291 ? -5.605 8.469 1.853 1 98.94 291 PHE B O 1
ATOM 4839 N N . GLU B 1 292 ? -5.465 6.473 2.92 1 98.81 292 GLU B N 1
ATOM 4840 C CA . GLU B 1 292 ? -6.695 6.027 2.279 1 98.81 292 GLU B CA 1
ATOM 4841 C C . GLU B 1 292 ? -7.875 6.914 2.674 1 98.81 292 GLU B C 1
ATOM 4843 O O . GLU B 1 292 ? -8.711 7.254 1.831 1 98.81 292 GLU B O 1
ATOM 4848 N N . GLN B 1 293 ? -7.969 7.227 3.932 1 98.88 293 GLN B N 1
ATOM 4849 C CA . GLN B 1 293 ? -9.055 8.07 4.422 1 98.88 293 GLN B CA 1
ATOM 4850 C C . GLN B 1 293 ? -9.094 9.406 3.674 1 98.88 293 GLN B C 1
ATOM 4852 O O . GLN B 1 293 ? -10.172 9.883 3.314 1 98.88 293 GLN B O 1
ATOM 4857 N N . HIS B 1 294 ? -7.934 10.008 3.506 1 98.94 294 HIS B N 1
ATOM 4858 C CA . HIS B 1 294 ? -7.844 11.273 2.781 1 98.94 294 HIS B CA 1
ATOM 4859 C C . HIS B 1 294 ? -8.328 11.117 1.343 1 98.94 294 HIS B C 1
ATOM 4861 O O . HIS B 1 294 ? -9.094 11.945 0.848 1 98.94 294 HIS B O 1
ATOM 4867 N N . ILE B 1 295 ? -7.895 10.078 0.668 1 98.94 295 ILE B N 1
ATOM 4868 C CA . ILE B 1 295 ? -8.289 9.82 -0.712 1 98.94 295 ILE B CA 1
ATOM 4869 C C . ILE B 1 295 ? -9.805 9.625 -0.786 1 98.94 295 ILE B C 1
ATOM 4871 O O . ILE B 1 295 ? -10.461 10.164 -1.679 1 98.94 295 ILE B O 1
ATOM 4875 N N . ARG B 1 296 ? -10.336 8.805 0.156 1 98.81 296 ARG B N 1
ATOM 4876 C CA . ARG B 1 296 ? -11.781 8.617 0.214 1 98.81 296 ARG B CA 1
ATOM 4877 C C . ARG B 1 296 ? -12.5 9.961 0.349 1 98.81 296 ARG B C 1
ATOM 4879 O O . ARG B 1 296 ? -13.438 10.25 -0.398 1 98.81 296 ARG B O 1
ATOM 4886 N N . ALA B 1 297 ? -12.031 10.773 1.246 1 98.88 297 ALA B N 1
ATOM 4887 C CA . ALA B 1 297 ? -12.672 12.055 1.521 1 98.88 297 ALA B CA 1
ATOM 4888 C C . ALA B 1 297 ? -12.672 12.953 0.282 1 98.88 297 ALA B C 1
ATOM 4890 O O . ALA B 1 297 ? -13.711 13.461 -0.126 1 98.88 297 ALA B O 1
ATOM 4891 N N . VAL B 1 298 ? -11.516 13.125 -0.333 1 98.62 298 VAL B N 1
ATOM 4892 C CA . VAL B 1 298 ? -11.406 14.062 -1.447 1 98.62 298 VAL B CA 1
ATOM 4893 C C . VAL B 1 298 ? -12.148 13.508 -2.66 1 98.62 298 VAL B C 1
ATOM 4895 O O . VAL B 1 298 ? -12.664 14.266 -3.484 1 98.62 298 VAL B O 1
ATOM 4898 N N . ALA B 1 299 ? -12.305 12.195 -2.771 1 98.62 299 ALA B N 1
ATOM 4899 C CA . ALA B 1 299 ? -12.977 11.547 -3.895 1 98.62 299 ALA B CA 1
ATOM 4900 C C . ALA B 1 299 ? -14.477 11.453 -3.654 1 98.62 299 ALA B C 1
ATOM 4902 O O . ALA B 1 299 ? -15.227 11.023 -4.531 1 98.62 299 ALA B O 1
ATOM 4903 N N . GLY B 1 300 ? -14.898 11.797 -2.451 1 98.5 300 GLY B N 1
ATOM 4904 C CA . GLY B 1 300 ? -16.312 11.734 -2.125 1 98.5 300 GLY B CA 1
ATOM 4905 C C . GLY B 1 300 ? -16.766 10.352 -1.708 1 98.5 300 GLY B C 1
ATOM 4906 O O . GLY B 1 300 ? -17.969 10.062 -1.712 1 98.5 300 GLY B O 1
ATOM 4907 N N . TRP B 1 301 ? -15.867 9.438 -1.494 1 98.5 301 TRP B N 1
ATOM 4908 C CA . TRP B 1 301 ? -16.188 8.102 -0.993 1 98.5 301 TRP B CA 1
ATOM 4909 C C . TRP B 1 301 ? -16.609 8.164 0.473 1 98.5 301 TRP B C 1
ATOM 4911 O O . TRP B 1 301 ? -16.297 9.125 1.177 1 98.5 301 TRP B O 1
ATOM 4921 N N . PRO B 1 302 ? -17.406 7.145 0.975 1 97.88 302 PRO B N 1
ATOM 4922 C CA . PRO B 1 302 ? -17.656 7.102 2.418 1 97.88 302 PRO B CA 1
ATOM 4923 C C . PRO B 1 302 ? -16.375 6.984 3.236 1 97.88 302 PRO B C 1
ATOM 4925 O O . PRO B 1 302 ? -15.438 6.297 2.828 1 97.88 302 PRO B O 1
ATOM 4928 N N . LEU B 1 303 ? -16.312 7.742 4.324 1 98.38 303 LEU B N 1
ATOM 4929 C CA . LEU B 1 303 ? -15.18 7.574 5.227 1 98.38 303 LEU B CA 1
ATOM 4930 C C . LEU B 1 303 ? -15.164 6.172 5.824 1 98.38 303 LEU B C 1
ATOM 4932 O O . LEU B 1 303 ? -16.203 5.527 5.938 1 98.38 303 LEU B O 1
ATOM 4936 N N . GLY B 1 304 ? -13.984 5.648 6.117 1 97.56 304 GLY B N 1
ATOM 4937 C CA . GLY B 1 304 ? -13.836 4.332 6.723 1 97.56 304 GLY B CA 1
ATOM 4938 C C . GLY B 1 304 ? -13.664 4.383 8.227 1 97.56 304 GLY B C 1
ATOM 4939 O O . GLY B 1 304 ? -13.516 5.461 8.805 1 97.56 304 GLY B O 1
ATOM 4940 N N . PRO B 1 305 ? -13.695 3.24 8.867 1 97.25 305 PRO B N 1
ATOM 4941 C CA . PRO B 1 305 ? -13.562 3.189 10.328 1 97.25 305 PRO B CA 1
ATOM 4942 C C . PRO B 1 305 ? -12.172 3.584 10.812 1 97.25 305 PRO B C 1
ATOM 4944 O O . PRO B 1 305 ? -11.172 3.283 10.148 1 97.25 305 PRO B O 1
ATOM 4947 N N . THR B 1 306 ? -12.133 4.18 11.977 1 98.19 306 THR B N 1
ATOM 4948 C CA . THR B 1 306 ? -10.883 4.688 12.516 1 98.19 306 THR B CA 1
ATOM 4949 C C . THR B 1 306 ? -10.484 3.916 13.773 1 98.19 306 THR B C 1
ATOM 4951 O O . THR B 1 306 ? -9.422 4.156 14.352 1 98.19 306 THR B O 1
ATOM 4954 N N . ALA B 1 307 ? -11.297 2.988 14.219 1 96.81 307 ALA B N 1
ATOM 4955 C CA . ALA B 1 307 ? -10.992 2.232 15.438 1 96.81 307 ALA B CA 1
ATOM 4956 C C . ALA B 1 307 ? -9.641 1.537 15.328 1 96.81 307 ALA B C 1
ATOM 4958 O O . ALA B 1 307 ? -9.289 1.015 14.266 1 96.81 307 ALA B O 1
ATOM 4959 N N . PRO B 1 308 ? -8.891 1.535 16.406 1 96.94 308 PRO B N 1
ATOM 4960 C CA . PRO B 1 308 ? -7.59 0.863 16.344 1 96.94 308 PRO B CA 1
ATOM 4961 C C . PRO B 1 308 ? -7.715 -0.657 16.266 1 96.94 308 PRO B C 1
ATOM 4963 O O . PRO B 1 308 ? -8.602 -1.242 16.891 1 96.94 308 PRO B O 1
ATOM 4966 N N . ALA B 1 309 ? -6.871 -1.231 15.469 1 94.25 309 ALA B N 1
ATOM 4967 C CA . ALA B 1 309 ? -6.789 -2.686 15.352 1 94.25 309 ALA B CA 1
ATOM 4968 C C . ALA B 1 309 ? -5.562 -3.229 16.078 1 94.25 309 ALA B C 1
ATOM 4970 O O . ALA B 1 309 ? -5.469 -4.43 16.344 1 94.25 309 ALA B O 1
ATOM 4971 N N . ALA B 1 310 ? -4.656 -2.361 16.406 1 96.19 310 ALA B N 1
ATOM 4972 C CA . ALA B 1 310 ? -3.406 -2.734 17.062 1 96.19 310 ALA B CA 1
ATOM 4973 C C . ALA B 1 310 ? -2.816 -1.553 17.828 1 96.19 310 ALA B C 1
ATOM 4975 O O . ALA B 1 310 ? -3.232 -0.408 17.641 1 96.19 310 ALA B O 1
ATOM 4976 N N . ARG B 1 311 ? -1.917 -1.857 18.797 1 97.75 311 ARG B N 1
ATOM 4977 C CA . ARG B 1 311 ? -1.032 -0.849 19.375 1 97.75 311 ARG B CA 1
ATOM 4978 C C . ARG B 1 311 ? 0.223 -0.676 18.531 1 97.75 311 ARG B C 1
ATOM 4980 O O . ARG B 1 311 ? 0.812 -1.659 18.078 1 97.75 311 ARG B O 1
ATOM 4987 N N . VAL B 1 312 ? 0.589 0.542 18.281 1 98.62 312 VAL B N 1
ATOM 4988 C CA . VAL B 1 312 ? 1.702 0.788 17.375 1 98.62 312 VAL B CA 1
ATOM 4989 C C . VAL B 1 312 ? 2.684 1.77 18.016 1 98.62 312 VAL B C 1
ATOM 4991 O O . VAL B 1 312 ? 2.275 2.781 18.594 1 98.62 312 VAL B O 1
ATOM 4994 N N . GLU B 1 313 ? 3.914 1.439 18.031 1 98.62 313 GLU B N 1
ATOM 4995 C CA . GLU B 1 313 ? 5.004 2.4 18.188 1 98.62 313 GLU B CA 1
ATOM 4996 C C . GLU B 1 313 ? 5.609 2.773 16.844 1 98.62 313 GLU B C 1
ATOM 4998 O O . GLU B 1 313 ? 6.242 1.941 16.188 1 98.62 313 GLU B O 1
ATOM 5003 N N . MET B 1 314 ? 5.395 3.957 16.453 1 98.75 314 MET B N 1
ATOM 5004 C CA . MET B 1 314 ? 5.953 4.457 15.195 1 98.75 314 MET B CA 1
ATOM 5005 C C . MET B 1 314 ? 7.281 5.164 15.43 1 98.75 314 MET B C 1
ATOM 5007 O O . MET B 1 314 ? 7.395 5.996 16.328 1 98.75 314 MET B O 1
ATOM 5011 N N . LEU B 1 315 ? 8.266 4.879 14.703 1 98.38 315 LEU B N 1
ATOM 5012 C CA . LEU B 1 315 ? 9.578 5.508 14.766 1 98.38 315 LEU B CA 1
ATOM 5013 C C . LEU B 1 315 ? 9.977 6.082 13.414 1 98.38 315 LEU B C 1
ATOM 5015 O O . LEU B 1 315 ? 10.008 5.363 12.414 1 98.38 315 LEU B O 1
ATOM 5019 N N . ASN B 1 316 ? 10.25 7.359 13.375 1 98.25 316 ASN B N 1
ATOM 5020 C CA . ASN B 1 316 ? 10.789 7.969 12.164 1 98.25 316 ASN B CA 1
ATOM 5021 C C . ASN B 1 316 ? 12.25 7.586 11.938 1 98.25 316 ASN B C 1
ATOM 5023 O O . ASN B 1 316 ? 13.031 7.531 12.891 1 98.25 316 ASN B O 1
ATOM 5027 N N . LEU B 1 317 ? 12.547 7.238 10.742 1 98.25 317 LEU B N 1
ATOM 5028 C CA . LEU B 1 317 ? 13.93 7.012 10.344 1 98.25 317 LEU B CA 1
ATOM 5029 C C . LEU B 1 317 ? 14.539 8.273 9.75 1 98.25 317 LEU B C 1
ATOM 5031 O O . LEU B 1 317 ? 14.18 8.688 8.641 1 98.25 317 LEU B O 1
ATOM 5035 N N . LEU B 1 318 ? 15.562 8.852 10.461 1 97.12 318 LEU B N 1
ATOM 5036 C CA . LEU B 1 318 ? 16.125 10.141 10.086 1 97.12 318 LEU B CA 1
ATOM 5037 C C . LEU B 1 318 ? 17.5 9.977 9.445 1 97.12 318 LEU B C 1
ATOM 5039 O O . LEU B 1 318 ? 18.375 9.32 10.016 1 97.12 318 LEU B O 1
ATOM 5043 N N . GLY B 1 319 ? 17.641 10.57 8.328 1 96.69 319 GLY B N 1
ATOM 5044 C CA . GLY B 1 319 ? 18.922 10.578 7.641 1 96.69 319 GLY B CA 1
ATOM 5045 C C . GLY B 1 319 ? 19.531 9.195 7.492 1 96.69 319 GLY B C 1
ATOM 5046 O O . GLY B 1 319 ? 18.891 8.281 6.965 1 96.69 319 GLY B O 1
ATOM 5047 N N . GLU B 1 320 ? 20.625 9 8.125 1 96.25 320 GLU B N 1
ATOM 5048 C CA . GLU B 1 320 ? 21.422 7.789 7.941 1 96.25 320 GLU B CA 1
ATOM 5049 C C . GLU B 1 320 ? 20.797 6.605 8.68 1 96.25 320 GLU B C 1
ATOM 5051 O O . GLU B 1 320 ? 21.219 5.461 8.484 1 96.25 320 GLU B O 1
ATOM 5056 N N . GLU B 1 321 ? 19.828 6.852 9.445 1 96.19 321 GLU B N 1
ATOM 5057 C CA . GLU B 1 321 ? 19.188 5.75 10.148 1 96.19 321 GLU B CA 1
ATOM 5058 C C . GLU B 1 321 ? 18.562 4.758 9.164 1 96.19 321 GLU B C 1
ATOM 5060 O O . GLU B 1 321 ? 18.297 3.609 9.523 1 96.19 321 GLU B O 1
ATOM 5065 N N . ILE B 1 322 ? 18.344 5.199 7.953 1 96 322 ILE B N 1
ATOM 5066 C CA . ILE B 1 322 ? 17.781 4.336 6.926 1 96 322 ILE B CA 1
ATOM 5067 C C . ILE B 1 322 ? 18.75 3.197 6.613 1 96 322 ILE B C 1
ATOM 5069 O O . ILE B 1 322 ? 18.344 2.145 6.117 1 96 322 ILE B O 1
ATOM 5073 N N . GLU B 1 323 ? 20 3.393 6.906 1 95.56 323 GLU B N 1
ATOM 5074 C CA . GLU B 1 323 ? 21 2.369 6.645 1 95.56 323 GLU B CA 1
ATOM 5075 C C . GLU B 1 323 ? 20.781 1.145 7.531 1 95.56 323 GLU B C 1
ATOM 5077 O O . GLU B 1 323 ? 21.359 0.08 7.273 1 95.56 323 GLU B O 1
ATOM 5082 N N . GLY B 1 324 ? 19.953 1.283 8.562 1 96.81 324 GLY B N 1
ATOM 5083 C CA . GLY B 1 324 ? 19.609 0.166 9.43 1 96.81 324 GLY B CA 1
ATOM 5084 C C . GLY B 1 324 ? 18.5 -0.696 8.867 1 96.81 324 GLY B C 1
ATOM 5085 O O . GLY B 1 324 ? 17.953 -1.547 9.57 1 96.81 324 GLY B O 1
ATOM 5086 N N . TRP B 1 325 ? 18.156 -0.477 7.594 1 96.56 325 TRP B N 1
ATOM 5087 C CA . TRP B 1 325 ? 17.016 -1.136 6.984 1 96.56 325 TRP B CA 1
ATOM 5088 C C . TRP B 1 325 ? 17.141 -2.652 7.086 1 96.56 325 TRP B C 1
ATOM 5090 O O . TRP B 1 325 ? 16.141 -3.354 7.266 1 96.56 325 TRP B O 1
ATOM 5100 N N . ARG B 1 326 ? 18.328 -3.207 6.965 1 95.94 326 ARG B N 1
ATOM 5101 C CA . ARG B 1 326 ? 18.531 -4.652 6.988 1 95.94 326 ARG B CA 1
ATOM 5102 C C . ARG B 1 326 ? 18.078 -5.242 8.32 1 95.94 326 ARG B C 1
ATOM 5104 O O . ARG B 1 326 ? 17.359 -6.242 8.352 1 95.94 326 ARG B O 1
ATOM 5111 N N . LYS B 1 327 ? 18.531 -4.633 9.359 1 96.94 327 LYS B N 1
ATOM 5112 C CA . LYS B 1 327 ? 18.141 -5.074 10.695 1 96.94 327 LYS B CA 1
ATOM 5113 C C . LYS B 1 327 ? 16.641 -4.922 10.914 1 96.94 327 LYS B C 1
ATOM 5115 O O . LYS B 1 327 ? 15.992 -5.82 11.445 1 96.94 327 LYS B O 1
ATOM 5120 N N . LEU B 1 328 ? 16.125 -3.793 10.516 1 97.44 328 LEU B N 1
ATOM 5121 C CA . LEU B 1 328 ? 14.703 -3.514 10.68 1 97.44 328 LEU B CA 1
ATOM 5122 C C . LEU B 1 328 ? 13.859 -4.516 9.898 1 97.44 328 LEU B C 1
ATOM 5124 O O . LEU B 1 328 ? 12.82 -4.969 10.375 1 97.44 328 LEU B O 1
ATOM 5128 N N . ALA B 1 329 ? 14.305 -4.887 8.719 1 95.81 329 ALA B N 1
ATOM 5129 C CA . ALA B 1 329 ? 13.586 -5.824 7.855 1 95.81 329 ALA B CA 1
ATOM 5130 C C . ALA B 1 329 ? 13.516 -7.207 8.492 1 95.81 329 ALA B C 1
ATOM 5132 O O . ALA B 1 329 ? 12.594 -7.98 8.211 1 95.81 329 ALA B O 1
ATOM 5133 N N . ALA B 1 330 ? 14.445 -7.539 9.305 1 96.25 330 ALA B N 1
ATOM 5134 C CA . ALA B 1 330 ? 14.539 -8.867 9.906 1 96.25 330 ALA B CA 1
ATOM 5135 C C . ALA B 1 330 ? 13.727 -8.938 11.195 1 96.25 330 ALA B C 1
ATOM 5137 O O . ALA B 1 330 ? 13.508 -10.023 11.742 1 96.25 330 ALA B O 1
ATOM 5138 N N . GLU B 1 331 ? 13.258 -7.832 11.711 1 95.12 331 GLU B N 1
ATOM 5139 C CA . GLU B 1 331 ? 12.539 -7.777 12.977 1 95.12 331 GLU B CA 1
ATOM 5140 C C . GLU B 1 331 ? 11.055 -8.094 12.789 1 95.12 331 GLU B C 1
ATOM 5142 O O . GLU B 1 331 ? 10.344 -7.363 12.094 1 95.12 331 GLU B O 1
ATOM 5147 N N . PRO B 1 332 ? 10.648 -9.156 13.492 1 91.88 332 PRO B N 1
ATOM 5148 C CA . PRO B 1 332 ? 9.211 -9.43 13.414 1 91.88 332 PRO B CA 1
ATOM 5149 C C . PRO B 1 332 ? 8.367 -8.312 14.039 1 91.88 332 PRO B C 1
ATOM 5151 O O . PRO B 1 332 ? 8.867 -7.547 14.867 1 91.88 332 PRO B O 1
ATOM 5154 N N . GLU B 1 333 ? 7.121 -8.125 13.703 1 93.94 333 GLU B N 1
ATOM 5155 C CA . GLU B 1 333 ? 6.18 -7.145 14.227 1 93.94 333 GLU B CA 1
ATOM 5156 C C . GLU B 1 333 ? 6.586 -5.727 13.836 1 93.94 333 GLU B C 1
ATOM 5158 O O . GLU B 1 333 ? 6.039 -4.754 14.359 1 93.94 333 GLU B O 1
ATOM 5163 N N . THR B 1 334 ? 7.664 -5.641 13 1 97.44 334 THR B N 1
ATOM 5164 C CA . THR B 1 334 ? 8.133 -4.344 12.523 1 97.44 334 THR B CA 1
ATOM 5165 C C . THR B 1 334 ? 7.781 -4.152 11.055 1 97.44 334 THR B C 1
ATOM 5167 O O . THR B 1 334 ? 8.234 -4.914 10.195 1 97.44 334 THR B O 1
ATOM 5170 N N . ARG B 1 335 ? 6.91 -3.158 10.773 1 97.88 335 ARG B N 1
ATOM 5171 C CA . ARG B 1 335 ? 6.531 -2.805 9.406 1 97.88 335 ARG B CA 1
ATOM 5172 C C . ARG B 1 335 ? 7.359 -1.628 8.898 1 97.88 335 ARG B C 1
ATOM 5174 O O . ARG B 1 335 ? 7.297 -0.532 9.461 1 97.88 335 ARG B O 1
ATOM 5181 N N . ILE B 1 336 ? 8.047 -1.806 7.828 1 97.94 336 ILE B N 1
ATOM 5182 C CA . ILE B 1 336 ? 8.961 -0.795 7.309 1 97.94 336 ILE B CA 1
ATOM 5183 C C . ILE B 1 336 ? 8.281 -0.019 6.18 1 97.94 336 ILE B C 1
ATOM 5185 O O . ILE B 1 336 ? 7.645 -0.611 5.309 1 97.94 336 ILE B O 1
ATOM 5189 N N . HIS B 1 337 ? 8.305 1.261 6.234 1 98.56 337 HIS B N 1
ATOM 5190 C CA . HIS B 1 337 ? 7.863 2.174 5.188 1 98.56 337 HIS B CA 1
ATOM 5191 C C . HIS B 1 337 ? 8.984 3.125 4.777 1 98.56 337 HIS B C 1
ATOM 5193 O O . HIS B 1 337 ? 9.367 4.012 5.543 1 98.56 337 HIS B O 1
ATOM 5199 N N . LEU B 1 338 ? 9.477 2.982 3.584 1 98.5 338 LEU B N 1
ATOM 5200 C CA . LEU B 1 338 ? 10.562 3.824 3.094 1 98.5 338 LEU B CA 1
ATOM 5201 C C . LEU B 1 338 ? 10.07 4.766 2 1 98.5 338 LEU B C 1
ATOM 5203 O O . LEU B 1 338 ? 9.266 4.371 1.152 1 98.5 338 LEU B O 1
ATOM 5207 N N . TYR B 1 339 ? 10.562 5.988 1.984 1 98.31 339 TYR B N 1
ATOM 5208 C CA . TYR B 1 339 ? 9.906 7.059 1.241 1 98.31 339 TYR B CA 1
ATOM 5209 C C . TYR B 1 339 ? 10.508 7.203 -0.151 1 98.31 339 TYR B C 1
ATOM 5211 O O . TYR B 1 339 ? 10.047 8.016 -0.955 1 98.31 339 TYR B O 1
ATOM 5219 N N . GLY B 1 340 ? 11.516 6.453 -0.503 1 97 340 GLY B N 1
ATOM 5220 C CA . GLY B 1 340 ? 12.094 6.5 -1.836 1 97 340 GLY B CA 1
ATOM 5221 C C . GLY B 1 340 ? 12.906 7.758 -2.09 1 97 340 GLY B C 1
ATOM 5222 O O . GLY B 1 340 ? 13.07 8.172 -3.238 1 97 340 GLY B O 1
ATOM 5223 N N . LYS B 1 341 ? 13.312 8.445 -1.016 1 97.31 341 LYS B N 1
ATOM 5224 C CA . LYS B 1 341 ? 14.172 9.609 -1.177 1 97.31 341 LYS B CA 1
ATOM 5225 C C . LYS B 1 341 ? 15.602 9.195 -1.529 1 97.31 341 LYS B C 1
ATOM 5227 O O . LYS B 1 341 ? 16.125 8.234 -0.964 1 97.31 341 LYS B O 1
ATOM 5232 N N . ARG B 1 342 ? 16.25 9.875 -2.477 1 95.12 342 ARG B N 1
ATOM 5233 C CA . ARG B 1 342 ? 17.531 9.461 -3.02 1 95.12 342 ARG B CA 1
ATOM 5234 C C . ARG B 1 342 ? 18.672 9.828 -2.068 1 95.12 342 ARG B C 1
ATOM 5236 O O . ARG B 1 342 ? 19.656 9.094 -1.961 1 95.12 342 ARG B O 1
ATOM 5243 N N . GLU B 1 343 ? 18.516 10.922 -1.391 1 94.19 343 GLU B N 1
ATOM 5244 C CA . GLU B 1 343 ? 19.625 11.414 -0.573 1 94.19 343 GLU B CA 1
ATOM 5245 C C . GLU B 1 343 ? 19.234 11.484 0.901 1 94.19 343 GLU B C 1
ATOM 5247 O O . GLU B 1 343 ? 18.25 12.148 1.26 1 94.19 343 GLU B O 1
ATOM 5252 N N . ALA B 1 344 ? 20.031 10.766 1.683 1 94.75 344 ALA B N 1
ATOM 5253 C CA . ALA B 1 344 ? 19.875 10.875 3.131 1 94.75 344 ALA B CA 1
ATOM 5254 C C . ALA B 1 344 ? 20.594 12.109 3.666 1 94.75 344 ALA B C 1
ATOM 5256 O O . ALA B 1 344 ? 21.766 12.344 3.346 1 94.75 344 ALA B O 1
ATOM 5257 N N . LYS B 1 345 ? 19.891 12.977 4.254 1 94.44 345 LYS B N 1
ATOM 5258 C CA . LYS B 1 345 ? 20.453 14.148 4.918 1 94.44 345 LYS B CA 1
ATOM 5259 C C . LYS B 1 345 ? 20.125 14.148 6.406 1 94.44 345 LYS B C 1
ATOM 5261 O O . LYS B 1 345 ? 19.078 13.633 6.816 1 94.44 345 LYS B O 1
ATOM 5266 N N . PRO B 1 346 ? 21.031 14.758 7.172 1 91.81 346 PRO B N 1
ATOM 5267 C CA . PRO B 1 346 ? 20.734 14.805 8.609 1 91.81 346 PRO B CA 1
ATOM 5268 C C . PRO B 1 346 ? 19.375 15.43 8.906 1 91.81 346 PRO B C 1
ATOM 5270 O O . PRO B 1 346 ? 19.047 16.5 8.391 1 91.81 346 PRO B O 1
ATOM 5273 N N . GLY B 1 347 ? 18.594 14.711 9.75 1 91.06 347 GLY B N 1
ATOM 5274 C CA . GLY B 1 347 ? 17.312 15.234 10.203 1 91.06 347 GLY B CA 1
ATOM 5275 C C . GLY B 1 347 ? 16.188 14.992 9.211 1 91.06 347 GLY B C 1
ATOM 5276 O O . GLY B 1 347 ? 15.008 15.164 9.547 1 91.06 347 GLY B O 1
ATOM 5277 N N . ARG B 1 348 ? 16.547 14.539 8.016 1 94.56 348 ARG B N 1
ATOM 5278 C CA . ARG B 1 348 ? 15.539 14.305 6.988 1 94.56 348 ARG B CA 1
ATOM 5279 C C . ARG B 1 348 ? 14.797 12.992 7.242 1 94.56 348 ARG B C 1
ATOM 5281 O O . ARG B 1 348 ? 15.422 11.961 7.469 1 94.56 348 ARG B O 1
ATOM 5288 N N . LYS B 1 349 ? 13.484 13.109 7.262 1 96.06 349 LYS B N 1
ATOM 5289 C CA . LYS B 1 349 ? 12.695 11.891 7.391 1 96.06 349 LYS B CA 1
ATOM 5290 C C . LYS B 1 349 ? 12.789 11.031 6.129 1 96.06 349 LYS B C 1
ATOM 5292 O O . LYS B 1 349 ? 12.305 11.43 5.066 1 96.06 349 LYS B O 1
ATOM 5297 N N . MET B 1 350 ? 13.398 9.859 6.223 1 98.12 350 MET B N 1
ATOM 5298 C CA . MET B 1 350 ? 13.648 8.984 5.078 1 98.12 350 MET B CA 1
ATOM 5299 C C . MET B 1 350 ? 12.625 7.855 5.02 1 98.12 350 MET B C 1
ATOM 5301 O O . MET B 1 350 ? 12.445 7.23 3.975 1 98.12 350 MET B O 1
ATOM 5305 N N . GLY B 1 351 ? 12.055 7.578 6.043 1 98.5 351 GLY B N 1
ATOM 5306 C CA . GLY B 1 351 ? 11.078 6.52 6.242 1 98.5 351 GLY B CA 1
ATOM 5307 C C . GLY B 1 351 ? 10.586 6.426 7.676 1 98.5 351 GLY B C 1
ATOM 5308 O O . GLY B 1 351 ? 10.883 7.293 8.5 1 98.5 351 GLY B O 1
ATOM 5309 N N . HIS B 1 352 ? 9.742 5.508 7.961 1 98.75 352 HIS B N 1
ATOM 5310 C CA . HIS B 1 352 ? 9.344 5.176 9.32 1 98.75 352 HIS B CA 1
ATOM 5311 C C . HIS B 1 352 ? 9.109 3.678 9.477 1 98.75 352 HIS B C 1
ATOM 5313 O O . HIS B 1 352 ? 8.969 2.961 8.484 1 98.75 352 HIS B O 1
ATOM 5319 N N . VAL B 1 353 ? 9.164 3.203 10.766 1 98.56 353 VAL B N 1
ATOM 5320 C CA . VAL B 1 353 ? 8.742 1.842 11.078 1 98.56 353 VAL B CA 1
ATOM 5321 C C . VAL B 1 353 ? 7.59 1.876 12.078 1 98.56 353 VAL B C 1
ATOM 5323 O O . VAL B 1 353 ? 7.531 2.758 12.938 1 98.56 353 VAL B O 1
ATOM 5326 N N . ASN B 1 354 ? 6.652 1.021 11.883 1 98.69 354 ASN B N 1
ATOM 5327 C CA . ASN B 1 354 ? 5.594 0.747 12.852 1 98.69 354 ASN B CA 1
ATOM 5328 C C . ASN B 1 354 ? 5.812 -0.588 13.555 1 98.69 354 ASN B C 1
ATOM 5330 O O . ASN B 1 354 ? 5.762 -1.645 12.922 1 98.69 354 ASN B O 1
ATOM 5334 N N . LYS B 1 355 ? 6.16 -0.53 14.766 1 98.38 355 LYS B N 1
ATOM 5335 C CA . LYS B 1 355 ? 6.188 -1.735 15.594 1 98.38 355 LYS B CA 1
ATOM 5336 C C . LYS B 1 355 ? 4.801 -2.061 16.141 1 98.38 355 LYS B C 1
ATOM 5338 O O . LYS B 1 355 ? 4.25 -1.305 16.938 1 98.38 355 LYS B O 1
ATOM 5343 N N . VAL B 1 356 ? 4.25 -3.178 15.727 1 97.75 356 VAL B N 1
ATOM 5344 C CA . VAL B 1 356 ? 2.834 -3.473 15.906 1 97.75 356 VAL B CA 1
ATOM 5345 C C . VAL B 1 356 ? 2.66 -4.527 17 1 97.75 356 VAL B C 1
ATOM 5347 O O . VAL B 1 356 ? 3.344 -5.555 16.984 1 97.75 356 VAL B O 1
ATOM 5350 N N . LYS B 1 357 ? 1.807 -4.281 17.922 1 95.5 357 LYS B N 1
ATOM 5351 C CA . LYS B 1 357 ? 1.432 -5.215 18.984 1 95.5 357 LYS B CA 1
ATOM 5352 C C . LYS B 1 357 ? -0.086 -5.309 19.109 1 95.5 357 LYS B C 1
ATOM 5354 O O . LYS B 1 357 ? -0.807 -4.379 18.75 1 95.5 357 LYS B O 1
ATOM 5359 N N . PRO B 1 358 ? -0.62 -6.445 19.578 1 91.62 358 PRO B N 1
ATOM 5360 C CA . PRO B 1 358 ? -2.064 -6.555 19.797 1 91.62 358 PRO B CA 1
ATOM 5361 C C . PRO B 1 358 ? -2.596 -5.504 20.766 1 91.62 358 PRO B C 1
ATOM 5363 O O . PRO B 1 358 ? -1.864 -5.051 21.656 1 91.62 358 PRO B O 1
ATOM 5366 N N . LEU B 1 359 ? -3.922 -5.238 20.562 1 90.44 359 LEU B N 1
ATOM 5367 C CA . LEU B 1 359 ? -4.574 -4.285 21.453 1 90.44 359 LEU B CA 1
ATOM 5368 C C . LEU B 1 359 ? -4.762 -4.887 22.844 1 90.44 359 LEU B C 1
ATOM 5370 O O . LEU B 1 359 ? -5.07 -6.074 22.984 1 90.44 359 LEU B O 1
ATOM 5374 N N . ARG B 1 360 ? -4.074 -4.879 23.953 1 69.62 360 ARG B N 1
ATOM 5375 C CA . ARG B 1 360 ? -4.367 -5.418 25.281 1 69.62 360 ARG B CA 1
ATOM 5376 C C . ARG B 1 360 ? -5.742 -4.969 25.766 1 69.62 360 ARG B C 1
ATOM 5378 O O . ARG B 1 360 ? -6.199 -3.875 25.422 1 69.62 360 ARG B O 1
#

Sequence (720 aa):
MAELPLPPGSVIGVLGGGQLGRMLALAAARLGFDVAILEPEPDSPAARVAAHAIVGAYDDPAALAELAKLASVVTYEFENVPAAAVARLAEMGVDVAPGPLALAVAQDRFEEKTFLNANQAPTVAFAPADTAAEAEAAVARIGAPALMKTRREGYDGKGQRWVEHAADAGRVFAELGGVPVIVEAPAEFVRELSVIAARGRDGATAVYPLAENHHENGILRRSLAPAFASPALADQAERIAARVLKGLDYVGVIGIELFELKDGRLLVNEIAPRVHNTGHWTQDGCEVDQFEQHIRAVAGWPLGPTAPAARVEMLNLLGEEIEGWRKLAAEPETRIHLYGKREAKPGRKMGHVNKVKPLRMAELPLPPGSVIGVLGGGQLGRMLALAAARLGFDVAILEPEPDSPAARVAAHAIVGAYDDPAALAELAKLASVVTYEFENVPAAAVARLAEMGVDVAPGPLALAVAQDRFEEKTFLNANQAPTVAFAPADTAAEAEAAVARIGAPALMKTRREGYDGKGQRWVEHAADAGRVFAELGGVPVIVEAPAEFVRELSVIAARGRDGATAVYPLAENHHENGILRRSLAPAFASPALADQAERIAARVLKGLDYVGVIGIELFELKDGRLLVNEIAPRVHNTGHWTQDGCEVDQFEQHIRAVAGWPLGPTAPAARVEMLNLLGEEIEGWRKLAAEPETRIHLYGKREAKPGRKMGHVNKVKPLR

Secondary structure (DSSP, 8-state):
---SSPPTT-EEEEE--SHHHHHHHHHHHHTT-EEEEEESSTT-TTGGGSSEEEES-TT-HHHHHHHHHH-SEEEESSS---HHHHHHHHHTT-EESS-HHHHHHHT-HHHHHHHHHHTT-----EEEESSHHHHHHHHHHH-SSEEEEESSS--TTTTEEEE-SGGGHHHHHHHTTS--EEEEPPP-EEEEEEEEEEE-TTS-EEEPPPEEEEEETTEEEEEEESPP--HHHHHHHHHHHHHHHHHTT--EEEEEEEEEETTS-EEEEEEESS--GGGTTHHHHBSS-HHHHHHHHHHTPPPPP--BSSEEEEEEEEGGGGGGHHHHHHSTTEEEEE---S---TT-EEEEEEEEE---/---SSPPTT-EEEEE--SHHHHHHHHHHHHTT-EEEEEESSTT-TTGGGSSEEEES-TT-HHHHHHHHHH-SEEEESSS---HHHHHHHHHTT-EESS-HHHHHHHT-HHHHHHHHHHTT-----EEEESSHHHHHHHHHHH-SSEEEEESSS--TTTTEEEE-SGGGHHHHHHHTTS--EEEEPPP-EEEEEEEEEEE-TTS-EEEPPPEEEEEETTEEEEEEESPP--HHHHHHHHHHHHHHHHHTT--EEEEEEEEEETTS-EEEEEEESS--GGGTTHHHHBSS-HHHHHHHHHHTPPPPP--BSSEEEEEEEEGGGGGGHHHHHHSTTEEEEE---S---TT-EEEEEEEEE---

Nearest PDB structures (foldseek):
  3qff-assembly1_B  TM=9.571E-01  e=9.923E-48  Bacillus anthracis str. A0248
  3aw8-assembly1_B  TM=9.733E-01  e=5.790E-45  Thermus thermophilus HB8
  3k5h-assembly1_A  TM=9.317E-01  e=7.256E-42  Aspergillus clavatus
  1kj8-assembly1_A  TM=8.857E-01  e=1.860E-33  Escherichia coli
  1b6s-assembly1_B  TM=8.898E-01  e=5.492E-33  Escherichia coli

Foldseek 3Di:
DDDPLFDAAAEEEEEDQFLQLQLLQVLSVVRRYFYEYEEQDPPGLNCVSGPHYQHDDLLDLVSLVVRLVRHQEYEYAALQRDPNSQVSSVVSPHHYFPHPLSSVQQFFQVSVQVLLVVLVQAAFDKDKDQALVRQLVGCVVQDPQKKKAAGGPDDLCQRIDTDHDSVCRSVVCVVSVSGMIMIGHDDQFPFKKKKKKFAAPVGDIAIAAIWTFDDDSSATFKIKPNDDDDPVLRVLNVSSVSSVCVSSVHFFMKMWMWGQHPVGDIHTPHMTSHDDPNQPLQVVFDPQGRSSQRVCRRSRHDGDHRYTFWIKMKGFQAFCSCVCVVVQVPDPQKDWFASPDDHGDGRDGGTMIIRTHGDD/DDDPLFDAAAEEEEEDQFLQLQLLQVLSVVRRYFYEYEEQDPPGLNCVSGPHYQHDDLLDLVSLVVRLVRHQEYEYAALQRDPNSQVSSVVSPHHYFPHPLSSVQQFFQVSVQVLLVVLVQAAFDKDKDQALVRQLVGCVVQDPQKKKAAGGPDDLPQRIDTDHDSVCRSVVCVVSVSGMIMIGHDDQFPWKKKKKKFAAPVGDIAIAAIWTFDDDSSATFKIKPNDDDDPVLRVLNVSSVSSVCVSSVHFFMKMWMWGQHPVGDIHTPHMTSHDDPNQPLQVVFDPQGRSSQRVCRRSRHDGDHRYTFWIKMKGFQAFCSCVCVVVQVPDPQKDWFASPDPHGDGRDGGTMIIRTHGDD